Protein AF-A0A3C1H7C5-F1 (afdb_monomer)

Foldseek 3Di:
DKDKDWDKDADDDDPDDDPPPPDPDRRIDIDIDIDDDDDDDDPPDAFAFDDPLFFFDWFWDQQPVDPPPPGSITITGQAAPFDFPDNPAQAGATPDAQEEEEEQPPDPLQVVLLQLLLCLLQVLVVVLRHHCSYDYDYDDPPDPDDCPPLQHAYEAEAEDLAWAKFKDWDADNVRSHTRYIYIYHYCVLVLLLQCLLCLLLVQPVSNVPPDDDPPCPDGYDPQPVPQFLALQVCVLQQHQHPDRDDGPDDPDVDDDDPPDDDPDPPDPPPDDPVNVVVVVVVPDPPDDRDCLGSSQSLLSNLVSLLVLVVCDNPSPPHDPSLQVSQVSSLVSNQSVLVNRGGFAFQLFLALAALVLLQDQVNCVVANSTLASSHSEHQNRDFPPDDGGRRHRSHGHVQSSLSCCLRPNDDDDDNPVVSVVSSLCSQPSSNDGDGSVCSNPALALSRTHHAHYNQSLVRLVSLLVSLVVSPVCVDVSSDDPPDALQRLLSSNSSSSSSLLNNLQSLLSLQLGWDAGPRDPPSHDDDRIGRRAQVSNVVSLLCLLPPQLDCVVLDDDPVSQVSNAHDPDPDPRGSPPDPPDDRGDPSLVSSLVSNVSNVCRLLPQLSLVSQVVNVVVDDPPGDGHHLLNSLCSSLCSLCVCLLVADDDPSSLSSVVVNLVSLLCLQQDDDDDVVLVVVCVVVVPPPSDHDPVNNVSSLVSLVVSLVSLVVSCVPCVVPHDPVSNVSSVVSNVSSVCSNPDDDDPVND

Mean predicted aligned error: 10.6 Å

Nearest PDB structures (foldseek):
  5cwl-assembly2_B  TM=3.684E-01  e=7.216E-01  synthetic construct
  7mwr-assembly1_A  TM=3.299E-01  e=2.075E+00  synthetic construct
  5cwk-assembly1_A  TM=2.090E-01  e=6.608E-01  synthetic construct
  6xns-assembly2_E  TM=2.115E-01  e=4.856E-01  synthetic construct

Radius of gyration: 28.36 Å; Cα contacts (8 Å, |Δi|>4): 1149; chains: 1; bounding box: 73×65×83 Å

pLDDT: mean 80.71, std 19.22, range [25.58, 98.62]

Sequence (745 aa):
VEIQVEATFSGGYSRYGSDDDGVADPRGLTVVIHYSLAKLPDPGYKPRFADYRVGHFLNANLDFGSENPDSSLERMINRWRLEKSDPKAKLSPPRKQIVWWVEDNVPQEYRPFVEEGILEWNKAFERIGFRNALSVRWQNERDEFDPEDINYCTFRWITTSSTFAMSALRSNPLTGEMIDGDVIFDASWIRAWKSEYAFLMHNPGAAAAGGRGEDSDALLTPLDVGEVISPILAAREGFGLPFPLPSRGGPLAGARAPGQPPLPELVTSEWSPLQRALSRRMGPSRFNSCQYISSKHFELSLAAMALAGAAGTNSDMKLPEEFLGQLIKEVVMHEVGHSLGLRHNFKASTMLSLDQANDPAITRVKGMVGSVMDYSPINIAPKGQKQGDYATTTIGPYDYWAIEYAYKQIDGDETAELKKIAARSPEPDLVFGTDEDMYLSDDPNINVYDLGNDPLLYGQRRIALAQELLKNLETRVIRDGESWGRLRRAFSVLLAQYGNAAYLAADYIGGQHVSRDFKGEGTHDPISPVSGERQREALKFCVEQILSDKPFQFSPALLRRLTTEPWSHWGSDSFSYYGGMDFKVYDRVGSIQRIVLNQCLNAAVLSRIQNQELQSDPGAKPLKLAEVFTSLSDGIWGEATAGDDSTIRRNLQRDYLRRLIGIVLGGRRNPYEDAYAYVSFSGSGTLPADAKSLARLHLNTILTRIRKVLSEKGASLGDSTRAHLMDCSNRVTKALEASYTSGDL

Solvent-accessible surface area (backbone atoms only — not comparable to full-atom values): 41913 Å² total; per-residue (Å²): 87,79,43,81,43,80,46,73,45,79,40,74,89,70,94,67,90,74,80,68,92,84,56,100,45,74,57,52,46,73,47,78,45,80,43,80,51,76,81,80,77,74,89,82,70,77,64,46,76,61,51,94,61,50,62,51,41,67,31,73,45,80,40,90,84,53,82,51,89,87,53,41,65,48,45,18,30,30,33,67,79,69,45,52,63,45,79,86,48,74,65,17,41,34,67,58,60,49,55,36,33,36,43,66,80,46,56,76,90,50,46,63,32,45,48,50,18,55,48,52,55,28,63,42,37,44,77,59,22,25,38,63,37,47,46,78,44,74,48,53,98,84,61,92,69,63,75,85,41,65,92,46,25,24,42,39,67,45,78,59,78,54,43,36,38,39,48,53,66,43,53,41,76,89,44,11,42,41,68,32,32,30,31,46,36,32,50,30,51,60,50,48,42,34,46,50,34,20,60,49,50,72,24,71,67,67,46,61,76,62,75,90,63,97,76,79,76,70,62,71,69,91,41,35,87,71,69,74,45,21,63,48,59,30,53,66,62,39,52,84,56,103,60,77,57,85,66,85,88,62,69,69,98,71,80,67,70,93,86,67,79,81,78,74,75,92,67,66,91,83,60,47,76,65,54,52,49,48,51,58,68,72,44,86,81,86,75,81,76,55,53,55,52,40,56,44,55,63,44,46,54,52,50,35,54,51,53,39,62,74,54,59,89,51,64,80,68,69,78,60,65,65,56,57,40,27,49,49,18,33,53,36,34,25,33,48,38,41,49,59,17,38,43,50,22,30,25,9,31,40,56,28,48,63,71,49,41,38,31,52,83,48,16,70,73,47,18,36,27,16,24,53,41,30,46,66,44,68,54,72,56,59,94,94,54,74,72,37,51,44,46,38,78,43,70,7,59,29,46,40,49,48,47,45,68,74,61,48,83,66,85,81,65,50,68,63,53,49,49,60,58,52,52,47,42,59,42,80,53,37,52,70,26,44,71,63,40,55,71,72,51,53,25,56,64,44,50,56,57,43,50,18,60,44,40,52,60,38,25,52,52,44,37,53,50,29,58,59,59,54,60,66,37,60,77,60,45,48,60,93,95,59,66,48,34,50,49,30,57,55,48,51,61,40,56,19,34,51,18,37,24,32,48,46,24,36,39,35,52,54,15,31,45,73,43,74,45,53,93,87,60,42,90,64,55,52,66,40,68,52,53,22,64,59,26,48,53,28,52,49,48,41,33,67,66,46,50,40,51,79,80,72,72,74,56,73,70,58,60,74,43,28,35,69,72,92,57,90,53,95,57,31,67,47,77,40,92,78,67,61,70,63,63,61,58,66,60,53,55,48,52,35,35,43,48,36,55,51,44,72,67,27,35,64,34,49,38,40,25,57,48,36,61,73,74,48,61,92,88,62,64,57,53,49,64,68,57,54,56,46,52,53,48,44,49,56,51,52,73,67,66,76,71,72,65,49,73,59,45,54,51,51,47,52,54,52,49,53,51,38,45,44,53,56,72,50,77,87,82,53,72,66,56,54,50,48,18,65,75,68,70,42,77,66,83,54,62,42,71,63,57,31,52,48,32,48,52,50,50,53,51,49,41,51,53,45,52,50,39,48,70,76,41,42,90,78,42,51,68,69,47,42,52,47,46,51,50,51,43,53,54,50,51,53,60,72,67,57,75,85,51,89,88,76,112

Secondary structure (DSSP, 8-state):
-EEEEEEEEEPP--SS----TT-S-TTEEEEEEEEE-PPPPPTT----B--TTS-B-EEEEE-TT---SS-SEEEEE-B----BSSTTSSSB-BSS-EEEEE-TTS-TTTHHHHHHHHHHTHHHHHHTTBSSSEEEEE--TT----TT-TTSEEEEEE--SS--EEEEEEE-TTT-BEEEEEEEEETHHHHHHHHHHHHHHT-HHHHTTS---S----------SS--S-HHHHHHHT-SSSS----TTS-TTT-PPTTPPPPP----TT--HHHHHHHHHHSS-------HHHHHHHHHHHHHHHHHHHHTT-TT----HHHHHHHHHHHHHHHHHHHTTBPP-TTGGGGS-HHHHT-HHHHHHH-SSS-TTS-PPP--PPTTSPP--SS--S--HHHHHHHHHHH----S-HHHHHHHHHTTTTSGGG----HHHHHH---TT--SS--SS-HHHHHHHHHHHHHHHHTTHHHHH--TT--THHHHHHHHHHHHHHHHHHHHHHTTTT-EEE--PPTTT-SS-SEEEPPHHHHHHHHHHIIIIIS-SGGG---HHHHHH-------STTSS-S-TTS-SS--HHHHHHHHHHHHHHHHT-HHHHHHHHHHHHHSPTT--PPPHHHHHHHHHHHHHSGGGSS---HHHHHHHHHHHHHHHHHHH-PPP-HHHHHHHHHHTPPP-PPPHHHHHHHHHHHHHHHHHHHHHHHHHTTTS-HHHHHHHHHHHHHHHHHHHPPPPTT--

Structure (mmCIF, N/CA/C/O backbone):
data_AF-A0A3C1H7C5-F1
#
_entry.id   AF-A0A3C1H7C5-F1
#
loop_
_atom_site.group_PDB
_atom_site.id
_atom_site.type_symbol
_atom_site.label_atom_id
_atom_site.label_alt_id
_atom_site.label_comp_id
_atom_site.label_asym_id
_atom_site.label_entity_id
_atom_site.label_seq_id
_atom_site.pdbx_PDB_ins_code
_atom_site.Cartn_x
_atom_site.Cartn_y
_atom_site.Cartn_z
_atom_site.occupancy
_atom_site.B_iso_or_equiv
_atom_site.auth_seq_id
_atom_site.auth_comp_id
_atom_site.auth_asym_id
_atom_site.auth_atom_id
_atom_site.pdbx_PDB_model_num
ATOM 1 N N . VAL A 1 1 ? 37.020 -9.182 -14.574 1.00 78.31 1 VAL A N 1
ATOM 2 C CA . VAL A 1 1 ? 38.054 -9.898 -13.791 1.00 78.31 1 VAL A CA 1
ATOM 3 C C . VAL A 1 1 ? 37.326 -10.439 -12.600 1.00 78.31 1 VAL A C 1
ATOM 5 O O . VAL A 1 1 ? 36.838 -9.636 -11.818 1.00 78.31 1 VAL A O 1
ATOM 8 N N . GLU A 1 2 ? 37.241 -11.757 -12.510 1.00 76.56 2 GLU A N 1
ATOM 9 C CA . GLU A 1 2 ? 36.608 -12.422 -11.379 1.00 76.56 2 GLU A CA 1
ATOM 10 C C . GLU A 1 2 ? 37.671 -12.726 -10.329 1.00 76.56 2 GLU A C 1
ATOM 12 O O . GLU A 1 2 ? 38.741 -13.249 -10.650 1.00 76.56 2 GLU A O 1
ATOM 17 N N . ILE A 1 3 ? 37.402 -12.344 -9.085 1.00 83.62 3 ILE A N 1
ATOM 18 C CA . ILE A 1 3 ? 38.249 -12.657 -7.938 1.00 83.62 3 ILE A CA 1
ATOM 19 C C . ILE A 1 3 ? 37.410 -13.482 -6.979 1.00 83.62 3 ILE A C 1
ATOM 21 O O . ILE A 1 3 ? 36.434 -12.987 -6.426 1.00 83.62 3 ILE A O 1
ATOM 25 N N . GLN A 1 4 ? 37.820 -14.722 -6.759 1.00 83.25 4 GLN A N 1
ATOM 26 C CA . GLN A 1 4 ? 37.239 -15.578 -5.741 1.00 83.25 4 GLN A CA 1
ATOM 27 C C . GLN A 1 4 ? 38.084 -15.475 -4.472 1.00 83.25 4 GLN A C 1
ATOM 29 O O . GLN A 1 4 ? 39.301 -15.668 -4.505 1.00 83.25 4 GLN A O 1
ATOM 34 N N . VAL A 1 5 ? 37.441 -15.148 -3.357 1.00 85.56 5 VAL A N 1
ATOM 35 C CA . VAL A 1 5 ? 38.060 -15.088 -2.035 1.00 85.56 5 VAL A CA 1
ATOM 36 C C . VAL A 1 5 ? 37.369 -16.105 -1.149 1.00 85.56 5 VAL A C 1
ATOM 38 O O . VAL A 1 5 ? 36.195 -15.962 -0.829 1.00 85.56 5 VAL A O 1
ATOM 41 N N . GLU A 1 6 ? 38.105 -17.124 -0.733 1.00 87.00 6 GLU A N 1
ATOM 42 C CA . GLU A 1 6 ? 37.660 -18.048 0.301 1.00 87.00 6 GLU A CA 1
ATOM 43 C C . GLU A 1 6 ? 38.043 -17.465 1.666 1.00 87.00 6 GLU A C 1
ATOM 45 O O . GLU A 1 6 ? 39.222 -17.278 1.973 1.00 87.00 6 GLU A O 1
ATOM 50 N N . ALA A 1 7 ? 37.041 -17.111 2.466 1.00 79.69 7 ALA A N 1
ATOM 51 C CA . ALA A 1 7 ? 37.219 -16.536 3.790 1.00 79.69 7 ALA A CA 1
ATOM 52 C C . ALA A 1 7 ? 36.623 -17.471 4.844 1.00 79.69 7 ALA A C 1
ATOM 54 O O . ALA A 1 7 ? 35.407 -17.639 4.920 1.00 79.69 7 ALA A O 1
ATOM 55 N N . THR A 1 8 ? 37.474 -18.060 5.684 1.00 79.25 8 THR A N 1
ATOM 56 C CA . THR A 1 8 ? 37.037 -18.870 6.827 1.00 79.25 8 THR A CA 1
ATOM 57 C C . THR A 1 8 ? 36.954 -18.012 8.083 1.00 79.25 8 THR A C 1
ATOM 59 O O . THR A 1 8 ? 37.958 -17.502 8.582 1.00 79.25 8 THR A O 1
ATOM 62 N N . PHE A 1 9 ? 35.748 -17.875 8.618 1.00 69.00 9 PHE A N 1
ATOM 63 C CA . PHE A 1 9 ? 35.457 -17.193 9.867 1.00 69.00 9 PHE A CA 1
ATOM 64 C C . PHE A 1 9 ? 35.414 -18.215 11.002 1.00 69.00 9 PHE A C 1
ATOM 66 O O . PHE A 1 9 ? 34.590 -19.127 10.996 1.00 69.00 9 PHE A O 1
ATOM 73 N N . SER A 1 10 ? 36.293 -18.065 11.994 1.00 66.56 10 SER A N 1
ATOM 74 C CA . SER A 1 10 ? 36.245 -18.861 13.223 1.00 66.56 10 SER A CA 1
ATOM 75 C C . SER A 1 10 ? 35.218 -18.271 14.194 1.00 66.56 10 SER A C 1
ATOM 77 O O . SER A 1 10 ? 35.383 -17.132 14.642 1.00 66.56 10 SER A O 1
ATOM 79 N N . GLY A 1 11 ? 34.185 -19.040 14.532 1.00 58.41 11 GLY A N 1
ATOM 80 C CA . GLY A 1 11 ? 33.136 -18.663 15.481 1.00 58.41 11 GLY A CA 1
ATOM 81 C C . GLY A 1 11 ? 33.323 -19.317 16.854 1.00 58.41 11 GLY A C 1
ATOM 82 O O . GLY A 1 11 ? 33.804 -20.443 16.969 1.00 58.41 11 GLY A O 1
ATOM 83 N N . GLY A 1 12 ? 32.937 -18.611 17.919 1.00 52.09 12 GLY A N 1
ATOM 84 C CA . GLY A 1 12 ? 32.747 -19.185 19.254 1.00 52.09 12 GLY A CA 1
ATOM 85 C C . GLY A 1 12 ? 31.261 -19.433 19.519 1.00 52.09 12 GLY A C 1
ATOM 86 O O . GLY A 1 12 ? 30.424 -18.658 19.066 1.00 52.09 12 GLY A O 1
ATOM 87 N N . TYR A 1 13 ? 30.933 -20.488 20.270 1.00 46.44 13 TYR A N 1
ATOM 88 C CA . TYR A 1 13 ? 29.553 -20.841 20.631 1.00 46.44 13 TYR A CA 1
ATOM 89 C C . TYR A 1 13 ? 28.847 -19.656 21.324 1.00 46.44 13 TYR A C 1
ATOM 91 O O . TYR A 1 13 ? 29.193 -19.304 22.457 1.00 46.44 13 TYR A O 1
ATOM 99 N N . SER A 1 14 ? 27.851 -19.041 20.675 1.00 43.88 14 SER A N 1
ATOM 100 C CA . SER A 1 14 ? 26.938 -18.121 21.361 1.00 43.88 14 SER A CA 1
ATOM 101 C C . SER A 1 14 ? 26.017 -18.940 22.262 1.00 43.88 14 SER A C 1
ATOM 103 O O . SER A 1 14 ? 25.355 -19.872 21.821 1.00 43.88 14 SER A O 1
ATOM 105 N N . ARG A 1 15 ? 25.968 -18.603 23.555 1.00 41.41 15 ARG A N 1
ATOM 106 C CA . ARG A 1 15 ? 25.087 -19.255 24.543 1.00 41.41 15 ARG A CA 1
ATOM 107 C C . ARG A 1 15 ? 23.619 -18.819 24.444 1.00 41.41 15 ARG A C 1
ATOM 109 O O . ARG A 1 15 ? 22.806 -19.308 25.223 1.00 41.41 15 ARG A O 1
ATOM 116 N N . TYR A 1 16 ? 23.293 -17.898 23.538 1.00 34.41 16 TYR A N 1
ATOM 117 C CA . TYR A 1 16 ? 21.931 -17.452 23.262 1.00 34.41 16 TYR A CA 1
ATOM 118 C C . TYR A 1 16 ? 21.614 -17.736 21.797 1.00 34.41 16 TYR A C 1
ATOM 120 O O . TYR A 1 16 ? 22.271 -17.197 20.908 1.00 34.41 16 TYR A O 1
ATOM 128 N N . GLY A 1 17 ? 20.658 -18.646 21.603 1.00 44.56 17 GLY A N 1
ATOM 129 C CA . GLY A 1 17 ? 20.298 -19.251 20.331 1.00 44.56 17 GLY A CA 1
ATOM 130 C C . GLY A 1 17 ? 19.902 -18.246 19.255 1.00 44.56 17 GLY A C 1
ATOM 131 O O . GLY A 1 17 ? 18.932 -17.507 19.391 1.00 44.56 17 GLY A O 1
ATOM 132 N N . SER A 1 18 ? 20.661 -18.296 18.175 1.00 41.66 18 SER A N 1
ATOM 133 C CA . SER A 1 18 ? 20.186 -18.173 16.805 1.00 41.66 18 SER A CA 1
ATOM 134 C C . SER A 1 18 ? 21.169 -19.021 16.010 1.00 41.66 18 SER A C 1
ATOM 136 O O . SER A 1 18 ? 22.253 -18.554 15.656 1.00 41.66 18 SER A O 1
ATOM 138 N N . ASP A 1 19 ? 20.861 -20.309 15.895 1.00 41.97 19 ASP A N 1
ATOM 139 C CA . ASP A 1 19 ? 21.587 -21.180 14.984 1.00 41.97 19 ASP A CA 1
ATOM 140 C C . ASP A 1 19 ? 21.307 -20.656 13.569 1.00 41.97 19 ASP A C 1
ATOM 142 O O . ASP A 1 19 ? 20.150 -20.547 13.166 1.00 41.97 19 ASP A O 1
ATOM 146 N N . ASP A 1 20 ? 22.360 -20.230 12.875 1.00 46.03 20 ASP A N 1
ATOM 147 C CA . ASP A 1 20 ? 22.315 -19.932 11.444 1.00 46.03 20 ASP A CA 1
ATOM 148 C C . ASP A 1 20 ? 22.135 -21.280 10.724 1.00 46.03 20 ASP A C 1
ATOM 150 O O . ASP A 1 20 ? 22.963 -22.184 10.870 1.00 46.03 20 ASP A O 1
ATOM 154 N N . ASP A 1 21 ? 21.008 -21.455 10.035 1.00 54.03 21 ASP A N 1
ATOM 155 C CA . ASP A 1 21 ? 20.476 -22.736 9.541 1.00 54.03 21 ASP A CA 1
ATOM 156 C C . ASP A 1 21 ? 21.174 -23.257 8.269 1.00 54.03 21 ASP A C 1
ATOM 158 O O . ASP A 1 21 ? 20.861 -24.343 7.782 1.00 54.03 21 ASP A O 1
ATOM 162 N N . GLY A 1 22 ? 22.161 -22.520 7.751 1.00 51.38 22 GLY A N 1
ATOM 163 C CA . GLY A 1 22 ? 22.892 -22.858 6.527 1.00 51.38 22 GLY A CA 1
ATOM 164 C C . GLY A 1 22 ? 24.272 -23.499 6.711 1.00 51.38 22 GLY A C 1
ATOM 165 O O . GLY A 1 22 ? 24.917 -23.818 5.711 1.00 51.38 22 GLY A O 1
ATOM 166 N N . VAL A 1 23 ? 24.778 -23.671 7.942 1.00 53.59 23 VAL A N 1
ATOM 167 C CA . VAL A 1 23 ? 26.191 -24.043 8.169 1.00 53.59 23 VAL A CA 1
ATOM 168 C C . VAL A 1 23 ? 26.331 -25.341 8.962 1.00 53.59 23 VAL A C 1
ATOM 170 O O . VAL A 1 23 ? 25.933 -25.427 10.119 1.00 53.59 23 VAL A O 1
ATOM 173 N N . ALA A 1 24 ? 26.983 -26.345 8.367 1.00 55.78 24 ALA A N 1
ATOM 174 C CA . ALA A 1 24 ? 27.191 -27.659 8.986 1.00 55.78 24 ALA A CA 1
ATOM 175 C C . ALA A 1 24 ? 28.022 -27.629 10.293 1.00 55.78 24 ALA A C 1
ATOM 177 O O . ALA A 1 24 ? 27.924 -28.556 11.097 1.00 55.78 24 ALA A O 1
ATOM 178 N N . ASP A 1 25 ? 28.841 -26.589 10.518 1.00 65.06 25 ASP A N 1
ATOM 179 C CA . ASP A 1 25 ? 29.597 -26.375 11.761 1.00 65.06 25 ASP A CA 1
ATOM 180 C C . ASP A 1 25 ? 29.735 -24.871 12.100 1.00 65.06 25 ASP A C 1
ATOM 182 O O . ASP A 1 25 ? 30.501 -24.156 11.449 1.00 65.06 25 ASP A O 1
ATOM 186 N N . PRO A 1 26 ? 29.078 -24.366 13.159 1.00 58.31 26 PRO A N 1
ATOM 187 C CA . PRO A 1 26 ? 29.131 -22.949 13.534 1.00 58.31 26 PRO A CA 1
ATOM 188 C C . PRO A 1 26 ? 30.488 -22.505 14.114 1.00 58.31 26 PRO A C 1
ATOM 190 O O . PRO A 1 26 ? 30.704 -21.318 14.365 1.00 58.31 26 PRO A O 1
ATOM 193 N N . ARG A 1 27 ? 31.428 -23.432 14.354 1.00 66.56 27 ARG A N 1
ATOM 194 C CA . ARG A 1 27 ? 32.790 -23.108 14.821 1.00 66.56 27 ARG A CA 1
ATOM 195 C C . ARG A 1 27 ? 33.679 -22.580 13.695 1.00 66.56 27 ARG A C 1
ATOM 197 O O . ARG A 1 27 ? 34.700 -21.948 13.973 1.00 66.56 27 ARG A O 1
ATOM 204 N N . GLY A 1 28 ? 33.303 -22.827 12.444 1.00 67.44 28 GLY A N 1
ATOM 205 C CA . GLY A 1 28 ? 34.055 -22.415 11.269 1.00 67.44 28 GLY A CA 1
ATOM 206 C C . GLY A 1 28 ? 33.149 -22.323 10.052 1.00 67.44 28 GLY A C 1
ATOM 207 O O . GLY A 1 28 ? 32.789 -23.346 9.483 1.00 67.44 28 GLY A O 1
ATOM 208 N N . LEU A 1 29 ? 32.821 -21.102 9.634 1.00 72.88 29 LEU A N 1
ATOM 209 C CA . LEU A 1 29 ? 32.098 -20.853 8.391 1.00 72.88 29 LEU A CA 1
ATOM 210 C C . LEU A 1 29 ? 33.095 -20.419 7.320 1.00 72.88 29 LEU A C 1
ATOM 212 O O . LEU A 1 29 ? 33.729 -19.374 7.457 1.00 72.88 29 LEU A O 1
ATOM 216 N N . THR A 1 30 ? 33.207 -21.188 6.243 1.00 77.50 30 THR A N 1
ATOM 217 C CA . THR A 1 30 ? 33.925 -20.751 5.045 1.00 77.50 30 THR A CA 1
ATOM 218 C C . THR A 1 30 ? 32.938 -20.129 4.070 1.00 77.50 30 THR A C 1
ATOM 220 O O . THR A 1 30 ? 32.062 -20.816 3.556 1.00 77.50 30 THR A O 1
ATOM 223 N N . VAL A 1 31 ? 33.086 -18.832 3.811 1.00 78.06 31 VAL A N 1
ATOM 224 C CA . VAL A 1 31 ? 32.326 -18.114 2.787 1.00 78.06 31 VAL A CA 1
ATOM 225 C C . VAL A 1 31 ? 33.215 -17.935 1.570 1.00 78.06 31 VAL A C 1
ATOM 227 O O . VAL A 1 31 ? 34.323 -17.407 1.673 1.00 78.06 31 VAL A O 1
ATOM 230 N N . VAL A 1 32 ? 32.715 -18.348 0.411 1.00 77.62 32 VAL A N 1
ATOM 231 C CA . VAL A 1 32 ? 33.329 -18.017 -0.871 1.00 77.62 32 VAL A CA 1
ATOM 232 C C . VAL A 1 32 ? 32.689 -16.727 -1.373 1.00 77.62 32 VAL A C 1
ATOM 234 O O . VAL A 1 32 ? 31.484 -16.670 -1.595 1.00 77.62 32 VAL A O 1
ATOM 237 N N . ILE A 1 33 ? 33.491 -15.677 -1.518 1.00 79.69 33 ILE A N 1
ATOM 238 C CA . ILE A 1 33 ? 33.056 -14.371 -2.012 1.00 79.69 33 ILE A CA 1
ATOM 239 C C . ILE A 1 33 ? 33.592 -14.197 -3.428 1.00 79.69 33 ILE A C 1
ATOM 241 O O . ILE A 1 33 ? 34.806 -14.218 -3.640 1.00 79.69 33 ILE A O 1
ATOM 245 N N . HIS A 1 34 ? 32.695 -13.984 -4.385 1.00 75.81 34 HIS A N 1
ATOM 246 C CA . HIS A 1 34 ? 33.047 -13.660 -5.762 1.00 75.81 34 HIS A CA 1
ATOM 247 C C . HIS A 1 34 ? 32.967 -12.143 -5.975 1.00 75.81 34 HIS A C 1
ATOM 249 O O . HIS A 1 34 ? 31.960 -11.505 -5.674 1.00 75.81 34 HIS A O 1
ATOM 255 N N . TYR A 1 35 ? 34.050 -11.548 -6.473 1.00 80.50 35 TYR A N 1
ATOM 256 C CA . TYR A 1 35 ? 34.101 -10.151 -6.888 1.00 80.50 35 TYR A CA 1
ATOM 257 C C . TYR A 1 35 ? 34.257 -10.061 -8.402 1.00 80.50 35 TYR A C 1
ATOM 259 O O . TYR A 1 35 ? 35.317 -10.393 -8.936 1.00 80.50 35 TYR A O 1
ATOM 267 N N . SER A 1 36 ? 33.251 -9.493 -9.059 1.00 75.44 36 SER A N 1
ATOM 268 C CA . SER A 1 36 ? 33.289 -9.196 -10.490 1.00 75.44 36 SER A CA 1
ATOM 269 C C . SER A 1 36 ? 33.738 -7.760 -10.731 1.00 75.44 36 SER A C 1
ATOM 271 O O . SER A 1 36 ? 33.009 -6.795 -10.489 1.00 75.44 36 SER A O 1
ATOM 273 N N . LEU A 1 37 ? 34.967 -7.589 -11.216 1.00 82.31 37 LEU A N 1
ATOM 274 C CA . LEU A 1 37 ? 35.480 -6.294 -11.658 1.00 82.31 37 LEU A CA 1
ATOM 275 C C . LEU A 1 37 ? 35.227 -6.134 -13.158 1.00 82.31 37 LEU A C 1
ATOM 277 O O . LEU A 1 37 ? 35.958 -6.688 -13.989 1.00 82.31 37 LEU A O 1
ATOM 281 N N . ALA A 1 38 ? 34.209 -5.350 -13.500 1.00 78.25 38 ALA A N 1
ATOM 282 C CA . ALA A 1 38 ? 33.868 -5.017 -14.876 1.00 78.25 38 ALA A CA 1
ATOM 283 C C . ALA A 1 38 ? 34.485 -3.678 -15.302 1.00 78.25 38 ALA A C 1
ATOM 285 O O . ALA A 1 38 ? 34.507 -2.701 -14.551 1.00 78.25 38 ALA A O 1
ATOM 286 N N . LYS A 1 39 ? 34.977 -3.620 -16.543 1.00 83.94 39 LYS A N 1
ATOM 287 C CA . LYS A 1 39 ? 35.343 -2.349 -17.173 1.00 83.94 39 LYS A CA 1
ATOM 288 C C . LYS A 1 39 ? 34.054 -1.606 -17.529 1.00 83.94 39 LYS A C 1
ATOM 290 O O . LYS A 1 39 ? 33.150 -2.213 -18.093 1.00 83.94 39 LYS A O 1
ATOM 295 N N . LEU A 1 40 ? 33.991 -0.305 -17.240 1.00 82.94 40 LEU A N 1
ATOM 296 C CA . LEU A 1 40 ? 32.845 0.509 -17.647 1.00 82.94 40 LEU A CA 1
ATOM 297 C C . LEU A 1 40 ? 32.662 0.486 -19.180 1.00 82.94 40 LEU A C 1
ATOM 299 O O . LEU A 1 40 ? 33.670 0.419 -19.901 1.00 82.94 40 LEU A O 1
ATOM 303 N N . PRO A 1 41 ? 31.408 0.562 -19.671 1.00 83.56 41 PRO A N 1
ATOM 304 C CA . PRO A 1 41 ? 31.113 0.665 -21.098 1.00 83.56 41 PRO A CA 1
ATOM 305 C C . PRO A 1 41 ? 31.818 1.848 -21.775 1.00 83.56 41 PRO A C 1
ATOM 307 O O . PRO A 1 41 ? 32.325 2.767 -21.126 1.00 83.56 41 PRO A O 1
ATOM 310 N N . ASP A 1 42 ? 31.854 1.826 -23.106 1.00 86.69 42 ASP A N 1
ATOM 311 C CA . ASP A 1 42 ? 32.396 2.925 -23.898 1.00 86.69 42 ASP A CA 1
ATOM 312 C C . ASP A 1 42 ? 31.626 4.241 -23.646 1.00 86.69 42 ASP A C 1
ATOM 314 O O . ASP A 1 42 ? 30.420 4.216 -23.387 1.00 86.69 42 ASP A O 1
ATOM 318 N N . PRO A 1 43 ? 32.282 5.410 -23.773 1.00 80.62 43 PRO A N 1
ATOM 319 C CA . PRO A 1 43 ? 31.694 6.707 -23.426 1.00 80.62 43 PRO A CA 1
ATOM 320 C C . PRO A 1 43 ? 30.588 7.194 -24.386 1.00 80.62 43 PRO A C 1
ATOM 322 O O . PRO A 1 43 ? 30.171 8.343 -24.285 1.00 80.62 43 PRO A O 1
ATOM 325 N N . GLY A 1 44 ? 30.114 6.369 -25.328 1.00 85.62 44 GLY A N 1
ATOM 326 C CA . GLY A 1 44 ? 29.098 6.744 -26.317 1.00 85.62 44 GLY A CA 1
ATOM 327 C C . GLY A 1 44 ? 27.661 6.831 -25.789 1.00 85.62 44 GLY A C 1
ATOM 328 O O . GLY A 1 44 ? 26.773 7.244 -26.533 1.00 85.62 44 GLY A O 1
ATOM 329 N N . TYR A 1 45 ? 27.401 6.446 -24.536 1.00 91.00 45 TYR A N 1
ATOM 330 C CA . TYR A 1 45 ? 26.059 6.505 -23.961 1.00 91.00 45 TYR A CA 1
ATOM 331 C C . TYR A 1 45 ? 25.636 7.945 -23.695 1.00 91.00 45 TYR A C 1
ATOM 333 O O . TYR A 1 45 ? 26.351 8.703 -23.043 1.00 91.00 45 TYR A O 1
ATOM 341 N N . LYS A 1 46 ? 24.425 8.291 -24.133 1.00 90.94 46 LYS A N 1
ATOM 342 C CA . LYS A 1 46 ? 23.791 9.564 -23.800 1.00 90.94 46 LYS A CA 1
ATOM 343 C C . LYS A 1 46 ? 22.879 9.388 -22.575 1.00 90.94 46 LYS A C 1
ATOM 345 O O . LYS A 1 46 ? 21.844 8.712 -22.700 1.00 90.94 46 LYS A O 1
ATOM 350 N N . PRO A 1 47 ? 23.223 9.987 -21.416 1.00 92.31 47 PRO A N 1
ATOM 351 C CA . PRO A 1 47 ? 22.346 10.004 -20.253 1.00 92.31 47 PRO A CA 1
ATOM 352 C C . PRO A 1 47 ? 20.996 10.627 -20.587 1.00 92.31 47 PRO A C 1
ATOM 354 O O . PRO A 1 47 ? 20.903 11.531 -21.419 1.00 92.31 47 PRO A O 1
ATOM 357 N N . ARG A 1 48 ? 19.947 10.149 -19.919 1.00 94.62 48 ARG A N 1
ATOM 358 C CA . ARG A 1 48 ? 18.608 10.730 -20.006 1.00 94.62 48 ARG A CA 1
ATOM 359 C C . ARG A 1 48 ? 18.244 11.320 -18.654 1.00 94.62 48 ARG A C 1
ATOM 361 O O . ARG A 1 48 ? 18.301 10.620 -17.647 1.00 94.62 48 ARG A O 1
ATOM 368 N N . PHE A 1 49 ? 17.907 12.604 -18.636 1.00 93.06 49 PHE A N 1
ATOM 369 C CA . PHE A 1 49 ? 17.544 13.297 -17.404 1.00 93.06 49 PHE A CA 1
ATOM 370 C C . PHE A 1 49 ? 16.204 12.803 -16.862 1.00 93.06 49 PHE A C 1
ATOM 372 O O . PHE A 1 49 ? 15.324 12.415 -17.627 1.00 93.06 49 PHE A O 1
ATOM 379 N N . ALA A 1 50 ? 16.086 12.791 -15.539 1.00 94.75 50 ALA A N 1
ATOM 380 C CA . ALA A 1 50 ? 14.892 12.354 -14.835 1.00 94.75 50 ALA A CA 1
ATOM 381 C C . ALA A 1 50 ? 13.848 13.473 -14.730 1.00 94.75 50 ALA A C 1
ATOM 383 O O . ALA A 1 50 ? 14.185 14.648 -14.579 1.00 94.75 50 ALA A O 1
ATOM 384 N N . ASP A 1 51 ? 12.579 13.076 -14.716 1.00 94.81 51 ASP A N 1
ATOM 385 C CA . ASP A 1 51 ? 11.442 13.923 -14.371 1.00 94.81 51 ASP A CA 1
ATOM 386 C C . ASP A 1 51 ? 10.624 13.213 -13.291 1.00 94.81 51 ASP A C 1
ATOM 388 O O . ASP A 1 51 ? 10.266 12.049 -13.456 1.00 94.81 51 ASP A O 1
ATOM 392 N N . TYR A 1 52 ? 10.345 13.886 -12.173 1.00 92.19 52 TYR A N 1
ATOM 393 C CA . TYR A 1 52 ? 9.708 13.248 -11.015 1.00 92.19 52 TYR A CA 1
ATOM 394 C C . TYR A 1 52 ? 8.235 12.870 -11.247 1.00 92.19 52 TYR A C 1
ATOM 396 O O . TYR A 1 52 ? 7.648 12.182 -10.407 1.00 92.19 52 TYR A O 1
ATOM 404 N N . ARG A 1 53 ? 7.641 13.294 -12.372 1.00 94.81 53 ARG A N 1
ATOM 405 C CA . ARG A 1 53 ? 6.337 12.812 -12.851 1.00 94.81 53 ARG A CA 1
ATOM 406 C C . ARG A 1 53 ? 6.382 11.353 -13.315 1.00 94.81 53 ARG A C 1
ATOM 408 O O . ARG A 1 53 ? 5.356 10.682 -13.273 1.00 94.81 53 ARG A O 1
ATOM 415 N N . VAL A 1 54 ? 7.553 10.848 -13.721 1.00 95.88 54 VAL A N 1
ATOM 416 C CA . VAL A 1 54 ? 7.732 9.495 -14.273 1.00 95.88 54 VAL A CA 1
ATOM 417 C C . VAL A 1 54 ? 8.715 8.684 -13.422 1.00 95.88 54 VAL A C 1
ATOM 419 O O . VAL A 1 54 ? 9.881 9.040 -13.264 1.00 95.88 54 VAL A O 1
ATOM 422 N N . GLY A 1 55 ? 8.262 7.553 -12.891 1.00 93.31 55 GLY A N 1
ATOM 423 C CA . GLY A 1 55 ? 8.964 6.768 -11.882 1.00 93.31 55 GLY A CA 1
ATOM 424 C C . GLY A 1 55 ? 10.103 5.908 -12.401 1.00 93.31 55 GLY A C 1
ATOM 425 O O . GLY A 1 55 ? 9.894 4.729 -12.667 1.00 93.31 55 GLY A O 1
ATOM 426 N N . HIS A 1 56 ? 11.317 6.460 -12.451 1.00 95.19 56 HIS A N 1
ATOM 427 C CA . HIS A 1 56 ? 12.534 5.700 -12.752 1.00 95.19 56 HIS A CA 1
ATOM 428 C C . HIS A 1 56 ? 13.551 5.737 -11.609 1.00 95.19 56 HIS A C 1
ATOM 430 O O . HIS A 1 56 ? 13.672 6.740 -10.899 1.00 95.19 56 HIS A O 1
ATOM 436 N N . PHE A 1 57 ? 14.304 4.648 -11.440 1.00 92.75 57 PHE A N 1
ATOM 437 C CA . PHE A 1 57 ? 15.515 4.658 -10.626 1.00 92.75 57 PHE A CA 1
ATOM 438 C C . PHE A 1 57 ? 16.505 5.656 -11.215 1.00 92.75 57 PHE A C 1
ATOM 440 O O . PHE A 1 57 ? 16.555 5.845 -12.432 1.00 92.75 57 PHE A O 1
ATOM 447 N N . LEU A 1 58 ? 17.289 6.300 -10.356 1.00 91.56 58 LEU A N 1
ATOM 448 C CA . LEU A 1 58 ? 18.156 7.390 -10.774 1.00 91.56 58 LEU A CA 1
ATOM 449 C C . LEU A 1 58 ? 19.544 7.308 -10.158 1.00 91.56 58 LEU A C 1
ATOM 451 O O . LEU A 1 58 ? 19.713 6.847 -9.031 1.00 91.56 58 LEU A O 1
ATOM 455 N N . ASN A 1 59 ? 20.503 7.847 -10.900 1.00 87.69 59 ASN A N 1
ATOM 456 C CA . ASN A 1 59 ? 21.798 8.272 -10.395 1.00 87.69 59 ASN A CA 1
ATOM 457 C C . ASN A 1 59 ? 21.809 9.800 -10.325 1.00 87.69 59 ASN A C 1
ATOM 459 O O . ASN A 1 59 ? 21.288 10.476 -11.218 1.00 87.69 59 ASN A O 1
ATOM 463 N N . ALA A 1 60 ? 22.387 10.349 -9.259 1.00 88.00 60 ALA A N 1
ATOM 464 C CA . ALA A 1 60 ? 22.459 11.787 -9.044 1.00 88.00 60 ALA A CA 1
ATOM 465 C C . ALA A 1 60 ? 23.910 12.241 -8.866 1.00 88.00 60 ALA A C 1
ATOM 467 O O . ALA A 1 60 ? 24.633 11.695 -8.032 1.00 88.00 60 ALA A O 1
ATOM 468 N N . ASN A 1 61 ? 24.300 13.274 -9.609 1.00 84.75 61 ASN A N 1
ATOM 469 C CA . ASN A 1 61 ? 25.589 13.943 -9.483 1.00 84.75 61 ASN A CA 1
ATOM 470 C C . ASN A 1 61 ? 25.380 15.390 -9.036 1.00 84.75 61 ASN A C 1
ATOM 472 O O . ASN A 1 61 ? 24.386 16.023 -9.383 1.00 84.75 61 ASN A O 1
ATOM 476 N N . LEU A 1 62 ? 26.326 15.911 -8.260 1.00 88.06 62 LEU A N 1
ATOM 477 C CA . LEU A 1 62 ? 26.342 17.313 -7.860 1.00 88.06 62 LEU A CA 1
ATOM 478 C C . LEU A 1 62 ? 27.297 18.075 -8.782 1.00 88.06 62 LEU A C 1
ATOM 480 O O . LEU A 1 62 ? 28.512 17.891 -8.689 1.00 88.06 62 LEU A O 1
ATOM 484 N N . ASP A 1 63 ? 26.748 18.916 -9.652 1.00 84.69 63 ASP A N 1
ATOM 485 C CA . ASP A 1 63 ? 27.505 19.794 -10.537 1.00 84.69 63 ASP A CA 1
ATOM 486 C C . ASP A 1 63 ? 27.558 21.219 -9.969 1.00 84.69 63 ASP A C 1
ATOM 488 O O . ASP A 1 63 ? 26.637 22.023 -10.113 1.00 84.69 63 ASP A O 1
ATOM 492 N N . PHE A 1 64 ? 28.673 21.544 -9.315 1.00 86.56 64 PHE A N 1
ATOM 493 C CA . PHE A 1 64 ? 28.925 22.882 -8.773 1.00 86.56 64 PHE A CA 1
ATOM 494 C C . PHE A 1 64 ? 29.170 23.951 -9.849 1.00 86.56 64 PHE A C 1
ATOM 496 O O . PHE A 1 64 ? 29.197 25.133 -9.513 1.00 86.56 64 PHE A O 1
ATOM 503 N N . GLY A 1 65 ? 29.391 23.555 -11.107 1.00 88.31 65 GLY A N 1
ATOM 504 C CA . GLY A 1 65 ? 29.511 24.465 -12.245 1.00 88.31 65 GLY A CA 1
ATOM 505 C C . GLY A 1 65 ? 28.174 24.791 -12.911 1.00 88.31 65 GLY A C 1
ATOM 506 O O . GLY A 1 65 ? 28.146 25.647 -13.794 1.00 88.31 65 GLY A O 1
ATOM 507 N N . SER A 1 66 ? 27.087 24.134 -12.499 1.00 85.19 66 SER A N 1
ATOM 508 C CA . SER A 1 66 ? 25.766 24.316 -13.092 1.00 85.19 66 SER A CA 1
ATOM 509 C C . SER A 1 66 ? 25.251 25.742 -12.897 1.00 85.19 66 SER A C 1
ATOM 511 O O . SER A 1 66 ? 25.210 26.265 -11.783 1.00 85.19 66 SER A O 1
ATOM 513 N N . GLU A 1 67 ? 24.803 26.353 -13.994 1.00 87.81 67 GLU A N 1
ATOM 514 C CA . GLU A 1 67 ? 24.104 27.644 -13.986 1.00 87.81 67 GLU A CA 1
ATOM 515 C C . GLU A 1 67 ? 22.597 27.492 -13.702 1.00 87.81 67 GLU A C 1
ATOM 517 O O . GLU A 1 67 ? 21.867 28.484 -13.718 1.00 87.81 67 GLU A O 1
ATOM 522 N N . ASN A 1 68 ? 22.104 26.268 -13.456 1.00 83.62 68 ASN A N 1
ATOM 523 C CA . ASN A 1 68 ? 20.699 26.035 -13.133 1.00 83.62 68 ASN A CA 1
ATOM 524 C C . ASN A 1 68 ? 20.353 26.706 -11.789 1.00 83.62 68 ASN A C 1
ATOM 526 O O . ASN A 1 68 ? 20.873 26.288 -10.750 1.00 83.62 68 ASN A O 1
ATOM 530 N N . PRO A 1 69 ? 19.455 27.710 -11.779 1.00 87.06 69 PRO A N 1
ATOM 531 C CA . PRO A 1 69 ? 19.131 28.447 -10.563 1.00 87.06 69 PRO A CA 1
ATOM 532 C C . PRO A 1 69 ? 18.377 27.604 -9.524 1.00 87.06 69 PRO A C 1
ATOM 534 O O . PRO A 1 69 ? 18.378 27.965 -8.348 1.00 87.06 69 PRO A O 1
ATOM 537 N N . ASP A 1 70 ? 17.753 26.493 -9.931 1.00 84.69 70 ASP A N 1
ATOM 538 C CA . ASP A 1 70 ? 16.895 25.685 -9.061 1.00 84.69 70 ASP A CA 1
ATOM 539 C C . ASP A 1 70 ? 17.664 24.568 -8.343 1.00 84.69 70 ASP A C 1
ATOM 541 O O . ASP A 1 70 ? 17.340 24.200 -7.211 1.00 84.69 70 ASP A O 1
ATOM 545 N N . SER A 1 71 ? 18.672 23.974 -8.992 1.00 85.94 71 SER A N 1
ATOM 546 C CA . SER A 1 71 ? 19.443 22.876 -8.406 1.00 85.94 71 SER A CA 1
ATOM 547 C C . SER A 1 71 ? 20.751 22.606 -9.144 1.00 85.94 71 SER A C 1
ATOM 549 O O . SER A 1 71 ? 20.766 22.479 -10.364 1.00 85.94 71 SER A O 1
ATOM 551 N N . SER A 1 72 ? 21.823 22.376 -8.384 1.00 88.62 72 SER A N 1
ATOM 552 C CA . SER A 1 72 ? 23.084 21.807 -8.879 1.00 88.62 72 SER A CA 1
ATOM 553 C C . SER A 1 72 ? 23.059 20.276 -8.988 1.00 88.62 72 SER A C 1
ATOM 555 O O . SER A 1 72 ? 24.065 19.667 -9.340 1.00 88.62 72 SER A O 1
ATOM 557 N N . LEU A 1 73 ? 21.939 19.621 -8.656 1.00 90.06 73 LEU A N 1
ATOM 558 C CA . LEU A 1 73 ? 21.803 18.169 -8.765 1.00 90.06 73 LEU A CA 1
ATOM 559 C C . LEU A 1 73 ? 21.329 17.766 -10.161 1.00 90.06 73 LEU A C 1
ATOM 561 O O . LEU A 1 73 ? 20.172 17.990 -10.524 1.00 90.06 73 LEU A O 1
ATOM 565 N N . GLU A 1 74 ? 22.190 17.068 -10.890 1.00 87.75 74 GLU A N 1
ATOM 566 C CA . GLU A 1 74 ? 21.841 16.390 -12.132 1.00 87.75 74 GLU A CA 1
ATOM 567 C C . GLU A 1 74 ? 21.351 14.979 -11.825 1.00 87.75 74 GLU A C 1
ATOM 569 O O . GLU A 1 74 ? 22.081 14.165 -11.259 1.00 87.75 74 GLU A O 1
ATOM 574 N N . ARG A 1 75 ? 20.102 14.680 -12.189 1.00 91.62 75 ARG A N 1
ATOM 575 C CA . ARG A 1 75 ? 19.477 13.370 -11.967 1.00 91.62 75 ARG A CA 1
ATOM 576 C C . ARG A 1 75 ? 19.257 12.691 -13.308 1.00 91.62 75 ARG A C 1
ATOM 578 O O . ARG A 1 75 ? 18.557 13.239 -14.158 1.00 91.62 75 ARG A O 1
ATOM 585 N N . MET A 1 76 ? 19.832 11.510 -13.490 1.00 93.06 76 MET A N 1
ATOM 586 C CA . MET A 1 76 ? 19.713 10.717 -14.714 1.00 93.06 76 MET A CA 1
ATOM 587 C C . MET A 1 76 ? 18.999 9.412 -14.402 1.00 93.06 76 MET A C 1
ATOM 589 O O . MET A 1 76 ? 19.273 8.801 -13.371 1.00 93.06 76 MET A O 1
ATOM 593 N N . ILE A 1 77 ? 18.106 8.983 -15.289 1.00 95.88 77 ILE A N 1
ATOM 594 C CA . ILE A 1 77 ? 17.410 7.708 -15.129 1.00 95.88 77 ILE A CA 1
ATOM 595 C C . ILE A 1 77 ? 18.343 6.536 -15.436 1.00 95.88 77 ILE A C 1
ATOM 597 O O . ILE A 1 77 ? 19.190 6.613 -16.332 1.00 95.88 77 ILE A O 1
ATOM 601 N N . ASN A 1 78 ? 18.133 5.431 -14.730 1.00 94.81 78 ASN A N 1
ATOM 602 C CA . ASN A 1 78 ? 18.757 4.157 -15.040 1.00 94.81 78 ASN A CA 1
ATOM 603 C C . ASN A 1 78 ? 18.009 3.506 -16.210 1.00 94.81 78 ASN A C 1
ATOM 605 O O . ASN A 1 78 ? 16.817 3.234 -16.090 1.00 94.81 78 ASN A O 1
ATOM 609 N N . ARG A 1 79 ? 18.684 3.267 -17.341 1.00 95.25 79 ARG A N 1
ATOM 610 C CA . ARG A 1 79 ? 18.089 2.579 -18.503 1.00 95.25 79 ARG A CA 1
ATOM 611 C C . ARG A 1 79 ? 19.133 1.866 -19.363 1.00 95.25 79 ARG A C 1
ATOM 613 O O . ARG A 1 79 ? 20.304 2.249 -19.384 1.00 95.25 79 ARG A O 1
ATOM 620 N N . TRP A 1 80 ? 18.698 0.882 -20.143 1.00 95.50 80 TRP A N 1
ATOM 621 C CA . TRP A 1 80 ? 19.542 0.194 -21.127 1.00 95.50 80 TRP A CA 1
ATOM 622 C C . TRP A 1 80 ? 19.869 1.063 -22.350 1.00 95.50 80 TRP A C 1
ATOM 624 O O . TRP A 1 80 ? 19.035 1.835 -22.833 1.00 95.50 80 TRP A O 1
ATOM 634 N N . ARG A 1 81 ? 21.070 0.887 -22.922 1.00 94.88 81 ARG A N 1
ATOM 635 C CA . ARG A 1 81 ? 21.425 1.464 -24.231 1.00 94.88 81 ARG A CA 1
ATOM 636 C C . ARG A 1 81 ? 20.726 0.689 -25.353 1.00 94.88 81 ARG A C 1
ATOM 638 O O . ARG A 1 81 ? 21.255 -0.300 -25.856 1.00 94.88 81 ARG A O 1
ATOM 645 N N . LEU A 1 82 ? 19.551 1.162 -25.768 1.00 94.31 82 LEU A N 1
ATOM 646 C CA . LEU A 1 82 ? 18.810 0.607 -26.902 1.00 94.31 82 LEU A CA 1
ATOM 647 C C . LEU A 1 82 ? 18.859 1.530 -28.117 1.00 94.31 82 LEU A C 1
ATOM 649 O O . LEU A 1 82 ? 18.375 2.662 -28.105 1.00 94.31 82 LEU A O 1
ATOM 653 N N . GLU A 1 83 ? 19.406 0.998 -29.204 1.00 93.31 83 GLU A N 1
ATOM 654 C CA . GLU A 1 83 ? 19.490 1.673 -30.493 1.00 93.31 83 GLU A CA 1
ATOM 655 C C . GLU A 1 83 ? 18.940 0.772 -31.584 1.00 93.31 83 GLU A C 1
ATOM 657 O O . GLU A 1 83 ? 19.287 -0.404 -31.627 1.00 93.31 83 GLU A O 1
ATOM 662 N N . LYS A 1 84 ? 18.107 1.291 -32.488 1.00 94.44 84 LYS A N 1
ATOM 663 C CA . LYS A 1 84 ? 17.620 0.496 -33.620 1.00 94.44 84 LYS A CA 1
ATOM 664 C C . LYS A 1 84 ? 18.781 0.045 -34.511 1.00 94.44 84 LYS A C 1
ATOM 666 O O . LYS A 1 84 ? 19.676 0.832 -34.840 1.00 94.44 84 LYS A O 1
ATOM 671 N N . SER A 1 85 ? 18.749 -1.217 -34.940 1.00 94.19 85 SER A N 1
ATOM 672 C CA . SER A 1 85 ? 19.677 -1.732 -35.951 1.00 94.19 85 SER A CA 1
ATOM 673 C C . SER A 1 85 ? 19.500 -1.010 -37.288 1.00 94.19 85 SER A C 1
ATOM 675 O O . SER A 1 85 ? 20.492 -0.618 -37.898 1.00 94.19 85 SER A O 1
ATOM 677 N N . ASP A 1 86 ? 18.249 -0.769 -37.696 1.00 92.56 86 ASP A N 1
ATOM 678 C CA . ASP A 1 86 ? 17.885 0.139 -38.784 1.00 92.56 86 ASP A CA 1
ATOM 679 C C . ASP A 1 86 ? 17.170 1.378 -38.210 1.00 92.56 86 ASP A C 1
ATOM 681 O O . ASP A 1 86 ? 15.978 1.311 -37.890 1.00 92.56 86 ASP A O 1
ATOM 685 N N . PRO A 1 87 ? 17.869 2.524 -38.083 1.00 88.44 87 PRO A N 1
ATOM 686 C CA . PRO A 1 87 ? 17.291 3.755 -37.545 1.00 88.44 87 PRO A CA 1
ATOM 687 C C . PRO A 1 87 ? 16.094 4.288 -38.341 1.00 88.44 87 PRO A C 1
ATOM 689 O O . PRO A 1 87 ? 15.263 5.000 -37.785 1.00 88.44 87 PRO A O 1
ATOM 692 N N . LYS A 1 88 ? 15.988 3.959 -39.638 1.00 89.56 88 LYS A N 1
ATOM 693 C CA . LYS A 1 88 ? 14.926 4.476 -40.516 1.00 89.56 88 LYS A CA 1
ATOM 694 C C . LYS A 1 88 ? 13.675 3.605 -40.503 1.00 89.56 88 LYS A C 1
ATOM 696 O O . LYS A 1 88 ? 12.610 4.056 -40.928 1.00 89.56 88 LYS A O 1
ATOM 701 N N . ALA A 1 89 ? 13.778 2.366 -40.032 1.00 91.75 89 ALA A N 1
ATOM 702 C CA . ALA A 1 89 ? 12.636 1.477 -39.949 1.00 91.75 89 ALA A CA 1
ATOM 703 C C . ALA A 1 89 ? 11.674 1.920 -38.835 1.00 91.75 89 ALA A C 1
ATOM 705 O O . ALA A 1 89 ? 12.061 2.206 -37.694 1.00 91.75 89 ALA A O 1
ATOM 706 N N . LYS A 1 90 ? 10.370 1.907 -39.152 1.00 91.25 90 LYS A N 1
ATOM 707 C CA . LYS A 1 90 ? 9.307 2.151 -38.163 1.00 91.25 90 LYS A CA 1
ATOM 708 C C . LYS A 1 90 ? 9.430 1.185 -36.981 1.00 91.25 90 LYS A C 1
ATOM 710 O O . LYS A 1 90 ? 9.285 1.603 -35.837 1.00 91.25 90 LYS A O 1
ATOM 715 N N . LEU A 1 91 ? 9.740 -0.076 -37.277 1.00 94.88 91 LEU A N 1
ATOM 716 C CA . LEU A 1 91 ? 9.917 -1.151 -36.314 1.00 94.88 91 LEU A CA 1
ATOM 717 C C . LEU A 1 91 ? 11.209 -1.914 -36.648 1.00 94.88 91 LEU A C 1
ATOM 719 O O . LEU A 1 91 ? 11.300 -2.507 -37.722 1.00 94.88 91 LEU A O 1
ATOM 723 N N . SER A 1 92 ? 12.193 -1.890 -35.747 1.00 95.81 92 SER A N 1
ATOM 724 C CA . SER A 1 92 ? 13.519 -2.505 -35.927 1.00 95.81 92 SER A CA 1
ATOM 725 C C . SER A 1 92 ? 13.929 -3.261 -34.667 1.00 95.81 92 SER A C 1
ATOM 727 O O . SER A 1 92 ? 13.650 -2.766 -33.576 1.00 95.81 92 SER A O 1
ATOM 729 N N . PRO A 1 93 ? 14.637 -4.399 -34.761 1.00 95.31 93 PRO A N 1
ATOM 730 C CA . PRO A 1 93 ? 15.310 -4.940 -33.590 1.00 95.31 93 PRO A CA 1
ATOM 731 C C . PRO A 1 93 ? 16.379 -3.963 -33.075 1.00 95.31 93 PRO A C 1
ATOM 733 O O . PRO A 1 93 ? 16.866 -3.119 -33.845 1.00 95.31 93 PRO A O 1
ATOM 736 N N . PRO A 1 94 ? 16.727 -4.023 -31.780 1.00 96.19 94 PRO A N 1
ATOM 737 C CA . PRO A 1 94 ? 17.843 -3.254 -31.251 1.00 96.19 94 PRO A CA 1
ATOM 738 C C . PRO A 1 94 ? 19.185 -3.805 -31.766 1.00 96.19 94 PRO A C 1
ATOM 740 O O . PRO A 1 94 ? 19.309 -4.985 -32.083 1.00 96.19 94 PRO A O 1
ATOM 743 N N . ARG A 1 95 ? 20.217 -2.957 -31.820 1.00 94.62 95 ARG A N 1
ATOM 744 C CA . ARG A 1 95 ? 21.604 -3.338 -32.141 1.00 94.62 95 ARG A CA 1
ATOM 745 C C . ARG A 1 95 ? 22.158 -4.336 -31.133 1.00 94.62 95 ARG A C 1
ATOM 747 O O . ARG A 1 95 ? 22.792 -5.309 -31.522 1.00 94.62 95 ARG A O 1
ATOM 754 N N . LYS A 1 96 ? 21.903 -4.076 -29.850 1.00 92.81 96 LYS A N 1
ATOM 755 C CA . LYS A 1 96 ? 22.172 -4.982 -28.737 1.00 92.81 96 LYS A CA 1
ATOM 756 C C . LYS A 1 96 ? 20.833 -5.322 -28.092 1.00 92.81 96 LYS A C 1
ATOM 758 O O . LYS A 1 96 ? 20.180 -4.447 -27.531 1.00 92.81 96 LYS A O 1
ATOM 763 N N . GLN A 1 97 ? 20.408 -6.567 -28.250 1.00 94.81 97 GLN A N 1
ATOM 764 C CA . GLN A 1 97 ? 19.186 -7.084 -27.641 1.00 94.81 97 GLN A CA 1
ATOM 765 C C . GLN A 1 97 ? 19.411 -7.358 -26.153 1.00 94.81 97 GLN A C 1
ATOM 767 O O . GLN A 1 97 ? 20.509 -7.764 -25.770 1.00 94.81 97 GLN A O 1
ATOM 772 N N . ILE A 1 98 ? 18.377 -7.159 -25.334 1.00 95.31 98 ILE A N 1
ATOM 773 C CA . ILE A 1 98 ? 18.385 -7.581 -23.932 1.00 95.31 98 ILE A CA 1
ATOM 774 C C . ILE A 1 98 ? 17.981 -9.055 -23.923 1.00 95.31 98 ILE A C 1
ATOM 776 O O . ILE A 1 98 ? 16.849 -9.409 -24.262 1.00 95.31 98 ILE A O 1
ATOM 780 N N . VAL A 1 99 ? 18.940 -9.929 -23.634 1.00 95.50 99 VAL A N 1
ATOM 781 C CA . VAL A 1 99 ? 18.732 -11.380 -23.625 1.00 95.50 99 VAL A CA 1
ATOM 782 C C . VAL A 1 99 ? 18.632 -11.832 -22.178 1.00 95.50 99 VAL A C 1
ATOM 784 O O . VAL A 1 99 ? 19.612 -11.743 -21.448 1.00 95.50 99 VAL A O 1
ATOM 787 N N . TRP A 1 100 ? 17.454 -12.314 -21.800 1.00 95.56 100 TRP A N 1
ATOM 788 C CA . TRP A 1 100 ? 17.189 -12.919 -20.504 1.00 95.56 100 TRP A CA 1
ATOM 789 C C . TRP A 1 100 ? 17.442 -14.417 -20.560 1.00 95.56 100 TRP A C 1
ATOM 791 O O . TRP A 1 100 ? 16.873 -15.117 -21.403 1.00 95.56 100 TRP A O 1
ATOM 801 N N . TRP A 1 101 ? 18.265 -14.905 -19.644 1.00 95.31 101 TRP A N 1
ATOM 802 C CA . TRP A 1 101 ? 18.532 -16.321 -19.462 1.00 95.31 101 TRP A CA 1
ATOM 803 C C . TRP A 1 101 ? 17.725 -16.842 -18.283 1.00 95.31 101 TRP A C 1
ATOM 805 O O . TRP A 1 101 ? 17.907 -16.403 -17.155 1.00 95.31 101 TRP A O 1
ATOM 815 N N . VAL A 1 102 ? 16.803 -17.757 -18.558 1.00 94.81 102 VAL A N 1
ATOM 816 C CA . VAL A 1 102 ? 16.029 -18.462 -17.535 1.00 94.81 102 VAL A CA 1
ATOM 817 C C . VAL A 1 102 ? 16.856 -19.664 -17.099 1.00 94.81 102 VAL A C 1
ATOM 819 O O . VAL A 1 102 ? 17.149 -20.514 -17.946 1.00 94.81 102 VAL A O 1
ATOM 822 N N . GLU A 1 103 ? 17.237 -19.710 -15.819 1.00 92.25 103 GLU A N 1
ATOM 823 C CA . GLU A 1 103 ? 18.027 -20.812 -15.256 1.00 92.25 103 GLU A CA 1
ATOM 824 C C . GLU A 1 103 ? 17.361 -22.177 -15.527 1.00 92.25 103 GLU A C 1
ATOM 826 O O . GLU A 1 103 ? 16.134 -22.320 -15.622 1.00 92.25 103 GLU A O 1
ATOM 831 N N . ASP A 1 104 ? 18.184 -23.213 -15.666 1.00 88.94 104 ASP A N 1
ATOM 832 C CA . ASP A 1 104 ? 17.739 -24.573 -15.979 1.00 88.94 104 ASP A CA 1
ATOM 833 C C . ASP A 1 104 ? 17.007 -25.265 -14.809 1.00 88.94 104 ASP A C 1
ATOM 835 O O . ASP A 1 104 ? 16.212 -26.185 -15.021 1.00 88.94 104 ASP A O 1
ATOM 839 N N . ASN A 1 105 ? 17.196 -24.783 -13.585 1.00 89.31 105 ASN A N 1
ATOM 840 C CA . ASN A 1 105 ? 16.512 -25.233 -12.372 1.00 89.31 105 ASN A CA 1
ATOM 841 C C . ASN A 1 105 ? 15.054 -24.732 -12.261 1.00 89.31 105 ASN A C 1
ATOM 843 O O . ASN A 1 105 ? 14.301 -25.243 -11.427 1.00 89.31 105 ASN A O 1
ATOM 847 N N . VAL A 1 106 ? 14.619 -23.785 -13.105 1.00 90.88 106 VAL A N 1
ATOM 848 C CA . VAL A 1 106 ? 13.222 -23.330 -13.149 1.00 90.88 106 VAL A CA 1
ATOM 849 C C . VAL A 1 106 ? 12.339 -24.502 -13.608 1.00 90.88 106 VAL A C 1
ATOM 851 O O . VAL A 1 106 ? 12.564 -25.032 -14.708 1.00 90.88 106 VAL A O 1
ATOM 854 N N . PRO A 1 107 ? 11.311 -24.904 -12.829 1.00 90.69 107 PRO A N 1
ATOM 855 C CA . PRO A 1 107 ? 10.432 -26.014 -13.192 1.00 90.69 107 PRO A CA 1
ATOM 856 C C . PRO A 1 107 ? 9.794 -25.817 -14.569 1.00 90.69 107 PRO A C 1
ATOM 858 O O . PRO A 1 107 ? 9.317 -24.725 -14.890 1.00 90.69 107 PRO A O 1
ATOM 861 N N . GLN A 1 108 ? 9.782 -26.872 -15.390 1.00 90.44 108 GLN A N 1
ATOM 862 C CA . GLN A 1 108 ? 9.344 -26.797 -16.790 1.00 90.44 108 GLN A CA 1
ATOM 863 C C . GLN A 1 108 ? 7.906 -26.289 -16.930 1.00 90.44 108 GLN A C 1
ATOM 865 O O . GLN A 1 108 ? 7.612 -25.566 -17.878 1.00 90.44 108 GLN A O 1
ATOM 870 N N . GLU A 1 109 ? 7.031 -26.611 -15.974 1.00 88.38 109 GLU A N 1
ATOM 871 C CA . GLU A 1 109 ? 5.649 -26.134 -15.940 1.00 88.38 109 GLU A CA 1
ATOM 872 C C . GLU A 1 109 ? 5.524 -24.612 -15.747 1.00 88.38 109 GLU A C 1
ATOM 874 O O . GLU A 1 109 ? 4.513 -24.029 -16.131 1.00 88.38 109 GLU A O 1
ATOM 879 N N . TYR A 1 110 ? 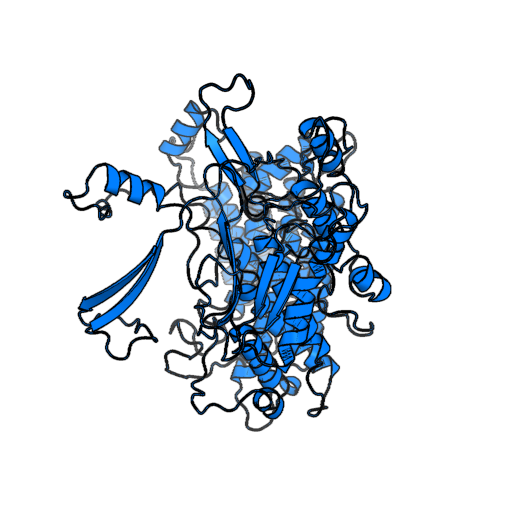6.539 -23.951 -15.179 1.00 91.62 110 TYR A N 1
ATOM 880 C CA . TYR A 1 110 ? 6.508 -22.513 -14.898 1.00 91.62 110 TYR A CA 1
ATOM 881 C C . TYR A 1 110 ? 7.292 -21.667 -15.896 1.00 91.62 110 TYR A C 1
ATOM 883 O O . TYR A 1 110 ? 7.016 -20.472 -16.015 1.00 91.62 110 TYR A O 1
ATOM 891 N N . ARG A 1 111 ? 8.222 -22.268 -16.651 1.00 93.62 111 ARG A N 1
ATOM 892 C CA . ARG A 1 111 ? 9.017 -21.553 -17.663 1.00 93.62 111 ARG A CA 1
ATOM 893 C C . ARG A 1 111 ? 8.166 -20.765 -18.668 1.00 93.62 111 ARG A C 1
ATOM 895 O O . ARG A 1 111 ? 8.542 -19.627 -18.934 1.00 93.62 111 ARG A O 1
ATOM 902 N N . PRO A 1 112 ? 7.020 -21.274 -19.174 1.00 95.19 112 PRO A N 1
ATOM 903 C CA . PRO A 1 112 ? 6.169 -20.492 -20.070 1.00 95.19 112 PRO A CA 1
ATOM 904 C C . PRO A 1 112 ? 5.652 -19.196 -19.434 1.00 95.19 112 PRO A C 1
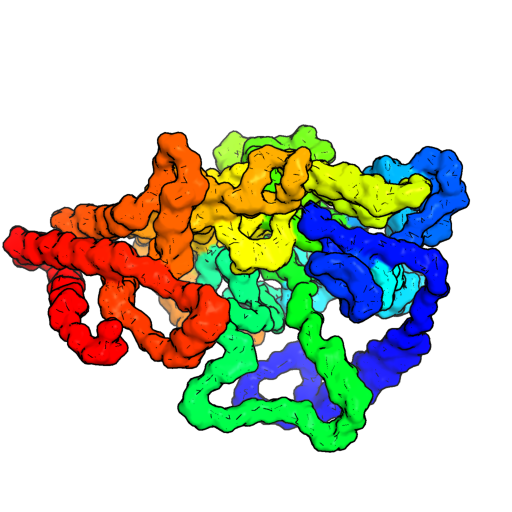ATOM 906 O O . PRO A 1 112 ? 5.676 -18.156 -20.079 1.00 95.19 112 PRO A O 1
ATOM 909 N N . PHE A 1 113 ? 5.253 -19.217 -18.158 1.00 95.31 113 PHE A N 1
ATOM 910 C CA . PHE A 1 113 ? 4.759 -18.018 -17.467 1.00 95.31 113 PHE A CA 1
ATOM 911 C C . PHE A 1 113 ? 5.871 -16.998 -17.193 1.00 95.31 113 PHE A C 1
ATOM 913 O O . PHE A 1 113 ? 5.632 -15.793 -17.275 1.00 95.31 113 PHE A O 1
ATOM 920 N N . VAL A 1 114 ? 7.088 -17.475 -16.904 1.00 96.50 114 VAL A N 1
ATOM 921 C CA . VAL A 1 114 ? 8.283 -16.624 -16.773 1.00 96.50 114 VAL A CA 1
ATOM 922 C C . VAL A 1 114 ? 8.623 -15.976 -18.114 1.00 96.50 114 VAL A C 1
ATOM 924 O O . VAL A 1 114 ? 8.782 -14.760 -18.197 1.00 96.50 114 VAL A O 1
ATOM 927 N N . GLU A 1 115 ? 8.679 -16.768 -19.183 1.00 97.44 115 GLU A N 1
ATOM 928 C CA . GLU A 1 115 ? 8.942 -16.266 -20.530 1.00 97.44 115 GLU A CA 1
ATOM 929 C C . GLU A 1 115 ? 7.884 -15.248 -20.970 1.00 97.44 115 GLU A C 1
ATOM 931 O O . GLU A 1 115 ? 8.235 -14.165 -21.437 1.00 97.44 115 GLU A O 1
ATOM 936 N N . GLU A 1 116 ? 6.601 -15.544 -20.754 1.00 97.25 116 GLU A N 1
ATOM 937 C CA . GLU A 1 116 ? 5.516 -14.606 -21.028 1.00 97.25 116 GLU A CA 1
ATOM 938 C C . GLU A 1 116 ? 5.664 -13.302 -20.241 1.00 97.25 116 GLU A C 1
ATOM 940 O O . GLU A 1 116 ? 5.482 -12.237 -20.821 1.00 97.25 116 GLU A O 1
ATOM 945 N N . GLY A 1 117 ? 6.005 -13.358 -18.949 1.00 97.44 117 GLY A N 1
ATOM 946 C CA . GLY A 1 117 ? 6.185 -12.164 -18.119 1.00 97.44 117 GLY A CA 1
ATOM 947 C C . GLY A 1 117 ? 7.330 -11.268 -18.601 1.00 97.44 117 GLY A C 1
ATOM 948 O O . GLY A 1 117 ? 7.173 -10.049 -18.669 1.00 97.44 117 GLY A O 1
ATOM 949 N N . ILE A 1 118 ? 8.458 -11.860 -19.009 1.00 97.88 118 ILE A N 1
ATOM 950 C CA . ILE A 1 118 ? 9.595 -11.119 -19.579 1.00 97.88 118 ILE A CA 1
ATOM 951 C C . ILE A 1 118 ? 9.211 -10.512 -20.934 1.00 97.88 118 ILE A C 1
ATOM 953 O O . ILE A 1 118 ? 9.429 -9.324 -21.183 1.00 97.88 118 ILE A O 1
ATOM 957 N N . LEU A 1 119 ? 8.639 -11.324 -21.828 1.00 98.25 119 LEU A N 1
ATOM 958 C CA . LEU A 1 119 ? 8.319 -10.906 -23.191 1.00 98.25 119 LEU A CA 1
ATOM 959 C C . LEU A 1 119 ? 7.134 -9.938 -23.256 1.00 98.25 119 LEU A C 1
ATOM 961 O O . LEU A 1 119 ? 7.017 -9.219 -24.249 1.00 98.25 119 LEU A O 1
ATOM 965 N N . GLU A 1 120 ? 6.297 -9.853 -22.219 1.00 98.06 120 GLU A N 1
ATOM 966 C CA . GLU A 1 120 ? 5.167 -8.921 -22.159 1.00 98.06 120 GLU A CA 1
ATOM 967 C C . GLU A 1 120 ? 5.615 -7.463 -22.368 1.00 98.06 120 GLU A C 1
ATOM 969 O O . GLU A 1 120 ? 4.948 -6.690 -23.063 1.00 98.06 120 GLU A O 1
ATOM 974 N N . TRP A 1 121 ? 6.798 -7.103 -21.860 1.00 98.38 121 TRP A N 1
ATOM 975 C CA . TRP A 1 121 ? 7.390 -5.774 -22.022 1.00 98.38 121 TRP A CA 1
ATOM 976 C C . TRP A 1 121 ? 7.680 -5.406 -23.481 1.00 98.38 121 TRP A C 1
ATOM 978 O O . TRP A 1 121 ? 7.682 -4.219 -23.823 1.00 98.38 121 TRP A O 1
ATOM 988 N N . ASN A 1 122 ? 7.834 -6.386 -24.386 1.00 98.38 122 ASN A N 1
ATOM 989 C CA . ASN A 1 122 ? 7.969 -6.101 -25.816 1.00 98.38 122 ASN A CA 1
ATOM 990 C C . ASN A 1 122 ? 6.755 -5.345 -26.367 1.00 98.38 122 ASN A C 1
ATOM 992 O O . ASN A 1 122 ? 6.933 -4.539 -27.276 1.00 98.38 122 ASN A O 1
ATOM 996 N N . LYS A 1 123 ? 5.556 -5.490 -25.781 1.00 97.94 123 LYS A N 1
ATOM 997 C CA . LYS A 1 123 ? 4.384 -4.689 -26.172 1.00 97.94 123 LYS A CA 1
ATOM 998 C C . LYS A 1 123 ? 4.651 -3.187 -26.040 1.00 97.94 123 LYS A C 1
ATOM 1000 O O . LYS A 1 123 ? 4.213 -2.413 -26.892 1.00 97.94 123 LYS A O 1
ATOM 1005 N N . ALA A 1 124 ? 5.364 -2.757 -24.996 1.00 98.12 124 ALA A N 1
ATOM 1006 C CA . ALA A 1 124 ? 5.730 -1.355 -24.812 1.00 98.12 124 ALA A CA 1
ATOM 1007 C C . ALA A 1 124 ? 6.840 -0.920 -25.774 1.00 98.12 124 ALA A C 1
ATOM 1009 O O . ALA A 1 124 ? 6.723 0.122 -26.424 1.00 98.12 124 ALA A O 1
ATOM 1010 N N . PHE A 1 125 ? 7.866 -1.754 -25.943 1.00 98.50 125 PHE A N 1
ATOM 1011 C CA . PHE A 1 125 ? 8.967 -1.496 -26.871 1.00 98.50 125 PHE A CA 1
ATOM 1012 C C . PHE A 1 125 ? 8.520 -1.418 -28.339 1.00 98.50 125 PHE A C 1
ATOM 1014 O O . PHE A 1 125 ? 8.984 -0.552 -29.084 1.00 98.50 125 PHE A O 1
ATOM 1021 N N . GLU A 1 126 ? 7.560 -2.241 -28.755 1.00 97.81 126 GLU A N 1
ATOM 1022 C CA . GLU A 1 126 ? 7.002 -2.216 -30.108 1.00 97.81 126 GLU A CA 1
ATOM 1023 C C . GLU A 1 126 ? 6.290 -0.896 -30.416 1.00 97.81 126 GLU A C 1
ATOM 1025 O O . GLU A 1 126 ? 6.436 -0.370 -31.525 1.00 97.81 126 GLU A O 1
ATOM 1030 N N . ARG A 1 127 ? 5.594 -0.299 -29.433 1.00 96.94 127 ARG A N 1
ATOM 1031 C CA . ARG A 1 127 ? 4.934 1.012 -29.596 1.00 96.94 127 ARG A CA 1
ATOM 1032 C C . ARG A 1 127 ? 5.921 2.145 -29.857 1.00 96.94 127 ARG A C 1
ATOM 1034 O O . ARG A 1 127 ? 5.578 3.094 -30.558 1.00 96.94 127 ARG A O 1
ATOM 1041 N N . ILE A 1 128 ? 7.145 2.026 -29.349 1.00 96.75 128 ILE A N 1
ATOM 1042 C CA . ILE A 1 128 ? 8.227 2.995 -29.573 1.00 96.75 128 ILE A CA 1
ATOM 1043 C C . ILE A 1 128 ? 9.198 2.572 -30.688 1.00 96.75 128 ILE A C 1
ATOM 1045 O O . ILE A 1 128 ? 10.210 3.233 -30.927 1.00 96.75 128 ILE A O 1
ATOM 1049 N N . GLY A 1 129 ? 8.863 1.511 -31.429 1.00 96.56 129 GLY A N 1
ATOM 1050 C CA . GLY A 1 129 ? 9.540 1.113 -32.661 1.00 96.56 129 GLY A CA 1
ATOM 1051 C C . GLY A 1 129 ? 10.655 0.080 -32.504 1.00 96.56 129 GLY A C 1
ATOM 1052 O O . GLY A 1 129 ? 11.417 -0.118 -33.456 1.00 96.56 129 GLY A O 1
ATOM 1053 N N . PHE A 1 130 ? 10.752 -0.598 -31.361 1.00 97.75 130 PHE A N 1
ATOM 1054 C CA . PHE A 1 130 ? 11.663 -1.724 -31.164 1.00 97.75 130 PHE A CA 1
ATOM 1055 C C . PHE A 1 130 ? 10.935 -3.060 -31.309 1.00 97.75 130 PHE A C 1
ATOM 1057 O O . PHE A 1 130 ? 9.971 -3.330 -30.604 1.00 97.75 130 PHE A O 1
ATOM 1064 N N . ARG A 1 131 ? 11.408 -3.921 -32.212 1.00 95.75 131 ARG A N 1
ATOM 1065 C CA . ARG A 1 131 ? 10.927 -5.304 -32.328 1.00 95.75 131 ARG A CA 1
ATOM 1066 C C . ARG A 1 131 ? 11.769 -6.198 -31.439 1.00 95.75 131 ARG A C 1
ATOM 1068 O O . ARG A 1 131 ? 12.986 -6.173 -31.593 1.00 95.75 131 ARG A O 1
ATOM 1075 N N . ASN A 1 132 ? 11.150 -7.034 -30.609 1.00 94.56 132 ASN A N 1
ATOM 1076 C CA . ASN A 1 132 ? 11.869 -8.005 -29.779 1.00 94.56 132 ASN A CA 1
ATOM 1077 C C . ASN A 1 132 ? 13.028 -7.339 -29.012 1.00 94.56 132 ASN A C 1
ATOM 1079 O O . ASN A 1 132 ? 14.175 -7.770 -29.124 1.00 94.56 132 ASN A O 1
ATOM 1083 N N . ALA A 1 133 ? 12.762 -6.232 -28.313 1.00 96.75 133 ALA A N 1
ATOM 1084 C CA . ALA A 1 133 ? 13.782 -5.576 -27.495 1.00 96.75 133 ALA A CA 1
ATOM 1085 C C . ALA A 1 133 ? 14.323 -6.532 -26.422 1.00 96.75 133 ALA A C 1
ATOM 1087 O O . ALA A 1 133 ? 15.535 -6.589 -26.200 1.00 96.75 133 ALA A O 1
ATOM 1088 N N . LEU A 1 134 ? 13.416 -7.320 -25.840 1.00 97.44 134 LEU A N 1
ATOM 1089 C CA . LEU A 1 134 ? 13.713 -8.439 -24.963 1.00 97.44 134 LEU A CA 1
ATOM 1090 C C . LEU A 1 134 ? 13.603 -9.759 -25.729 1.00 97.44 134 LEU A C 1
ATOM 1092 O O . LEU A 1 134 ? 12.719 -9.936 -26.574 1.00 97.44 134 LEU A O 1
ATOM 1096 N N . SER A 1 135 ? 14.475 -10.698 -25.388 1.00 97.00 135 SER A N 1
ATOM 1097 C CA . SER A 1 135 ? 14.379 -12.104 -25.785 1.00 97.00 135 SER A CA 1
ATOM 1098 C C . SER A 1 135 ? 14.655 -12.999 -24.593 1.00 97.00 135 SER A C 1
ATOM 1100 O O . SER A 1 135 ? 15.379 -12.597 -23.687 1.00 97.00 135 SER A O 1
ATOM 1102 N N . VAL A 1 136 ? 14.102 -14.205 -24.623 1.00 97.12 136 VAL A N 1
ATOM 1103 C CA . VAL A 1 136 ? 14.293 -15.211 -23.582 1.00 97.12 136 VAL A CA 1
ATOM 1104 C C . VAL A 1 136 ? 15.055 -16.393 -24.165 1.00 97.12 136 VAL A C 1
ATOM 1106 O O . VAL A 1 136 ? 14.818 -16.805 -25.303 1.00 97.12 136 VAL A O 1
ATOM 1109 N N . ARG A 1 137 ? 15.992 -16.926 -23.387 1.00 94.81 137 ARG A N 1
ATOM 1110 C CA . ARG A 1 137 ? 16.679 -18.190 -23.640 1.00 94.81 137 ARG A CA 1
ATOM 1111 C C . ARG A 1 137 ? 16.592 -19.037 -22.389 1.00 94.81 137 ARG A C 1
ATOM 1113 O O . ARG A 1 137 ? 16.795 -18.534 -21.291 1.00 94.81 137 ARG A O 1
ATOM 1120 N N . TRP A 1 138 ? 16.288 -20.315 -22.552 1.00 93.25 138 TRP A N 1
ATOM 1121 C CA . TRP A 1 138 ? 16.372 -21.255 -21.442 1.00 93.25 138 TRP A CA 1
ATOM 1122 C C . TRP A 1 138 ? 17.784 -21.808 -21.408 1.00 93.25 138 TRP A C 1
ATOM 1124 O O . TRP A 1 138 ? 18.261 -22.346 -22.414 1.00 93.25 138 TRP A O 1
ATOM 1134 N N . GLN A 1 139 ? 18.435 -21.651 -20.263 1.00 89.44 139 GLN A N 1
ATOM 1135 C CA . GLN A 1 139 ? 19.739 -22.234 -20.030 1.00 89.44 139 GLN A CA 1
ATOM 1136 C C . GLN A 1 139 ? 19.651 -23.758 -20.179 1.00 89.44 139 GLN A C 1
ATOM 1138 O O . GLN A 1 139 ? 18.632 -24.389 -19.869 1.00 89.44 139 GLN A O 1
ATOM 1143 N N . ASN A 1 140 ? 20.710 -24.345 -20.719 1.00 87.00 140 ASN A N 1
ATOM 1144 C CA . ASN A 1 140 ? 20.878 -25.785 -20.835 1.00 87.00 140 ASN A CA 1
ATOM 1145 C C . ASN A 1 140 ? 22.311 -26.185 -20.467 1.00 87.00 140 ASN A C 1
ATOM 1147 O O . ASN A 1 140 ? 23.193 -25.342 -20.351 1.00 87.00 140 ASN A O 1
ATOM 1151 N N . GLU A 1 141 ? 22.555 -27.490 -20.365 1.00 81.31 141 GLU A N 1
ATOM 1152 C CA . GLU A 1 141 ? 23.841 -28.070 -19.946 1.00 81.31 141 GLU A CA 1
ATOM 1153 C C . GLU A 1 141 ? 25.061 -27.641 -20.789 1.00 81.31 141 GLU A C 1
ATOM 1155 O O . GLU A 1 141 ? 26.194 -27.894 -20.392 1.00 81.31 141 GLU A O 1
ATOM 1160 N N . ARG A 1 142 ? 24.864 -27.042 -21.973 1.00 84.38 142 ARG A N 1
ATOM 1161 C CA . ARG A 1 142 ? 25.955 -26.569 -22.845 1.00 84.38 142 ARG A CA 1
ATOM 1162 C C . ARG A 1 142 ? 26.340 -25.109 -22.604 1.00 84.38 142 ARG A C 1
ATOM 1164 O O . ARG A 1 142 ? 27.309 -24.650 -23.206 1.00 84.38 142 ARG A O 1
ATOM 1171 N N . ASP A 1 143 ? 25.575 -24.377 -21.803 1.00 85.50 143 ASP A N 1
ATOM 1172 C CA . ASP A 1 143 ? 25.836 -22.974 -21.503 1.00 85.50 143 ASP A CA 1
ATOM 1173 C C . ASP A 1 143 ? 26.813 -22.874 -20.315 1.00 85.50 143 ASP A C 1
ATOM 1175 O O . ASP A 1 143 ? 26.428 -23.012 -19.158 1.00 85.50 143 ASP A O 1
ATOM 1179 N N . GLU A 1 144 ? 28.098 -22.645 -20.602 1.00 80.81 144 GLU A N 1
ATOM 1180 C CA . GLU A 1 144 ? 29.186 -22.578 -19.608 1.00 80.81 144 GLU A CA 1
ATOM 1181 C C . GLU A 1 144 ? 29.345 -21.167 -18.994 1.00 80.81 144 GLU A C 1
ATOM 1183 O O . GLU A 1 144 ? 30.421 -20.569 -19.070 1.00 80.81 144 GLU A O 1
ATOM 1188 N N . PHE A 1 145 ? 28.282 -20.594 -18.419 1.00 82.56 145 PHE A N 1
ATOM 1189 C CA . PHE A 1 145 ? 28.372 -19.331 -17.668 1.00 82.56 145 PHE A CA 1
ATOM 1190 C C . PHE A 1 145 ? 27.661 -19.413 -16.313 1.00 82.56 145 PHE A C 1
ATOM 1192 O O . PHE A 1 145 ? 26.686 -20.148 -16.155 1.00 82.56 145 PHE A O 1
ATOM 1199 N N . ASP A 1 146 ? 28.176 -18.665 -15.335 1.00 81.19 146 ASP A N 1
ATOM 1200 C CA . ASP A 1 146 ? 27.568 -18.544 -14.009 1.00 81.19 146 ASP A CA 1
ATOM 1201 C C . ASP A 1 146 ? 26.401 -17.547 -14.067 1.00 81.19 146 ASP A C 1
ATOM 1203 O O . ASP A 1 146 ? 26.583 -16.462 -14.627 1.00 81.19 146 ASP A O 1
ATOM 1207 N N . PRO A 1 147 ? 25.223 -17.859 -13.503 1.00 80.19 147 PRO A N 1
ATOM 1208 C CA . PRO A 1 147 ? 24.105 -16.926 -13.485 1.00 80.19 147 PRO A CA 1
ATOM 1209 C C . PRO A 1 147 ? 24.380 -15.573 -12.804 1.00 80.19 147 PRO A C 1
ATOM 1211 O O . PRO A 1 147 ? 23.637 -14.631 -13.033 1.00 80.19 147 PRO A O 1
ATOM 1214 N N . GLU A 1 148 ? 25.427 -15.440 -11.985 1.00 77.56 148 GLU A N 1
ATOM 1215 C CA . GLU A 1 148 ? 25.849 -14.157 -11.394 1.00 77.56 148 GLU A CA 1
ATOM 1216 C C . GLU A 1 148 ? 26.850 -13.366 -12.260 1.00 77.56 148 GLU A C 1
ATOM 1218 O O . GLU A 1 148 ? 27.346 -12.310 -11.844 1.00 77.56 148 GLU A O 1
ATOM 1223 N N . ASP A 1 149 ? 27.173 -13.853 -13.462 1.00 82.56 149 ASP A N 1
ATOM 1224 C CA . ASP A 1 149 ? 28.030 -13.147 -14.411 1.00 82.56 149 ASP A CA 1
ATOM 1225 C C . ASP A 1 149 ? 27.314 -11.914 -14.990 1.00 82.56 149 ASP A C 1
ATOM 1227 O O . ASP A 1 149 ? 26.369 -12.018 -15.769 1.00 82.56 149 ASP A O 1
ATOM 1231 N N . ILE A 1 150 ? 27.880 -10.737 -14.700 1.00 81.44 150 ILE A N 1
ATOM 1232 C CA . ILE A 1 150 ? 27.429 -9.403 -15.135 1.00 81.44 150 ILE A CA 1
ATOM 1233 C C . ILE A 1 150 ? 27.223 -9.244 -16.657 1.00 81.44 150 ILE A C 1
ATOM 1235 O O . ILE A 1 150 ? 26.695 -8.233 -17.121 1.00 81.44 150 ILE A O 1
ATOM 1239 N N . ASN A 1 151 ? 27.710 -10.177 -17.475 1.00 84.31 151 ASN A N 1
ATOM 1240 C CA . ASN A 1 151 ? 27.512 -10.155 -18.922 1.00 84.31 151 ASN A CA 1
ATOM 1241 C C . ASN A 1 151 ? 26.135 -10.683 -19.365 1.00 84.31 151 ASN A C 1
ATOM 1243 O O . ASN A 1 151 ? 25.780 -10.496 -20.537 1.00 84.31 151 ASN A O 1
ATOM 1247 N N . TYR A 1 152 ? 25.374 -11.323 -18.474 1.00 88.06 152 TYR A N 1
ATOM 1248 C CA . TYR A 1 152 ? 24.111 -11.987 -18.786 1.00 88.06 152 TYR A CA 1
ATOM 1249 C C . TYR A 1 152 ? 23.008 -11.521 -17.838 1.00 88.06 152 TYR A C 1
ATOM 1251 O O . TYR A 1 152 ? 23.155 -11.623 -16.635 1.00 88.06 152 TYR A O 1
ATOM 1259 N N . CYS A 1 153 ? 21.868 -11.085 -18.380 1.00 91.88 153 CYS A N 1
ATOM 1260 C CA . CYS A 1 153 ? 20.680 -10.861 -17.558 1.00 91.88 153 CYS A CA 1
ATOM 1261 C C . CYS A 1 153 ? 20.057 -12.210 -17.212 1.00 91.88 153 CYS A C 1
ATOM 1263 O O . CYS A 1 153 ? 19.653 -12.938 -18.131 1.00 91.88 153 CYS A O 1
ATOM 1265 N N . THR A 1 154 ? 19.949 -12.544 -15.930 1.00 93.12 154 THR A N 1
ATOM 1266 C CA . THR A 1 154 ? 19.457 -13.863 -15.518 1.00 93.12 154 THR A CA 1
ATOM 1267 C C . THR A 1 154 ? 18.164 -13.805 -14.720 1.00 93.12 154 THR A C 1
ATOM 1269 O O . THR A 1 154 ? 17.932 -12.922 -13.898 1.00 93.12 154 THR A O 1
ATOM 1272 N N . PHE A 1 155 ? 17.281 -14.768 -14.976 1.00 94.00 155 PHE A N 1
ATOM 1273 C CA . PHE A 1 155 ? 16.158 -15.084 -14.109 1.00 94.00 155 PHE A CA 1
ATOM 1274 C C . PHE A 1 155 ? 16.520 -16.333 -13.313 1.00 94.00 155 PHE A C 1
ATOM 1276 O O . PHE A 1 155 ? 16.573 -17.436 -13.866 1.00 94.00 155 PHE A O 1
ATOM 1283 N N . ARG A 1 156 ? 16.769 -16.134 -12.021 1.00 91.00 156 ARG A N 1
ATOM 1284 C CA . ARG A 1 156 ? 17.285 -17.141 -11.103 1.00 91.00 156 ARG A CA 1
ATOM 1285 C C . ARG A 1 156 ? 16.192 -17.710 -10.225 1.00 91.00 156 ARG A C 1
ATOM 1287 O O . ARG A 1 156 ? 15.366 -16.962 -9.697 1.00 91.00 156 ARG A O 1
ATOM 1294 N N . TRP A 1 157 ? 16.218 -19.022 -10.027 1.00 89.12 157 TRP A N 1
ATOM 1295 C CA . TRP A 1 157 ? 15.228 -19.734 -9.225 1.00 89.12 157 TRP A CA 1
ATOM 1296 C C . TRP A 1 157 ? 15.860 -20.303 -7.967 1.00 89.12 157 TRP A C 1
ATOM 1298 O O . TRP A 1 157 ? 16.479 -21.366 -7.971 1.00 89.12 157 TRP A O 1
ATOM 1308 N N . ILE A 1 158 ? 15.670 -19.600 -6.856 1.00 82.88 158 ILE A N 1
ATOM 1309 C CA . ILE A 1 158 ? 16.234 -20.006 -5.572 1.00 82.88 158 ILE A CA 1
ATOM 1310 C C . ILE A 1 158 ? 15.166 -20.596 -4.659 1.00 82.88 158 ILE A C 1
ATOM 1312 O O . ILE A 1 158 ? 13.960 -20.538 -4.904 1.00 82.88 158 ILE A O 1
ATOM 1316 N N . THR A 1 159 ? 15.626 -21.226 -3.590 1.00 75.44 159 THR A N 1
ATOM 1317 C CA . THR A 1 159 ? 14.780 -21.823 -2.568 1.00 75.44 159 THR A CA 1
ATOM 1318 C C . THR A 1 159 ? 15.430 -21.558 -1.229 1.00 75.44 159 THR A C 1
ATOM 1320 O O . THR A 1 159 ? 16.491 -22.104 -0.947 1.00 75.44 159 THR A O 1
ATOM 1323 N N . THR A 1 160 ? 14.799 -20.712 -0.423 1.00 66.62 160 THR A N 1
ATOM 1324 C CA . THR A 1 160 ? 15.260 -20.424 0.939 1.00 66.62 160 THR A CA 1
ATOM 1325 C C . THR A 1 160 ? 14.155 -20.699 1.964 1.00 66.62 160 THR A C 1
ATOM 1327 O O . THR A 1 160 ? 13.089 -21.214 1.626 1.00 66.62 160 THR A O 1
ATOM 1330 N N . SER A 1 161 ? 14.410 -20.397 3.237 1.00 54.47 161 SER A N 1
ATOM 1331 C CA . SER A 1 161 ? 13.384 -20.310 4.287 1.00 54.47 161 SER A CA 1
ATOM 1332 C C . SER A 1 161 ? 12.667 -18.948 4.297 1.00 54.47 161 SER A C 1
ATOM 1334 O O . SER A 1 161 ? 11.722 -18.743 5.057 1.00 54.47 161 SER A O 1
ATOM 1336 N N . SER A 1 162 ? 13.093 -18.010 3.444 1.00 54.69 162 SER A N 1
ATOM 1337 C CA . SER A 1 162 ? 12.490 -16.693 3.244 1.00 54.69 162 SER A CA 1
ATOM 1338 C C . SER A 1 162 ? 11.606 -16.671 1.997 1.00 54.69 162 SER A C 1
ATOM 1340 O O . SER A 1 162 ? 11.678 -17.532 1.133 1.00 54.69 162 SER A O 1
ATOM 1342 N N . THR A 1 163 ? 10.731 -15.673 1.886 1.00 65.12 163 THR A N 1
ATOM 1343 C CA . THR A 1 163 ? 9.855 -15.499 0.722 1.00 65.12 163 THR A CA 1
ATOM 1344 C C . THR A 1 163 ? 10.071 -14.115 0.130 1.00 65.12 163 THR A C 1
ATOM 1346 O O . THR A 1 163 ? 9.697 -13.135 0.762 1.00 65.12 163 THR A O 1
ATOM 1349 N N . PHE A 1 164 ? 10.674 -14.016 -1.056 1.00 70.12 164 PHE A N 1
ATOM 1350 C CA . PHE A 1 164 ? 10.876 -12.742 -1.751 1.00 70.12 164 PHE A CA 1
ATOM 1351 C C . PHE A 1 164 ? 11.087 -12.935 -3.260 1.00 70.12 164 PHE A C 1
ATOM 1353 O O . PHE A 1 164 ? 11.330 -14.038 -3.745 1.00 70.12 164 PHE A O 1
ATOM 1360 N N . ALA A 1 165 ? 10.992 -11.833 -3.991 1.00 76.25 165 ALA A N 1
ATOM 1361 C CA . ALA A 1 165 ? 11.538 -11.684 -5.329 1.00 76.25 165 ALA A CA 1
ATOM 1362 C C . ALA A 1 165 ? 12.292 -10.352 -5.349 1.00 76.25 165 ALA A C 1
ATOM 1364 O O . ALA A 1 165 ? 11.944 -9.438 -4.596 1.00 76.25 165 ALA A O 1
ATOM 1365 N N . MET A 1 166 ? 13.378 -10.275 -6.108 1.00 80.81 166 MET A N 1
ATOM 1366 C CA . MET A 1 166 ? 14.208 -9.079 -6.139 1.00 80.81 166 MET A CA 1
ATOM 1367 C C . MET A 1 166 ? 14.896 -8.926 -7.483 1.00 80.81 166 MET A C 1
ATOM 1369 O O . MET A 1 166 ? 15.602 -9.827 -7.930 1.00 80.81 166 MET A O 1
ATOM 1373 N N . SER A 1 167 ? 14.768 -7.741 -8.066 1.00 81.31 167 SER A N 1
ATOM 1374 C CA . SER A 1 167 ? 15.640 -7.291 -9.138 1.00 81.31 167 SER A CA 1
ATOM 1375 C C . SER A 1 167 ? 16.962 -6.751 -8.586 1.00 81.31 167 SER A C 1
ATOM 1377 O O . SER A 1 167 ? 16.984 -5.825 -7.770 1.00 81.31 167 SER A O 1
ATOM 1379 N N . ALA A 1 168 ? 18.075 -7.313 -9.052 1.00 78.75 168 ALA A N 1
ATOM 1380 C CA . ALA A 1 168 ? 19.411 -6.786 -8.820 1.00 78.75 168 ALA A CA 1
ATOM 1381 C C . ALA A 1 168 ? 19.868 -6.046 -10.080 1.00 78.75 168 ALA A C 1
ATOM 1383 O O . ALA A 1 168 ? 20.242 -6.646 -11.082 1.00 78.75 168 ALA A O 1
ATOM 1384 N N . LEU A 1 169 ? 19.812 -4.716 -10.032 1.00 82.38 169 LEU A N 1
ATOM 1385 C CA . LEU A 1 169 ? 20.197 -3.855 -11.146 1.00 82.38 169 LEU A CA 1
ATOM 1386 C C . LEU A 1 169 ? 21.557 -3.209 -10.899 1.00 82.38 169 LEU A C 1
ATOM 1388 O O . LEU A 1 169 ? 21.830 -2.678 -9.819 1.00 82.38 169 LEU A O 1
ATOM 1392 N N . ARG A 1 170 ? 22.401 -3.198 -11.932 1.00 86.12 170 ARG A N 1
ATOM 1393 C CA . ARG A 1 170 ? 23.697 -2.515 -11.904 1.00 86.12 170 ARG A CA 1
ATOM 1394 C C . ARG A 1 170 ? 23.727 -1.474 -13.009 1.00 86.12 170 ARG A C 1
ATOM 1396 O O . ARG A 1 170 ? 23.646 -1.794 -14.195 1.00 86.12 170 ARG A O 1
ATOM 1403 N N . SER A 1 171 ? 23.870 -0.210 -12.625 1.00 88.00 171 SER A N 1
ATOM 1404 C CA . SER A 1 171 ? 24.025 0.896 -13.567 1.00 88.00 171 SER A CA 1
ATOM 1405 C C . SER A 1 171 ? 25.376 1.579 -13.404 1.00 88.00 171 SER A C 1
ATOM 1407 O O . SER A 1 171 ? 25.992 1.574 -12.337 1.00 88.00 171 SER A O 1
ATOM 1409 N N . ASN A 1 172 ? 25.850 2.188 -14.486 1.00 88.12 172 ASN A N 1
ATOM 1410 C CA . ASN A 1 172 ? 26.997 3.072 -14.454 1.00 88.12 172 ASN A CA 1
ATOM 1411 C C . ASN A 1 172 ? 26.649 4.292 -13.579 1.00 88.12 172 ASN A C 1
ATOM 1413 O O . ASN A 1 172 ? 25.783 5.083 -13.971 1.00 88.12 172 ASN A O 1
ATOM 1417 N N . PRO A 1 173 ? 27.330 4.499 -12.435 1.00 84.31 173 PRO A N 1
ATOM 1418 C CA . PRO A 1 173 ? 26.984 5.554 -11.483 1.00 84.31 173 PRO A CA 1
ATOM 1419 C C . PRO A 1 173 ? 27.165 6.965 -12.056 1.00 84.31 173 PRO A C 1
ATOM 1421 O O . PRO A 1 173 ? 26.600 7.917 -11.529 1.00 84.31 173 PRO A O 1
ATOM 1424 N N . LEU A 1 174 ? 27.946 7.112 -13.132 1.00 83.06 174 LEU A N 1
ATOM 1425 C CA . LEU A 1 174 ? 28.218 8.404 -13.757 1.00 83.06 174 LEU A CA 1
ATOM 1426 C C . LEU A 1 174 ? 27.177 8.787 -14.809 1.00 83.06 174 LEU A C 1
ATOM 1428 O O . LEU A 1 174 ? 26.967 9.974 -15.028 1.00 83.06 174 LEU A O 1
ATOM 1432 N N . THR A 1 175 ? 26.558 7.806 -15.472 1.00 86.69 175 THR A N 1
ATOM 1433 C CA . THR A 1 175 ? 25.707 8.053 -16.648 1.00 86.69 175 THR A CA 1
ATOM 1434 C C . THR A 1 175 ? 24.283 7.516 -16.526 1.00 86.69 175 THR A C 1
ATOM 1436 O O . THR A 1 175 ? 23.413 7.950 -17.276 1.00 86.69 175 THR A O 1
ATOM 1439 N N . GLY A 1 176 ? 24.032 6.562 -15.625 1.00 89.50 176 GLY A N 1
ATOM 1440 C CA . GLY A 1 176 ? 22.764 5.826 -15.550 1.00 89.50 176 GLY A CA 1
ATOM 1441 C C . GLY A 1 176 ? 22.611 4.729 -16.614 1.00 89.50 176 GLY A C 1
ATOM 1442 O O . GLY A 1 176 ? 21.538 4.150 -16.747 1.00 89.50 176 GLY A O 1
ATOM 1443 N N . GLU A 1 177 ? 23.650 4.416 -17.397 1.00 93.12 177 GLU A N 1
ATOM 1444 C CA . GLU A 1 177 ? 23.604 3.280 -18.332 1.00 93.12 177 GLU A CA 1
ATOM 1445 C C . GLU A 1 177 ? 23.482 1.962 -17.562 1.00 93.12 177 GLU A C 1
ATOM 1447 O O . GLU A 1 177 ? 24.349 1.648 -16.749 1.00 93.12 177 GLU A O 1
ATOM 1452 N N . MET A 1 178 ? 22.426 1.189 -17.812 1.00 90.88 178 MET A N 1
ATOM 1453 C CA . MET A 1 178 ? 22.299 -0.163 -17.270 1.00 90.88 178 MET A CA 1
ATOM 1454 C C . MET A 1 178 ? 23.334 -1.086 -17.905 1.00 90.88 178 MET A C 1
ATOM 1456 O O . MET A 1 178 ? 23.512 -1.107 -19.126 1.00 90.88 178 MET A O 1
ATOM 1460 N N . ILE A 1 179 ? 24.032 -1.814 -17.042 1.00 88.12 179 ILE A N 1
ATOM 1461 C CA . ILE A 1 179 ? 25.089 -2.759 -17.400 1.00 88.12 179 ILE A CA 1
ATOM 1462 C C . ILE A 1 179 ? 24.534 -4.176 -17.317 1.00 88.12 179 ILE A C 1
ATOM 1464 O O . ILE A 1 179 ? 24.793 -4.979 -18.209 1.00 88.12 179 ILE A O 1
ATOM 1468 N N . ASP A 1 180 ? 23.769 -4.429 -16.259 1.00 87.19 180 ASP A N 1
ATOM 1469 C CA . ASP A 1 180 ? 23.317 -5.745 -15.845 1.00 87.19 180 ASP A CA 1
ATOM 1470 C C . ASP A 1 180 ? 21.988 -5.641 -15.079 1.00 87.19 180 ASP A C 1
ATOM 1472 O O . ASP A 1 180 ? 21.700 -4.616 -14.441 1.00 87.19 180 ASP A O 1
ATOM 1476 N N . GLY A 1 181 ? 21.182 -6.692 -15.184 1.00 85.75 181 GLY A N 1
ATOM 1477 C CA . GLY A 1 181 ? 19.870 -6.802 -14.569 1.00 85.75 181 GLY A CA 1
ATOM 1478 C C . GLY A 1 181 ? 19.516 -8.264 -14.352 1.00 85.75 181 GLY A C 1
ATOM 1479 O O . GLY A 1 181 ? 19.247 -8.976 -15.317 1.00 85.75 181 GLY A O 1
ATOM 1480 N N . ASP A 1 182 ? 19.469 -8.662 -13.087 1.00 88.50 182 ASP A N 1
ATOM 1481 C CA . ASP A 1 182 ? 19.087 -10.003 -12.660 1.00 88.50 182 ASP A CA 1
ATOM 1482 C C . ASP A 1 182 ? 17.765 -9.974 -11.905 1.00 88.50 182 ASP A C 1
ATOM 1484 O O . ASP A 1 182 ? 17.419 -8.990 -11.247 1.00 88.50 182 ASP A O 1
ATOM 1488 N N . VAL A 1 183 ? 17.047 -11.091 -11.948 1.00 89.38 183 VAL A N 1
ATOM 1489 C CA . VAL A 1 183 ? 15.887 -11.352 -11.102 1.00 89.38 183 VAL A CA 1
ATOM 1490 C C . VAL A 1 183 ? 16.173 -12.582 -10.264 1.00 89.38 183 VAL A C 1
ATOM 1492 O O . VAL A 1 183 ? 16.344 -13.676 -10.790 1.00 89.38 183 VAL A O 1
ATOM 1495 N N . ILE A 1 184 ? 16.171 -12.407 -8.948 1.00 87.44 184 ILE A N 1
ATOM 1496 C CA . ILE A 1 184 ? 16.207 -13.497 -7.982 1.00 87.44 184 ILE A CA 1
ATOM 1497 C C . ILE A 1 184 ? 14.769 -13.791 -7.578 1.00 87.44 184 ILE A C 1
ATOM 1499 O O . ILE A 1 184 ? 14.107 -12.960 -6.953 1.00 87.44 184 ILE A O 1
ATOM 1503 N N . PHE A 1 185 ? 14.285 -14.974 -7.937 1.00 87.25 185 PHE A N 1
ATOM 1504 C CA . PHE A 1 185 ? 12.934 -15.424 -7.645 1.00 87.25 185 PHE A CA 1
ATOM 1505 C C . PHE A 1 185 ? 12.975 -16.586 -6.654 1.00 87.25 185 PHE A C 1
ATOM 1507 O O . PHE A 1 185 ? 13.475 -17.668 -6.969 1.00 87.25 185 PHE A O 1
ATOM 1514 N N . ASP A 1 186 ? 12.432 -16.384 -5.452 1.00 81.94 186 ASP A N 1
ATOM 1515 C CA . ASP A 1 186 ? 12.361 -17.451 -4.459 1.00 81.94 186 ASP A CA 1
ATOM 1516 C C . ASP A 1 186 ? 11.088 -18.289 -4.628 1.00 81.94 186 ASP A C 1
ATOM 1518 O O . ASP A 1 186 ? 9.967 -17.813 -4.445 1.00 81.94 186 ASP A O 1
ATOM 1522 N N . ALA A 1 187 ? 11.247 -19.578 -4.915 1.00 81.50 187 ALA A N 1
ATOM 1523 C CA . ALA A 1 187 ? 10.149 -20.530 -5.070 1.00 81.50 187 ALA A CA 1
ATOM 1524 C C . ALA A 1 187 ? 9.349 -20.792 -3.776 1.00 81.50 187 ALA A C 1
ATOM 1526 O O . ALA A 1 187 ? 8.299 -21.447 -3.809 1.00 81.50 187 ALA A O 1
ATOM 1527 N N . SER A 1 188 ? 9.825 -20.292 -2.633 1.00 73.25 188 SER A N 1
ATOM 1528 C CA . SER A 1 188 ? 9.197 -20.417 -1.316 1.00 73.25 188 SER A CA 1
ATOM 1529 C C . SER A 1 188 ? 7.752 -19.964 -1.277 1.00 73.25 188 SER A C 1
ATOM 1531 O O . SER A 1 188 ? 6.939 -20.654 -0.671 1.00 73.25 188 SER A O 1
ATOM 1533 N N . TRP A 1 189 ? 7.375 -18.880 -1.962 1.00 72.75 189 TRP A N 1
ATOM 1534 C CA . TRP A 1 189 ? 5.976 -18.432 -1.943 1.00 72.75 189 TRP A CA 1
ATOM 1535 C C . TRP A 1 189 ? 5.036 -19.395 -2.670 1.00 72.75 189 TRP A C 1
ATOM 1537 O O . TRP A 1 189 ? 3.881 -19.548 -2.273 1.00 72.75 189 TRP A O 1
ATOM 1547 N N . ILE A 1 190 ? 5.523 -20.080 -3.709 1.00 79.56 190 ILE A N 1
ATOM 1548 C CA . ILE A 1 190 ? 4.751 -21.094 -4.436 1.00 79.56 190 ILE A CA 1
ATOM 1549 C C . ILE A 1 190 ? 4.560 -22.316 -3.543 1.00 79.56 190 ILE A C 1
ATOM 1551 O O . ILE A 1 190 ? 3.457 -22.863 -3.474 1.00 79.56 190 ILE A O 1
ATOM 1555 N N . ARG A 1 191 ? 5.614 -22.732 -2.828 1.00 73.06 191 ARG A N 1
ATOM 1556 C CA . ARG A 1 191 ? 5.515 -23.795 -1.820 1.00 73.06 191 ARG A CA 1
ATOM 1557 C C . ARG A 1 191 ? 4.571 -23.403 -0.690 1.00 73.06 191 ARG A C 1
ATOM 1559 O O . ARG A 1 191 ? 3.700 -24.199 -0.355 1.00 73.06 191 ARG A O 1
ATOM 1566 N N . ALA A 1 192 ? 4.690 -22.182 -0.168 1.00 69.19 192 ALA A N 1
ATOM 1567 C CA . ALA A 1 192 ? 3.817 -21.644 0.867 1.00 69.19 192 ALA A CA 1
ATOM 1568 C C . ALA A 1 192 ? 2.362 -21.673 0.408 1.00 69.19 192 ALA A C 1
ATOM 1570 O O . ALA A 1 192 ? 1.530 -22.249 1.091 1.00 69.19 192 ALA A O 1
ATOM 1571 N N . TRP A 1 193 ? 2.054 -21.164 -0.785 1.00 74.25 193 TRP A N 1
ATOM 1572 C CA . TRP A 1 193 ? 0.707 -21.228 -1.347 1.00 74.25 193 TRP A CA 1
ATOM 1573 C C . TRP A 1 193 ? 0.191 -22.659 -1.486 1.00 74.25 193 TRP A C 1
ATOM 1575 O O . TRP A 1 193 ? -0.921 -22.951 -1.052 1.00 74.25 193 TRP A O 1
ATOM 1585 N N . LYS A 1 194 ? 0.977 -23.562 -2.086 1.00 73.06 194 LYS A N 1
ATOM 1586 C CA . LYS A 1 194 ? 0.567 -24.963 -2.252 1.00 73.06 194 LYS A CA 1
ATOM 1587 C C . LYS A 1 194 ? 0.320 -25.625 -0.898 1.00 73.06 194 LYS A C 1
ATOM 1589 O O . LYS A 1 194 ? -0.654 -26.362 -0.767 1.00 73.06 194 LYS A O 1
ATOM 1594 N N . SER A 1 195 ? 1.166 -25.336 0.090 1.00 69.00 195 SER A N 1
ATOM 1595 C CA . SER A 1 195 ? 1.027 -25.806 1.467 1.00 69.00 195 SER A CA 1
ATOM 1596 C C . SER A 1 195 ? -0.226 -25.233 2.127 1.00 69.00 195 SER A C 1
ATOM 1598 O O . SER A 1 195 ? -1.059 -26.006 2.578 1.00 69.00 195 SER A O 1
ATOM 1600 N N . GLU A 1 196 ? -0.435 -23.915 2.089 1.00 67.31 196 GLU A N 1
ATOM 1601 C CA . GLU A 1 196 ? -1.612 -23.239 2.646 1.00 67.31 196 GLU A CA 1
ATOM 1602 C C . GLU A 1 196 ? -2.910 -23.734 2.031 1.00 67.31 196 GLU A C 1
ATOM 1604 O O . GLU A 1 196 ? -3.868 -24.067 2.730 1.00 67.31 196 GLU A O 1
ATOM 1609 N N . TYR A 1 197 ? -2.944 -23.813 0.706 1.00 68.88 197 TYR A N 1
ATOM 1610 C CA . TYR A 1 197 ? -4.100 -24.303 -0.013 1.00 68.88 197 TYR A CA 1
ATOM 1611 C C . TYR A 1 197 ? -4.365 -25.770 0.321 1.00 68.88 197 TYR A C 1
ATOM 1613 O O . TYR A 1 197 ? -5.498 -26.116 0.640 1.00 68.88 197 TYR A O 1
ATOM 1621 N N . ALA A 1 198 ? -3.344 -26.634 0.321 1.00 66.75 198 ALA A N 1
ATOM 1622 C CA . ALA A 1 198 ? -3.491 -28.038 0.704 1.00 66.75 198 ALA A CA 1
ATOM 1623 C C . ALA A 1 198 ? -3.915 -28.204 2.173 1.00 66.75 198 ALA A C 1
ATOM 1625 O O . ALA A 1 198 ? -4.750 -29.060 2.473 1.00 66.75 198 ALA A O 1
ATOM 1626 N N . PHE A 1 199 ? -3.380 -27.371 3.066 1.00 65.50 199 PHE A N 1
ATOM 1627 C CA . PHE A 1 199 ? -3.698 -27.320 4.490 1.00 65.50 199 PHE A CA 1
ATOM 1628 C C . PHE A 1 199 ? -5.161 -26.935 4.722 1.00 65.50 199 PHE A C 1
ATOM 1630 O O . PHE A 1 199 ? -5.830 -27.547 5.552 1.00 65.50 199 PHE A O 1
ATOM 1637 N N . LEU A 1 200 ? -5.686 -25.978 3.951 1.00 63.59 200 LEU A N 1
ATOM 1638 C CA . LEU A 1 200 ? -7.077 -25.526 4.045 1.00 63.59 200 LEU A CA 1
ATOM 1639 C C . LEU A 1 200 ? -8.061 -26.428 3.276 1.00 63.59 200 LEU A C 1
ATOM 1641 O O . LEU A 1 200 ? -9.182 -26.641 3.733 1.00 63.59 200 LEU A O 1
ATOM 1645 N N . MET A 1 201 ? -7.659 -27.008 2.141 1.00 58.62 201 MET A N 1
ATOM 1646 C CA . MET A 1 201 ? -8.489 -27.900 1.310 1.00 58.62 201 MET A CA 1
ATOM 1647 C C . MET A 1 201 ? -8.413 -29.375 1.689 1.00 58.62 201 MET A C 1
ATOM 1649 O O . MET A 1 201 ? -9.156 -30.192 1.138 1.00 58.62 201 MET A O 1
ATOM 1653 N N . HIS A 1 202 ? -7.550 -29.725 2.645 1.00 59.66 202 HIS A N 1
ATOM 1654 C CA . HIS A 1 202 ? -7.349 -31.096 3.110 1.00 59.66 202 HIS A CA 1
ATOM 1655 C C . HIS A 1 202 ? -7.037 -32.060 1.950 1.00 59.66 202 HIS A C 1
ATOM 1657 O O . HIS A 1 202 ? -7.542 -33.189 1.896 1.00 59.66 202 HIS A O 1
ATOM 1663 N N . ASN A 1 203 ? -6.249 -31.582 0.984 1.00 53.03 203 ASN A N 1
ATOM 1664 C CA . ASN A 1 203 ? -5.819 -32.346 -0.179 1.00 53.03 203 ASN A CA 1
ATOM 1665 C C . ASN A 1 203 ? -4.285 -32.464 -0.168 1.00 53.03 203 ASN A C 1
ATOM 1667 O O . ASN A 1 203 ? -3.601 -31.654 -0.797 1.00 53.03 203 ASN A O 1
ATOM 1671 N N . PRO A 1 204 ? -3.723 -33.477 0.519 1.00 40.62 204 PRO A N 1
ATOM 1672 C CA . PRO A 1 204 ? -2.276 -33.697 0.539 1.00 40.62 204 PRO A CA 1
ATOM 1673 C C . PRO A 1 204 ? -1.696 -33.989 -0.859 1.00 40.62 204 PRO A C 1
ATOM 1675 O O . PRO A 1 204 ? -0.512 -33.759 -1.098 1.00 40.62 204 PRO A O 1
ATOM 1678 N N . GLY A 1 205 ? -2.522 -34.435 -1.816 1.00 37.81 205 GLY A N 1
ATOM 1679 C CA . GLY A 1 205 ? -2.123 -34.664 -3.208 1.00 37.81 205 GLY A CA 1
ATOM 1680 C C . GLY A 1 205 ? -1.851 -33.384 -4.007 1.00 37.81 205 GLY A C 1
ATOM 1681 O O . GLY A 1 205 ? -1.095 -33.431 -4.974 1.00 37.81 205 GLY A O 1
ATOM 1682 N N . ALA A 1 206 ? -2.402 -32.235 -3.592 1.00 39.31 206 ALA A N 1
ATOM 1683 C CA . ALA A 1 206 ? -2.146 -30.941 -4.233 1.00 39.31 206 ALA A CA 1
ATOM 1684 C C . ALA A 1 206 ? -0.730 -30.402 -3.940 1.00 39.31 206 ALA A C 1
ATOM 1686 O O . ALA A 1 206 ? -0.142 -29.730 -4.787 1.00 39.31 206 ALA A O 1
ATOM 1687 N N . ALA A 1 207 ? -0.157 -30.747 -2.780 1.00 38.25 207 ALA A N 1
ATOM 1688 C CA . ALA A 1 207 ? 1.237 -30.451 -2.441 1.00 38.25 207 ALA A CA 1
ATOM 1689 C C . ALA A 1 207 ? 2.221 -31.438 -3.103 1.00 38.25 207 ALA A C 1
ATOM 1691 O O . ALA A 1 207 ? 3.315 -31.052 -3.499 1.00 38.25 207 ALA A O 1
ATOM 1692 N N . ALA A 1 208 ? 1.813 -32.700 -3.287 1.00 32.59 208 ALA A N 1
ATOM 1693 C CA . ALA A 1 208 ? 2.667 -33.783 -3.786 1.00 32.59 208 ALA A CA 1
ATOM 1694 C C . ALA A 1 208 ? 2.958 -33.756 -5.302 1.00 32.59 208 ALA A C 1
ATOM 1696 O O . ALA A 1 208 ? 3.795 -34.524 -5.772 1.00 32.59 208 ALA A O 1
ATOM 1697 N N . ALA A 1 209 ? 2.281 -32.903 -6.078 1.00 33.00 209 ALA A N 1
ATOM 1698 C CA . ALA A 1 209 ? 2.423 -32.849 -7.537 1.00 33.00 209 ALA A CA 1
ATOM 1699 C C . ALA A 1 209 ? 3.650 -32.053 -8.036 1.00 33.00 209 ALA A C 1
ATOM 1701 O O . ALA A 1 209 ? 3.846 -31.954 -9.241 1.00 33.00 209 ALA A O 1
ATOM 1702 N N . GLY A 1 210 ? 4.475 -31.497 -7.142 1.00 34.59 210 GLY A N 1
ATOM 1703 C CA . GLY A 1 210 ? 5.764 -30.892 -7.490 1.00 34.59 210 GLY A CA 1
ATOM 1704 C C . GLY A 1 210 ? 6.896 -31.580 -6.735 1.00 34.59 210 GLY A C 1
ATOM 1705 O O . GLY A 1 210 ? 7.050 -31.324 -5.550 1.00 34.59 210 GLY A O 1
ATOM 1706 N N . GLY A 1 211 ? 7.629 -32.463 -7.421 1.00 30.45 211 GLY A N 1
ATOM 1707 C CA . GLY A 1 211 ? 8.944 -32.999 -7.039 1.00 30.45 211 GLY A CA 1
ATOM 1708 C C . GLY A 1 211 ? 9.128 -33.444 -5.582 1.00 30.45 211 GLY A C 1
ATOM 1709 O O . GLY A 1 211 ? 9.518 -32.654 -4.731 1.00 30.45 211 GLY A O 1
ATOM 1710 N N . ARG A 1 212 ? 8.962 -34.744 -5.306 1.00 29.28 212 ARG A N 1
ATOM 1711 C CA . ARG A 1 212 ? 9.506 -35.362 -4.085 1.00 29.28 212 ARG A CA 1
ATOM 1712 C C . ARG A 1 212 ? 11.039 -35.387 -4.161 1.00 29.28 212 ARG A C 1
ATOM 1714 O O . ARG A 1 212 ? 11.590 -36.255 -4.831 1.00 29.28 212 ARG A O 1
ATOM 1721 N N . GLY A 1 213 ? 11.692 -34.458 -3.470 1.00 29.03 213 GLY A N 1
ATOM 1722 C CA . GLY A 1 213 ? 13.033 -34.636 -2.909 1.00 29.03 213 GLY A CA 1
ATOM 1723 C C . GLY A 1 213 ? 12.901 -34.924 -1.411 1.00 29.03 213 GLY A C 1
ATOM 1724 O O . GLY A 1 213 ? 12.013 -34.372 -0.767 1.00 29.03 213 GLY A O 1
ATOM 1725 N N . GLU A 1 214 ? 13.720 -35.830 -0.882 1.00 28.20 214 GLU A N 1
ATOM 1726 C CA . GLU A 1 214 ? 13.620 -36.421 0.466 1.00 28.20 214 GLU A CA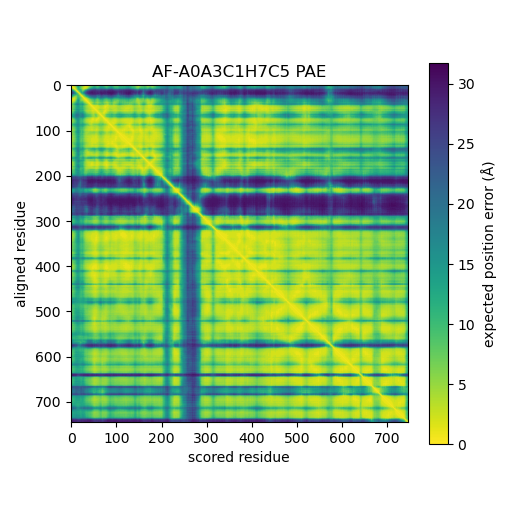 1
ATOM 1727 C C . GLU A 1 214 ? 13.975 -35.492 1.646 1.00 28.20 214 GLU A C 1
ATOM 1729 O O . GLU A 1 214 ? 14.030 -35.964 2.775 1.00 28.20 214 GLU A O 1
ATOM 1734 N N . ASP A 1 215 ? 14.083 -34.179 1.444 1.00 30.92 215 ASP A N 1
ATOM 1735 C CA . ASP A 1 215 ? 14.325 -33.206 2.517 1.00 30.92 215 ASP A CA 1
ATOM 1736 C C . ASP A 1 215 ? 13.074 -32.345 2.747 1.00 30.92 215 ASP A C 1
ATOM 1738 O O . ASP A 1 215 ? 13.004 -31.173 2.379 1.00 30.92 215 ASP A O 1
ATOM 1742 N N . SER A 1 216 ? 12.025 -32.946 3.314 1.00 33.94 216 SER A N 1
ATOM 1743 C CA . SER A 1 216 ? 10.813 -32.227 3.724 1.00 33.94 216 SER A CA 1
ATOM 1744 C C . SER A 1 216 ? 10.835 -31.917 5.221 1.00 33.94 216 SER A C 1
ATOM 1746 O O . SER A 1 216 ? 9.943 -32.346 5.955 1.00 33.94 216 SER A O 1
ATOM 1748 N N . ASP A 1 217 ? 11.844 -31.177 5.675 1.00 33.59 217 ASP A N 1
ATOM 1749 C CA . ASP A 1 217 ? 11.759 -30.479 6.956 1.00 33.59 217 ASP A CA 1
ATOM 1750 C C . ASP A 1 217 ? 10.961 -29.192 6.727 1.00 33.59 217 ASP A C 1
ATOM 1752 O O . ASP A 1 217 ? 11.360 -28.284 5.998 1.00 33.59 217 ASP A O 1
ATOM 1756 N N . ALA A 1 218 ? 9.742 -29.183 7.266 1.00 41.56 218 ALA A N 1
ATOM 1757 C CA . ALA A 1 218 ? 8.759 -28.130 7.084 1.00 41.56 218 ALA A CA 1
ATOM 1758 C C . ALA A 1 218 ? 9.317 -26.764 7.513 1.00 41.56 218 ALA A C 1
ATOM 1760 O O . ALA A 1 218 ? 9.488 -26.486 8.699 1.00 41.56 218 ALA A O 1
ATOM 1761 N N . LEU A 1 219 ? 9.535 -25.901 6.525 1.00 39.97 219 LEU A N 1
ATOM 1762 C CA . LEU A 1 219 ? 9.894 -24.507 6.705 1.00 39.97 219 LEU A CA 1
ATOM 1763 C C . LEU A 1 219 ? 9.020 -23.641 5.818 1.00 39.97 219 LEU A C 1
ATOM 1765 O O . LEU A 1 219 ? 9.100 -23.724 4.592 1.00 39.97 219 LEU A O 1
ATOM 1769 N N . LEU A 1 220 ? 8.201 -22.824 6.472 1.00 39.03 220 LEU A N 1
ATOM 1770 C CA . LEU A 1 220 ? 7.902 -21.433 6.136 1.00 39.03 220 LEU A CA 1
ATOM 1771 C C . LEU A 1 220 ? 6.781 -20.976 7.053 1.00 39.03 220 LEU A C 1
ATOM 1773 O O . LEU A 1 220 ? 5.634 -21.353 6.820 1.00 39.03 220 LEU A O 1
ATOM 1777 N N . THR A 1 221 ? 7.092 -20.093 7.999 1.00 40.69 221 THR A N 1
ATOM 1778 C CA . THR A 1 221 ? 6.097 -19.183 8.567 1.00 40.69 221 THR A CA 1
ATOM 1779 C C . THR A 1 221 ? 6.735 -18.005 9.314 1.00 40.69 221 THR A C 1
ATOM 1781 O O . THR A 1 221 ? 7.532 -18.193 10.229 1.00 40.69 221 THR A O 1
ATOM 1784 N N . PRO A 1 222 ? 6.295 -16.762 9.048 1.00 42.12 222 PRO A N 1
ATOM 1785 C CA . PRO A 1 222 ? 6.254 -15.727 10.062 1.00 42.12 222 PRO A CA 1
ATOM 1786 C C . PRO A 1 222 ? 4.839 -15.641 10.652 1.00 42.12 222 PRO A C 1
ATOM 1788 O O . PRO A 1 222 ? 4.099 -14.679 10.456 1.00 42.12 222 PRO A O 1
ATOM 1791 N N . LEU A 1 223 ? 4.475 -16.647 11.437 1.00 47.22 223 LEU A N 1
ATOM 1792 C CA . LEU A 1 223 ? 3.704 -16.459 12.662 1.00 47.22 223 LEU A CA 1
ATOM 1793 C C . LEU A 1 223 ? 4.639 -16.997 13.753 1.00 47.22 223 LEU A C 1
ATOM 1795 O O . LEU A 1 223 ? 4.667 -18.178 13.998 1.00 47.22 223 LEU A O 1
ATOM 1799 N N . ASP A 1 224 ? 5.618 -16.249 14.262 1.00 46.09 224 ASP A N 1
ATOM 1800 C CA . ASP A 1 224 ? 5.390 -15.396 15.425 1.00 46.09 224 ASP A CA 1
ATOM 1801 C C . ASP A 1 224 ? 6.516 -14.356 15.621 1.00 46.09 224 ASP A C 1
ATOM 1803 O O . ASP A 1 224 ? 7.447 -14.524 16.409 1.00 46.09 224 ASP A O 1
ATOM 1807 N N . VAL A 1 225 ? 6.328 -13.184 15.004 1.00 38.72 225 VAL A N 1
ATOM 1808 C CA . VAL A 1 225 ? 6.512 -11.905 15.715 1.00 38.72 225 VAL A CA 1
ATOM 1809 C C . VAL A 1 225 ? 5.111 -11.328 15.987 1.00 38.72 225 VAL A C 1
ATOM 1811 O O . VAL A 1 225 ? 4.742 -10.246 15.544 1.00 38.72 225 VAL A O 1
ATOM 1814 N N . GLY A 1 226 ? 4.288 -12.130 16.681 1.00 49.19 226 GLY A N 1
ATOM 1815 C CA . GLY A 1 226 ? 3.079 -11.716 17.397 1.00 49.19 226 GLY A CA 1
ATOM 1816 C C . GLY A 1 226 ? 1.855 -11.346 16.555 1.00 49.19 226 GLY A C 1
ATOM 1817 O O . GLY A 1 226 ? 1.305 -10.269 16.765 1.00 49.19 226 GLY A O 1
ATOM 1818 N N . GLU A 1 227 ? 1.381 -12.260 15.698 1.00 56.50 227 GLU A N 1
ATOM 1819 C CA . GLU A 1 227 ? 0.187 -12.201 14.813 1.00 56.50 227 GLU A CA 1
ATOM 1820 C C . GLU A 1 227 ? -0.177 -10.779 14.310 1.00 56.50 227 GLU A C 1
ATOM 1822 O O . GLU A 1 227 ? -0.962 -10.043 14.924 1.00 56.50 227 GLU A O 1
ATOM 1827 N N . VAL A 1 228 ? 0.404 -10.396 13.168 1.00 61.44 228 VAL A N 1
ATOM 1828 C CA . VAL A 1 228 ? 0.168 -9.117 12.483 1.00 61.44 228 VAL A CA 1
ATOM 1829 C C . VAL A 1 228 ? -1.325 -8.919 12.217 1.00 61.44 228 VAL A C 1
ATOM 1831 O O . VAL A 1 228 ? -1.973 -9.703 11.531 1.00 61.44 228 VAL A O 1
ATOM 1834 N N . ILE A 1 229 ? -1.878 -7.837 12.760 1.00 71.88 229 ILE A N 1
ATOM 1835 C CA . ILE A 1 229 ? -3.310 -7.533 12.659 1.00 71.88 229 ILE A CA 1
ATOM 1836 C C . ILE A 1 229 ? -3.674 -6.858 11.337 1.00 71.88 229 ILE A C 1
ATOM 1838 O O . ILE A 1 229 ? -4.800 -6.994 10.877 1.00 71.88 229 ILE A O 1
ATOM 1842 N N . SER A 1 230 ? -2.739 -6.123 10.745 1.00 79.75 230 SER A N 1
ATOM 1843 C CA . SER A 1 230 ? -2.892 -5.501 9.434 1.00 79.75 230 SER A CA 1
ATOM 1844 C C . SER A 1 230 ? -1.590 -5.696 8.664 1.00 79.75 230 SER A C 1
ATOM 1846 O O . SER A 1 230 ? -0.617 -4.991 8.945 1.00 79.75 230 SER A O 1
ATOM 1848 N N . PRO A 1 231 ? -1.528 -6.681 7.750 1.00 75.19 231 PRO A N 1
ATOM 1849 C CA . PRO A 1 231 ? -0.410 -6.840 6.827 1.00 75.19 231 PRO A CA 1
ATOM 1850 C C . PRO A 1 231 ? -0.103 -5.581 6.017 1.00 75.19 231 PRO A C 1
ATOM 1852 O O . PRO A 1 231 ? 1.064 -5.291 5.786 1.00 75.19 231 PRO A O 1
ATOM 1855 N N . ILE A 1 232 ? -1.126 -4.799 5.654 1.00 80.94 232 ILE A N 1
ATOM 1856 C CA . ILE A 1 232 ? -0.946 -3.536 4.923 1.00 80.94 232 ILE A CA 1
ATOM 1857 C C . ILE A 1 232 ? -0.147 -2.541 5.770 1.00 80.94 232 ILE A C 1
ATOM 1859 O O . ILE A 1 232 ? 0.852 -1.983 5.317 1.00 80.94 232 ILE A O 1
ATOM 1863 N N . LEU A 1 233 ? -0.546 -2.365 7.034 1.00 77.19 233 LEU A N 1
ATOM 1864 C CA . LEU A 1 233 ? 0.178 -1.502 7.962 1.00 77.19 233 LEU A CA 1
ATOM 1865 C C . LEU A 1 233 ? 1.588 -2.037 8.231 1.00 77.19 233 LEU A C 1
ATOM 1867 O O . LEU A 1 233 ? 2.535 -1.263 8.253 1.0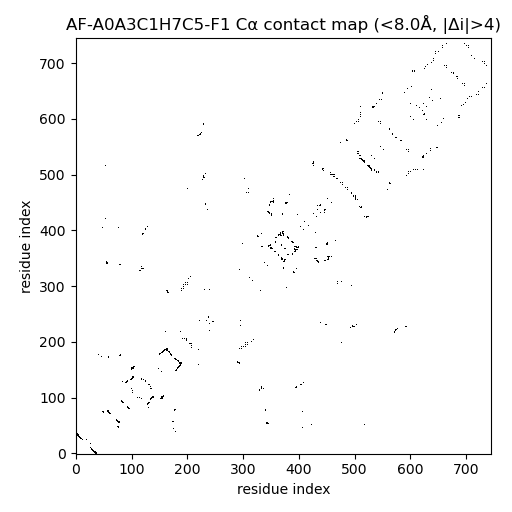0 77.19 233 LEU A O 1
ATOM 1871 N N . ALA A 1 234 ? 1.734 -3.349 8.431 1.00 72.06 234 ALA A N 1
ATOM 1872 C CA . ALA A 1 234 ? 3.036 -3.966 8.657 1.00 72.06 234 ALA A CA 1
ATOM 1873 C C . ALA A 1 234 ? 3.987 -3.726 7.480 1.00 72.06 234 ALA A C 1
ATOM 1875 O O . ALA A 1 234 ? 5.110 -3.286 7.706 1.00 72.06 234 ALA A O 1
ATOM 1876 N N . ALA A 1 235 ? 3.516 -3.911 6.246 1.00 69.50 235 ALA A N 1
ATOM 1877 C CA . ALA A 1 235 ? 4.282 -3.636 5.038 1.00 69.50 235 ALA A CA 1
ATOM 1878 C C . ALA A 1 235 ? 4.686 -2.154 4.943 1.00 69.50 235 ALA A C 1
ATOM 1880 O O . ALA A 1 235 ? 5.862 -1.862 4.731 1.00 69.50 235 ALA A O 1
ATOM 1881 N N . ARG A 1 236 ? 3.765 -1.212 5.207 1.00 69.69 236 ARG A N 1
ATOM 1882 C CA . ARG A 1 236 ? 4.078 0.234 5.246 1.00 69.69 236 ARG A CA 1
ATOM 1883 C C . ARG A 1 236 ? 5.035 0.621 6.379 1.00 69.69 236 ARG A C 1
ATOM 1885 O O . ARG A 1 236 ? 5.654 1.675 6.337 1.00 69.69 236 ARG A O 1
ATOM 1892 N N . GLU A 1 237 ? 5.155 -0.187 7.419 1.00 64.88 237 GLU A N 1
ATOM 1893 C CA . GLU A 1 237 ? 6.094 0.037 8.523 1.00 64.88 237 GLU A CA 1
ATOM 1894 C C . GLU A 1 237 ? 7.398 -0.770 8.365 1.00 64.88 237 GLU A C 1
ATOM 1896 O O . GLU A 1 237 ? 8.307 -0.637 9.184 1.00 64.88 237 GLU A O 1
ATOM 1901 N N . GLY A 1 238 ? 7.512 -1.603 7.324 1.00 56.31 238 GLY A N 1
ATOM 1902 C CA . GLY A 1 238 ? 8.666 -2.478 7.100 1.00 56.31 238 GLY A CA 1
ATOM 1903 C C . GLY A 1 238 ? 8.738 -3.712 8.006 1.00 56.31 238 GLY A C 1
ATOM 1904 O O . GLY A 1 238 ? 9.814 -4.294 8.147 1.00 56.31 238 GLY A O 1
ATOM 1905 N N . PHE A 1 239 ? 7.635 -4.107 8.651 1.00 54.41 239 PHE A N 1
ATOM 1906 C CA . PHE A 1 239 ? 7.546 -5.323 9.468 1.00 54.41 239 PHE A CA 1
ATOM 1907 C C . PHE A 1 239 ? 7.292 -6.568 8.595 1.00 54.41 239 PHE A C 1
ATOM 1909 O O . PHE A 1 239 ? 6.450 -6.533 7.702 1.00 54.41 239 PHE A O 1
ATOM 1916 N N . GLY A 1 240 ? 7.961 -7.691 8.905 1.00 49.53 240 GLY A N 1
ATOM 1917 C CA . GLY A 1 240 ? 7.761 -8.986 8.223 1.00 49.53 240 GLY A CA 1
ATOM 1918 C C . GLY A 1 240 ? 8.841 -9.379 7.206 1.00 49.53 240 GLY A C 1
ATOM 1919 O O . GLY A 1 240 ? 8.578 -10.199 6.333 1.00 49.53 240 GLY A O 1
ATOM 1920 N N . LEU A 1 241 ? 10.042 -8.801 7.310 1.00 44.88 241 LEU A N 1
ATOM 1921 C CA . LEU A 1 241 ? 11.154 -8.998 6.375 1.00 44.88 241 LEU A CA 1
ATOM 1922 C C . LEU A 1 241 ? 12.337 -9.713 7.048 1.00 44.88 241 LEU A C 1
ATOM 1924 O O . LEU A 1 241 ? 12.527 -9.534 8.253 1.00 44.88 241 LEU A O 1
ATOM 1928 N N . PRO A 1 242 ? 13.206 -10.411 6.288 1.00 38.12 242 PRO A N 1
ATOM 1929 C CA . PRO A 1 242 ? 14.492 -10.900 6.798 1.00 38.12 242 PRO A CA 1
ATOM 1930 C C . PRO A 1 242 ? 15.457 -9.768 7.206 1.00 38.12 242 PRO A C 1
ATOM 1932 O O . PRO A 1 242 ? 16.458 -10.028 7.869 1.00 38.12 242 PRO A O 1
ATOM 1935 N N . PHE A 1 243 ? 15.154 -8.503 6.878 1.00 36.88 243 PHE A N 1
ATOM 1936 C CA . PHE A 1 243 ? 15.925 -7.343 7.332 1.00 36.88 243 PHE A CA 1
ATOM 1937 C C . PHE A 1 243 ? 15.015 -6.184 7.767 1.00 36.88 243 PHE A C 1
ATOM 1939 O O . PHE A 1 243 ? 14.195 -5.732 6.969 1.00 36.88 243 PHE A O 1
ATOM 1946 N N . PRO A 1 244 ? 15.160 -5.654 8.996 1.00 33.06 244 PRO A N 1
ATOM 1947 C CA . PRO A 1 244 ? 14.362 -4.521 9.445 1.00 33.06 244 PRO A CA 1
ATOM 1948 C C . PRO A 1 244 ? 14.744 -3.244 8.683 1.00 33.06 244 PRO A C 1
ATOM 1950 O O . PRO A 1 244 ? 15.916 -2.860 8.644 1.00 33.06 244 PRO A O 1
ATOM 1953 N N . LEU A 1 245 ? 13.743 -2.543 8.135 1.00 35.78 245 LEU A N 1
ATOM 1954 C CA . LEU A 1 245 ? 13.878 -1.116 7.838 1.00 35.78 245 LEU A CA 1
ATOM 1955 C C . LEU A 1 245 ? 14.146 -0.368 9.168 1.00 35.78 245 LEU A C 1
ATOM 1957 O O . LEU A 1 245 ? 13.607 -0.750 10.209 1.00 35.78 245 LEU A O 1
ATOM 1961 N N . PRO A 1 246 ? 14.981 0.683 9.194 1.00 34.78 246 PRO A N 1
ATOM 1962 C CA . PRO A 1 246 ? 15.230 1.501 10.358 1.00 34.78 246 PRO A CA 1
ATOM 1963 C C . PRO A 1 246 ? 13.903 2.154 10.704 1.00 34.78 246 PRO A C 1
ATOM 1965 O O . PRO A 1 246 ? 13.332 2.911 9.924 1.00 34.78 246 PRO A O 1
ATOM 1968 N N . SER A 1 247 ? 13.419 1.782 11.880 1.00 34.03 247 SER A N 1
ATOM 1969 C CA . SER A 1 247 ? 12.183 2.218 12.513 1.00 34.03 247 SER A CA 1
ATOM 1970 C C . SER A 1 247 ? 11.739 3.633 12.123 1.00 34.03 247 SER A C 1
ATOM 1972 O O . SER A 1 247 ? 12.464 4.607 12.361 1.00 34.03 247 SER A O 1
ATOM 1974 N N . ARG A 1 248 ? 10.501 3.738 11.626 1.00 29.70 248 ARG A N 1
ATOM 1975 C CA . ARG A 1 248 ? 9.726 4.978 11.514 1.00 29.70 248 ARG A CA 1
ATOM 1976 C C . ARG A 1 248 ? 9.770 5.768 12.834 1.00 29.70 248 ARG A C 1
ATOM 1978 O O . ARG A 1 248 ? 9.397 5.264 13.889 1.00 29.70 248 ARG A O 1
ATOM 1985 N N . GLY A 1 249 ? 10.191 7.032 12.759 1.00 31.55 249 GLY A N 1
ATOM 1986 C CA . GLY A 1 249 ? 9.838 8.063 13.747 1.00 31.55 249 GLY A CA 1
ATOM 1987 C C . GLY A 1 249 ? 10.767 8.284 14.947 1.00 31.55 249 GLY A C 1
ATOM 1988 O O . GLY A 1 249 ? 10.413 9.061 15.829 1.00 31.55 249 GLY A O 1
ATOM 1989 N N . GLY A 1 250 ? 11.952 7.674 14.996 1.00 26.73 250 GLY A N 1
ATOM 1990 C CA . GLY A 1 250 ? 13.028 8.134 15.884 1.00 26.73 250 GLY A CA 1
ATOM 1991 C C . GLY A 1 250 ? 13.904 9.155 15.152 1.00 26.73 250 GLY A C 1
ATOM 1992 O O . GLY A 1 250 ? 14.144 8.966 13.959 1.00 26.73 250 GLY A O 1
ATOM 1993 N N . PRO A 1 251 ? 14.397 10.226 15.802 1.00 25.58 251 PRO A N 1
ATOM 1994 C CA . PRO A 1 251 ? 15.338 11.131 15.151 1.00 25.58 251 PRO A CA 1
ATOM 1995 C C . PRO A 1 251 ? 16.511 10.300 14.630 1.00 25.58 251 PRO A C 1
ATOM 1997 O O . PRO A 1 251 ? 16.994 9.425 15.358 1.00 25.58 251 PRO A O 1
ATOM 2000 N N . LEU A 1 252 ? 16.895 10.562 13.371 1.00 28.27 252 LEU A N 1
ATOM 2001 C CA . LEU A 1 252 ? 18.165 10.196 12.732 1.00 28.27 252 LEU A CA 1
ATOM 2002 C C . LEU A 1 252 ? 19.109 9.556 13.737 1.00 28.27 252 LEU A C 1
ATOM 2004 O O . LEU A 1 252 ? 19.527 10.283 14.633 1.00 28.27 252 LEU A O 1
ATOM 2008 N N . ALA A 1 253 ? 19.387 8.252 13.617 1.00 33.69 253 ALA A N 1
ATOM 2009 C CA . ALA A 1 253 ? 20.427 7.522 14.349 1.00 33.69 253 ALA A CA 1
ATOM 2010 C C . ALA A 1 253 ? 21.333 8.447 15.199 1.00 33.69 253 ALA A C 1
ATOM 2012 O O . ALA A 1 253 ? 22.359 8.928 14.719 1.00 33.69 253 ALA A O 1
ATOM 2013 N N . GLY A 1 254 ? 20.897 8.802 16.419 1.00 30.36 254 GLY A N 1
ATOM 2014 C CA . GLY A 1 254 ? 21.469 9.990 17.067 1.00 30.36 254 GLY A CA 1
ATOM 2015 C C . GLY A 1 254 ? 20.885 10.417 18.414 1.00 30.36 254 GLY A C 1
ATOM 2016 O O . GLY A 1 254 ? 21.670 10.761 19.297 1.00 30.36 254 GLY A O 1
ATOM 2017 N N . ALA A 1 255 ? 19.570 10.348 18.663 1.00 29.70 255 ALA A N 1
ATOM 2018 C CA . ALA A 1 255 ? 19.053 10.677 20.003 1.00 29.70 255 ALA A CA 1
ATOM 2019 C C . ALA A 1 255 ? 19.085 9.455 20.931 1.00 29.70 255 ALA A C 1
ATOM 2021 O O . ALA A 1 255 ? 18.104 8.737 21.117 1.00 29.70 255 ALA A O 1
ATOM 2022 N N . ARG A 1 256 ? 20.260 9.211 21.514 1.00 36.31 256 ARG A N 1
ATOM 2023 C CA . ARG A 1 256 ? 20.434 8.277 22.631 1.00 36.31 256 ARG A CA 1
ATOM 2024 C C . ARG A 1 256 ? 19.778 8.837 23.893 1.00 36.31 256 ARG A C 1
ATOM 2026 O O . ARG A 1 256 ? 19.851 10.036 24.155 1.00 36.31 256 ARG A O 1
ATOM 2033 N N . ALA A 1 257 ? 19.210 7.959 24.719 1.00 33.56 257 ALA A N 1
ATOM 2034 C CA . ALA A 1 257 ? 18.880 8.304 26.097 1.00 33.56 257 ALA A CA 1
ATOM 2035 C C . ALA A 1 257 ? 20.147 8.830 26.817 1.00 33.56 257 ALA A C 1
ATOM 2037 O O . ALA A 1 257 ? 21.229 8.261 26.627 1.00 33.56 257 ALA A O 1
ATOM 2038 N N . PRO A 1 258 ? 20.057 9.901 27.626 1.00 30.22 258 PRO A N 1
ATOM 2039 C CA . PRO A 1 258 ? 21.220 10.462 28.307 1.00 30.22 258 PRO A CA 1
ATOM 2040 C C . PRO A 1 258 ? 21.828 9.420 29.257 1.00 30.22 258 PRO A C 1
ATOM 2042 O O . PRO A 1 258 ? 21.168 8.968 30.190 1.00 30.22 258 PRO A O 1
ATOM 2045 N N . GLY A 1 259 ? 23.083 9.027 29.002 1.00 37.34 259 GLY A N 1
ATOM 2046 C CA . GLY A 1 259 ? 23.853 8.108 29.852 1.00 37.34 259 GLY A CA 1
ATOM 2047 C C . GLY A 1 259 ? 24.367 6.819 29.195 1.00 37.34 259 GLY A C 1
ATOM 2048 O O . GLY A 1 259 ? 25.083 6.075 29.859 1.00 37.34 259 GLY A O 1
ATOM 2049 N N . GLN A 1 260 ? 24.068 6.537 27.920 1.00 30.36 260 GLN A N 1
ATOM 2050 C CA . GLN A 1 260 ? 24.697 5.408 27.214 1.00 30.36 260 GLN A CA 1
ATOM 2051 C C . GLN A 1 260 ? 26.030 5.809 26.548 1.00 30.36 260 GLN A C 1
ATOM 2053 O O . GLN A 1 260 ? 26.065 6.821 25.842 1.00 30.36 260 GLN A O 1
ATOM 2058 N N . PRO A 1 261 ? 27.120 5.028 26.724 1.00 29.34 261 PRO A N 1
ATOM 2059 C CA . PRO A 1 261 ? 28.364 5.242 25.990 1.00 29.34 261 PRO A CA 1
ATOM 2060 C C . PRO A 1 261 ? 28.124 5.049 24.487 1.00 29.34 261 PRO A C 1
ATOM 2062 O O . PRO A 1 261 ? 27.193 4.336 24.096 1.00 29.34 261 PRO A O 1
ATOM 2065 N N . PRO A 1 262 ? 28.924 5.685 23.616 1.00 32.16 262 PRO A N 1
ATOM 2066 C CA . PRO A 1 262 ? 28.729 5.529 22.192 1.00 32.16 262 PRO A CA 1
ATOM 2067 C C . PRO A 1 262 ? 28.856 4.062 21.776 1.00 32.16 262 PRO A C 1
ATOM 2069 O O . PRO A 1 262 ? 29.815 3.398 22.161 1.00 32.16 262 PRO A O 1
ATOM 2072 N N . LEU A 1 263 ? 27.908 3.564 20.966 1.00 30.02 263 LEU A N 1
ATOM 2073 C CA . LEU A 1 263 ? 28.181 2.403 20.118 1.00 30.02 263 LEU A CA 1
ATOM 2074 C C . LEU A 1 263 ? 29.452 2.748 19.342 1.00 30.02 263 LEU A C 1
ATOM 2076 O O . LEU A 1 263 ? 29.472 3.808 18.702 1.00 30.02 263 LEU A O 1
ATOM 2080 N N . PRO A 1 264 ? 30.499 1.918 19.430 1.00 31.38 264 PRO A N 1
ATOM 2081 C CA . PRO A 1 264 ? 31.692 2.131 18.646 1.00 31.38 264 PRO A CA 1
ATOM 2082 C C . PRO A 1 264 ? 31.277 2.089 17.180 1.00 31.38 264 PRO A C 1
ATOM 2084 O O . PRO A 1 264 ? 30.715 1.097 16.717 1.00 31.38 264 PRO A O 1
ATOM 2087 N N . GLU A 1 265 ? 31.562 3.154 16.437 1.00 40.44 265 GLU A N 1
ATOM 2088 C CA . GLU A 1 265 ? 31.845 2.969 15.021 1.00 40.44 265 GLU A CA 1
ATOM 2089 C C . GLU A 1 265 ? 32.983 1.944 14.976 1.00 40.44 265 GLU A C 1
ATOM 2091 O O . GLU A 1 265 ? 34.080 2.207 15.473 1.00 40.44 265 GLU A O 1
ATOM 2096 N N . LEU A 1 266 ? 32.712 0.746 14.456 1.00 39.72 266 LEU A N 1
ATOM 2097 C CA . LEU A 1 266 ? 33.730 -0.276 14.224 1.00 39.72 266 LEU A CA 1
ATOM 2098 C C . LEU A 1 266 ? 34.555 0.147 13.001 1.00 39.72 266 LEU A C 1
ATOM 2100 O O . LEU A 1 266 ? 34.523 -0.463 11.940 1.00 39.72 266 LEU A O 1
ATOM 2104 N N . VAL A 1 267 ? 35.268 1.260 13.150 1.00 44.94 267 VAL A N 1
ATOM 2105 C CA . VAL A 1 267 ? 36.266 1.745 12.209 1.00 44.94 267 VAL A CA 1
ATOM 2106 C C . VAL A 1 267 ? 37.599 1.576 12.910 1.00 44.94 267 VAL A C 1
ATOM 2108 O O . VAL A 1 267 ? 37.954 2.333 13.813 1.00 44.94 267 VAL A O 1
ATOM 2111 N N . THR A 1 268 ? 38.337 0.541 12.523 1.00 49.19 268 THR A N 1
ATOM 2112 C CA . THR A 1 268 ? 39.700 0.344 13.018 1.00 49.19 268 THR A CA 1
ATOM 2113 C C . THR A 1 268 ? 40.555 1.545 12.607 1.00 49.19 268 THR A C 1
ATOM 2115 O O . THR A 1 268 ? 40.452 2.016 11.471 1.00 49.19 268 THR A O 1
ATOM 2118 N N . SER A 1 269 ? 41.434 2.022 13.492 1.00 51.25 269 SER A N 1
ATOM 2119 C CA . SER A 1 269 ? 42.333 3.163 13.244 1.00 51.25 269 SER A CA 1
ATOM 2120 C C . SER A 1 269 ? 43.245 2.998 12.019 1.00 51.25 269 SER A C 1
ATOM 2122 O O . SER A 1 269 ? 43.816 3.976 11.544 1.00 51.25 269 SER A O 1
ATOM 2124 N N . GLU A 1 270 ? 43.359 1.777 11.497 1.00 57.69 270 GLU A N 1
ATOM 2125 C CA . GLU A 1 270 ? 44.238 1.400 10.387 1.00 57.69 270 GLU A CA 1
ATOM 2126 C C . GLU A 1 270 ? 43.643 1.656 8.996 1.00 57.69 270 GLU A C 1
ATOM 2128 O O . GLU A 1 270 ? 44.324 1.488 7.986 1.00 57.69 270 GLU A O 1
ATOM 2133 N N . TRP A 1 271 ? 42.383 2.091 8.901 1.00 53.06 271 TRP A N 1
ATOM 2134 C CA . TRP A 1 271 ? 41.778 2.369 7.600 1.00 53.06 271 TRP A CA 1
ATOM 2135 C C . TRP A 1 271 ? 42.387 3.608 6.940 1.00 53.06 271 TRP A C 1
ATOM 2137 O O . TRP A 1 271 ? 42.394 4.713 7.491 1.00 53.06 271 TRP A O 1
ATOM 2147 N N . SER A 1 272 ? 42.839 3.439 5.701 1.00 69.62 272 SER A N 1
ATOM 2148 C CA . SER A 1 272 ? 43.277 4.530 4.834 1.00 69.62 272 SER A CA 1
ATOM 2149 C C . SER A 1 272 ? 42.129 5.513 4.533 1.00 69.62 272 SER A C 1
ATOM 2151 O O . SER A 1 272 ? 40.948 5.155 4.622 1.00 69.62 272 SER A O 1
ATOM 2153 N N . PRO A 1 273 ? 42.427 6.764 4.125 1.00 57.97 273 PRO A N 1
ATOM 2154 C CA . PRO A 1 273 ? 41.406 7.710 3.667 1.00 57.97 273 PRO A CA 1
ATOM 2155 C C . PRO A 1 273 ? 40.491 7.142 2.569 1.00 57.97 273 PRO A C 1
ATOM 2157 O O . PRO A 1 273 ? 39.295 7.420 2.576 1.00 57.97 273 PRO A O 1
ATOM 2160 N N . LEU A 1 274 ? 41.032 6.296 1.683 1.00 45.97 274 LEU A N 1
ATOM 2161 C CA . LEU A 1 274 ? 40.279 5.613 0.631 1.00 45.97 274 LEU A CA 1
ATOM 2162 C C . LEU A 1 274 ? 39.332 4.543 1.194 1.00 45.97 274 LEU A C 1
ATOM 2164 O O . LEU A 1 274 ? 38.184 4.493 0.779 1.00 45.97 274 LEU A O 1
ATOM 2168 N N . GLN A 1 275 ? 39.764 3.737 2.170 1.00 51.41 275 GLN A N 1
ATOM 2169 C CA . GLN A 1 275 ? 38.908 2.745 2.843 1.00 51.41 275 GLN A CA 1
ATOM 2170 C C . GLN A 1 275 ? 37.789 3.408 3.653 1.00 51.41 275 GLN A C 1
ATOM 2172 O O . GLN A 1 275 ? 36.655 2.938 3.638 1.00 51.41 275 GLN A O 1
ATOM 2177 N N . ARG A 1 276 ? 38.070 4.552 4.290 1.00 51.03 276 ARG A N 1
ATOM 2178 C CA . ARG A 1 276 ? 37.044 5.381 4.944 1.00 51.03 276 ARG A CA 1
ATOM 2179 C C . ARG A 1 276 ? 36.048 5.962 3.941 1.00 51.03 276 ARG A C 1
ATOM 2181 O O . ARG A 1 276 ? 34.852 5.966 4.211 1.00 51.03 276 ARG A O 1
ATOM 2188 N N . ALA A 1 277 ? 36.521 6.430 2.785 1.00 48.03 277 ALA A N 1
ATOM 2189 C CA . ALA A 1 277 ? 35.659 6.929 1.716 1.00 48.03 277 ALA A CA 1
ATOM 2190 C C . ALA A 1 277 ? 34.828 5.809 1.068 1.00 48.03 277 ALA A C 1
ATOM 2192 O O . ALA A 1 277 ? 33.649 6.015 0.809 1.00 48.03 277 ALA A O 1
ATOM 2193 N N . LEU A 1 278 ? 35.409 4.624 0.862 1.00 45.25 278 LEU A N 1
ATOM 2194 C CA . LEU A 1 278 ? 34.714 3.425 0.391 1.00 45.25 278 LEU A CA 1
ATOM 2195 C C . LEU A 1 278 ? 33.666 2.973 1.398 1.00 45.25 278 LEU A C 1
ATOM 2197 O O . LEU A 1 278 ? 32.528 2.796 1.010 1.00 45.25 278 LEU A O 1
ATOM 2201 N N . SER A 1 279 ? 33.985 2.880 2.688 1.00 48.00 279 SER A N 1
ATOM 2202 C CA . SER A 1 279 ? 33.001 2.548 3.725 1.00 48.00 279 SER A CA 1
ATOM 2203 C C . SER A 1 279 ? 31.843 3.552 3.779 1.00 48.00 279 SER A C 1
ATOM 2205 O O . SER A 1 279 ? 30.687 3.139 3.790 1.00 48.00 279 SER A O 1
ATOM 2207 N N . ARG A 1 280 ? 32.135 4.859 3.711 1.00 43.41 280 ARG A N 1
ATOM 2208 C CA . ARG A 1 280 ? 31.121 5.929 3.642 1.00 43.41 280 ARG A CA 1
ATOM 2209 C C . ARG A 1 280 ? 30.331 5.960 2.331 1.00 43.41 280 ARG A C 1
ATOM 2211 O O . ARG A 1 280 ? 29.246 6.520 2.303 1.00 43.41 280 ARG A O 1
ATOM 2218 N N . ARG A 1 281 ? 30.873 5.414 1.238 1.00 42.53 281 ARG A N 1
ATOM 2219 C CA . ARG A 1 281 ? 30.157 5.244 -0.040 1.00 42.53 281 ARG A CA 1
ATOM 2220 C C . ARG A 1 281 ? 29.410 3.909 -0.117 1.00 42.53 281 ARG A C 1
ATOM 2222 O O . ARG A 1 281 ? 28.430 3.820 -0.839 1.00 42.53 281 ARG A O 1
ATOM 2229 N N . MET A 1 282 ? 29.850 2.899 0.634 1.00 38.34 282 MET A N 1
ATOM 2230 C CA . MET A 1 282 ? 29.237 1.570 0.736 1.00 38.34 282 MET A CA 1
ATOM 2231 C C . MET A 1 282 ? 28.170 1.482 1.841 1.00 38.34 282 MET A C 1
ATOM 2233 O O . MET A 1 282 ? 27.481 0.469 1.945 1.00 38.34 282 MET A O 1
ATOM 2237 N N . GLY A 1 283 ? 27.971 2.537 2.636 1.00 30.00 283 GLY A N 1
ATOM 2238 C CA . GLY A 1 283 ? 26.797 2.703 3.492 1.00 30.00 283 GLY A CA 1
ATOM 2239 C C . GLY A 1 283 ? 26.375 4.174 3.545 1.00 30.00 283 GLY A C 1
ATOM 2240 O O . GLY A 1 283 ? 27.242 4.994 3.834 1.00 30.00 283 GLY A O 1
ATOM 2241 N N . PRO A 1 284 ? 25.104 4.556 3.295 1.00 35.69 284 PRO A N 1
ATOM 2242 C CA . PRO A 1 284 ? 23.894 3.762 3.088 1.00 35.69 284 PRO A CA 1
ATOM 2243 C C . PRO A 1 284 ? 23.296 3.918 1.671 1.00 35.69 284 PRO A C 1
ATOM 2245 O O . PRO A 1 284 ? 22.838 4.981 1.264 1.00 35.69 284 PRO A O 1
ATOM 2248 N N . SER A 1 285 ? 23.187 2.805 0.955 1.00 29.19 285 SER A N 1
ATOM 2249 C CA . SER A 1 285 ? 22.047 2.503 0.076 1.00 29.19 285 SER A CA 1
ATOM 2250 C C . SER A 1 285 ? 21.612 1.085 0.421 1.00 29.19 285 SER A C 1
ATOM 2252 O O . SER A 1 285 ? 21.734 0.157 -0.363 1.00 29.19 285 SER A O 1
ATOM 2254 N N . ARG A 1 286 ? 21.248 0.887 1.691 1.00 34.97 286 ARG A N 1
ATOM 2255 C CA . ARG A 1 286 ? 20.669 -0.368 2.179 1.00 34.97 286 ARG A CA 1
ATOM 2256 C C . ARG A 1 286 ? 19.209 -0.141 2.526 1.00 34.97 286 ARG A C 1
ATOM 2258 O O . ARG A 1 286 ? 18.808 -0.398 3.645 1.00 34.97 286 ARG A O 1
ATOM 2265 N N . PHE A 1 287 ? 18.465 0.388 1.566 1.00 38.53 287 PHE A N 1
ATOM 2266 C CA . PHE A 1 287 ? 17.009 0.332 1.493 1.00 38.53 287 PHE A CA 1
ATOM 2267 C C . PHE A 1 287 ? 16.673 0.052 0.039 1.00 38.53 287 PHE A C 1
ATOM 2269 O O . PHE A 1 287 ? 17.407 0.544 -0.813 1.00 38.53 287 PHE A O 1
ATOM 2276 N N . ASN A 1 288 ? 15.627 -0.744 -0.204 1.00 39.31 288 ASN A N 1
ATOM 2277 C CA . ASN A 1 288 ? 15.099 -1.190 -1.508 1.00 39.31 288 ASN A CA 1
ATOM 2278 C C . ASN A 1 288 ? 15.314 -2.680 -1.822 1.00 39.31 288 ASN A C 1
ATOM 2280 O O . ASN A 1 288 ? 15.595 -3.040 -2.960 1.00 39.31 288 ASN A O 1
ATOM 2284 N N . SER A 1 289 ? 15.144 -3.577 -0.851 1.00 50.31 289 SER A N 1
ATOM 2285 C CA . SER A 1 289 ? 14.689 -4.921 -1.220 1.00 50.31 289 SER A CA 1
ATOM 2286 C C . SER A 1 289 ? 13.201 -4.833 -1.566 1.00 50.31 289 SER A C 1
ATOM 2288 O O . SER A 1 289 ? 12.423 -4.346 -0.743 1.00 50.31 289 SER A O 1
ATOM 2290 N N . CYS A 1 290 ? 12.811 -5.266 -2.770 1.00 62.53 290 CYS A N 1
ATOM 2291 C CA . CYS A 1 290 ? 11.403 -5.453 -3.124 1.00 62.53 290 CYS A CA 1
ATOM 2292 C C . CYS A 1 290 ? 10.762 -6.416 -2.111 1.00 62.53 290 CYS A C 1
ATOM 2294 O O . CYS A 1 290 ? 11.318 -7.466 -1.787 1.00 62.53 290 CYS A O 1
ATOM 2296 N N . GLN A 1 291 ? 9.612 -6.022 -1.565 1.00 65.31 291 GLN A N 1
ATOM 2297 C CA . GLN A 1 291 ? 8.843 -6.783 -0.577 1.00 65.31 291 GLN A CA 1
ATOM 2298 C C . GLN A 1 291 ? 7.509 -7.266 -1.128 1.00 65.31 291 GLN A C 1
ATOM 2300 O O . GLN A 1 291 ? 6.615 -7.646 -0.365 1.00 65.31 291 GLN A O 1
ATOM 2305 N N . TYR A 1 292 ? 7.361 -7.257 -2.453 1.00 70.75 292 TYR A N 1
ATOM 2306 C CA . TYR A 1 292 ? 6.093 -7.587 -3.070 1.00 70.75 292 TYR A CA 1
ATOM 2307 C C . TYR A 1 292 ? 5.690 -9.010 -2.696 1.00 70.75 292 TYR A C 1
ATOM 2309 O O . TYR A 1 292 ? 4.667 -9.249 -2.062 1.00 70.75 292 TYR A O 1
ATOM 2317 N N . ILE A 1 293 ? 6.560 -9.971 -2.987 1.00 69.62 293 ILE A N 1
ATOM 2318 C CA . ILE A 1 293 ? 6.282 -11.377 -2.715 1.00 69.62 293 ILE A CA 1
ATOM 2319 C C . ILE A 1 293 ? 6.261 -11.701 -1.222 1.00 69.62 293 ILE A C 1
ATOM 2321 O O . ILE A 1 293 ? 5.409 -12.474 -0.775 1.00 69.62 293 ILE A O 1
ATOM 2325 N N . SER A 1 294 ? 7.146 -11.074 -0.443 1.00 63.34 294 SER A N 1
ATOM 2326 C CA . SER A 1 294 ? 7.224 -11.295 1.001 1.00 63.34 294 SER A CA 1
ATOM 2327 C C . SER A 1 294 ? 5.961 -10.860 1.721 1.00 63.34 294 SER A C 1
ATOM 2329 O O . SER A 1 294 ? 5.622 -11.466 2.722 1.00 63.34 294 SER A O 1
ATOM 2331 N N . SER A 1 295 ? 5.223 -9.871 1.220 1.00 68.38 295 SER A N 1
ATOM 2332 C CA . SER A 1 295 ? 3.964 -9.435 1.831 1.00 68.38 295 SER A CA 1
ATOM 2333 C C . SER A 1 295 ? 2.731 -10.047 1.140 1.00 68.38 295 SER A C 1
ATOM 2335 O O . SER A 1 295 ? 1.709 -10.280 1.787 1.00 68.38 295 SER A O 1
ATOM 2337 N N . LYS A 1 296 ? 2.835 -10.449 -0.134 1.00 78.19 296 LYS A N 1
ATOM 2338 C CA . LYS A 1 296 ? 1.753 -11.113 -0.881 1.00 78.19 296 LYS A CA 1
ATOM 2339 C C . LYS A 1 296 ? 1.368 -12.486 -0.324 1.00 78.19 296 LYS A C 1
ATOM 2341 O O . LYS A 1 296 ? 0.246 -12.940 -0.544 1.00 78.19 296 LYS A O 1
ATOM 2346 N N . HIS A 1 297 ? 2.227 -13.143 0.458 1.00 70.69 297 HIS A N 1
ATOM 2347 C CA . HIS A 1 297 ? 1.858 -14.406 1.112 1.00 70.69 297 HIS A CA 1
ATOM 2348 C C . HIS A 1 297 ? 0.655 -14.279 2.073 1.00 70.69 297 HIS A C 1
ATOM 2350 O O . HIS A 1 297 ? -0.107 -15.236 2.249 1.00 70.69 297 HIS A O 1
ATOM 2356 N N . PHE A 1 298 ? 0.424 -13.095 2.652 1.00 72.88 298 PHE A N 1
ATOM 2357 C CA . PHE A 1 298 ? -0.772 -12.838 3.457 1.00 72.88 298 PHE A CA 1
ATOM 2358 C C . PHE A 1 298 ? -2.047 -12.860 2.598 1.00 72.88 298 PHE A C 1
ATOM 2360 O O . PHE A 1 298 ? -3.077 -13.388 3.023 1.00 72.88 298 PHE A O 1
ATOM 2367 N N . GLU A 1 299 ? -1.964 -12.364 1.362 1.00 81.44 299 GLU A N 1
ATOM 2368 C CA . GLU A 1 299 ? -3.054 -12.406 0.382 1.00 81.44 299 GLU A CA 1
ATOM 2369 C C . GLU A 1 299 ? -3.313 -13.831 -0.112 1.00 81.44 299 GLU A C 1
ATOM 2371 O O . GLU A 1 299 ? -4.467 -14.246 -0.232 1.00 81.44 299 GLU A O 1
ATOM 2376 N N . LEU A 1 300 ? -2.250 -14.619 -0.303 1.00 80.44 300 LEU A N 1
ATOM 2377 C CA . LEU A 1 300 ? -2.334 -16.046 -0.621 1.00 80.44 300 LEU A CA 1
ATOM 2378 C C . LEU A 1 300 ? -3.137 -16.809 0.446 1.00 80.44 300 LEU A C 1
ATOM 2380 O O . LEU A 1 300 ? -3.989 -17.624 0.113 1.00 80.44 300 LEU A O 1
ATOM 2384 N N . SER A 1 301 ? -2.972 -16.497 1.730 1.00 77.94 301 SER A N 1
ATOM 2385 C CA . SER A 1 301 ? -3.753 -17.165 2.784 1.00 77.94 301 SER A CA 1
ATOM 2386 C C . SER A 1 301 ? -5.261 -16.890 2.666 1.00 77.94 301 SER A C 1
ATOM 2388 O O . SER A 1 301 ? -6.079 -17.805 2.792 1.00 77.94 301 SER A O 1
ATOM 2390 N N . LEU A 1 302 ? -5.656 -15.644 2.377 1.00 83.12 302 LEU A N 1
ATOM 2391 C CA . LEU A 1 302 ? -7.067 -15.298 2.175 1.00 83.12 302 LEU A CA 1
ATOM 2392 C C . LEU A 1 302 ? -7.624 -15.907 0.881 1.00 83.12 302 LEU A C 1
ATOM 2394 O O . LEU A 1 302 ? -8.732 -16.448 0.888 1.00 83.12 302 LEU A O 1
ATOM 2398 N N . ALA A 1 303 ? -6.866 -15.839 -0.215 1.00 84.75 303 ALA A N 1
ATOM 2399 C CA . ALA A 1 303 ? -7.252 -16.418 -1.497 1.00 84.75 303 ALA A CA 1
ATOM 2400 C C . ALA A 1 303 ? -7.473 -17.930 -1.377 1.00 84.75 303 ALA A C 1
ATOM 2402 O O . ALA A 1 303 ? -8.462 -18.448 -1.897 1.00 84.75 303 ALA A O 1
ATOM 2403 N N . ALA A 1 304 ? -6.624 -18.626 -0.617 1.00 79.00 304 ALA A N 1
ATOM 2404 C CA . ALA A 1 304 ? -6.779 -20.049 -0.359 1.00 79.00 304 ALA A CA 1
ATOM 2405 C C . ALA A 1 304 ? -8.107 -20.339 0.352 1.00 79.00 304 ALA A C 1
ATOM 2407 O O . ALA A 1 304 ? -8.851 -21.215 -0.083 1.00 79.00 304 ALA A O 1
ATOM 2408 N N . MET A 1 305 ? -8.468 -19.557 1.377 1.00 78.06 305 MET A N 1
ATOM 2409 C CA . MET A 1 305 ? -9.750 -19.703 2.085 1.00 78.06 305 MET A CA 1
ATOM 2410 C C . MET A 1 305 ? -10.958 -19.384 1.204 1.00 78.06 305 MET A C 1
ATOM 2412 O O . MET A 1 305 ? -11.983 -20.064 1.289 1.00 78.06 305 MET A O 1
ATOM 2416 N N . ALA A 1 306 ? -10.859 -18.351 0.369 1.00 81.06 306 ALA A N 1
ATOM 2417 C CA . ALA A 1 306 ? -11.939 -17.948 -0.519 1.00 81.06 306 ALA A CA 1
ATOM 2418 C C . ALA A 1 306 ? -12.190 -18.986 -1.620 1.00 81.06 306 ALA A C 1
ATOM 2420 O O . ALA A 1 306 ? -13.331 -19.413 -1.813 1.00 81.06 306 ALA A O 1
ATOM 2421 N N . LEU A 1 307 ? -11.128 -19.446 -2.287 1.00 76.75 307 LEU A N 1
ATOM 2422 C CA . LEU A 1 307 ? -11.204 -20.480 -3.318 1.00 76.75 307 LEU A CA 1
ATOM 2423 C C . LEU A 1 307 ? -11.646 -21.823 -2.739 1.00 76.75 307 LEU A C 1
ATOM 2425 O O . LEU A 1 307 ? -12.482 -22.498 -3.337 1.00 76.75 307 LEU A O 1
ATOM 2429 N N . ALA A 1 308 ? -11.166 -22.174 -1.544 1.00 69.62 308 ALA A N 1
ATOM 2430 C CA . ALA A 1 308 ? -11.643 -23.343 -0.817 1.00 69.62 308 ALA A CA 1
ATOM 2431 C C . ALA A 1 308 ? -13.144 -23.263 -0.511 1.00 69.62 308 ALA A C 1
ATOM 2433 O O . ALA A 1 308 ? -13.899 -24.207 -0.742 1.00 69.62 308 ALA A O 1
ATOM 2434 N N . GLY A 1 309 ? -13.602 -22.099 -0.043 1.00 67.38 309 GLY A N 1
ATOM 2435 C CA . GLY A 1 309 ? -15.016 -21.840 0.205 1.00 67.38 309 GLY A CA 1
ATOM 2436 C C . GLY A 1 309 ? -15.883 -21.965 -1.051 1.00 67.38 309 GLY A C 1
ATOM 2437 O O . GLY A 1 309 ? -16.999 -22.475 -0.961 1.00 67.38 309 GLY A O 1
ATOM 2438 N N . ALA A 1 310 ? -15.377 -21.536 -2.210 1.00 65.69 310 ALA A N 1
ATOM 2439 C CA . ALA A 1 310 ? -16.068 -21.660 -3.494 1.00 65.69 310 ALA A CA 1
ATOM 2440 C C . ALA A 1 310 ? -16.104 -23.109 -4.018 1.00 65.69 310 ALA A C 1
ATOM 2442 O O . ALA A 1 310 ? -17.102 -23.519 -4.609 1.00 65.69 310 ALA A O 1
ATOM 2443 N N . ALA A 1 311 ? -15.047 -23.888 -3.772 1.00 60.12 311 ALA A N 1
ATOM 2444 C CA . ALA A 1 311 ? -14.939 -25.294 -4.167 1.00 60.12 311 ALA A CA 1
ATOM 2445 C C . ALA A 1 311 ? -15.876 -26.234 -3.377 1.00 60.12 311 ALA A C 1
ATOM 2447 O O . ALA A 1 311 ? -16.246 -27.307 -3.862 1.00 60.12 311 ALA A O 1
ATOM 2448 N N . GLY A 1 312 ? -16.280 -25.845 -2.162 1.00 61.44 312 GLY A N 1
ATOM 2449 C CA . GLY A 1 312 ? -17.134 -26.657 -1.292 1.00 61.44 312 GLY A CA 1
ATOM 2450 C C . GLY A 1 312 ? -16.424 -27.917 -0.780 1.00 61.44 312 GLY A C 1
ATOM 2451 O O . GLY A 1 312 ? -15.250 -27.880 -0.434 1.00 61.44 312 GLY A O 1
ATOM 2452 N N . THR A 1 313 ? -17.127 -29.055 -0.715 1.00 52.44 313 THR A N 1
ATOM 2453 C CA . THR A 1 313 ? -16.562 -30.346 -0.260 1.00 52.44 313 THR A CA 1
ATOM 2454 C C . THR A 1 313 ? -15.823 -31.116 -1.359 1.00 52.44 313 THR A C 1
ATOM 2456 O O . THR A 1 313 ? -15.477 -32.279 -1.158 1.00 52.44 313 THR A O 1
ATOM 2459 N N . ASN A 1 314 ? -15.622 -30.520 -2.538 1.00 53.38 314 ASN A N 1
ATOM 2460 C CA . ASN A 1 314 ? -14.978 -31.193 -3.658 1.00 53.38 314 ASN A CA 1
ATOM 2461 C C . ASN A 1 314 ? -13.452 -31.219 -3.470 1.00 53.38 314 ASN A C 1
ATOM 2463 O O . ASN A 1 314 ? -12.739 -30.322 -3.919 1.00 53.38 314 ASN A O 1
ATOM 2467 N N . SER A 1 315 ? -12.958 -32.267 -2.808 1.00 49.59 315 SER A N 1
ATOM 2468 C CA . SER A 1 315 ? -11.528 -32.503 -2.574 1.00 49.59 315 SER A CA 1
ATOM 2469 C C . SER A 1 315 ? -10.714 -32.701 -3.855 1.00 49.59 315 SER A C 1
ATOM 2471 O O . SER A 1 315 ? -9.494 -32.557 -3.812 1.00 49.59 315 SER A O 1
ATOM 2473 N N . ASP A 1 316 ? -11.369 -32.998 -4.981 1.00 47.09 316 ASP A N 1
ATOM 2474 C CA . ASP A 1 316 ? -10.724 -33.285 -6.267 1.00 47.09 316 ASP A CA 1
ATOM 2475 C C . ASP A 1 316 ? -10.531 -32.033 -7.133 1.00 47.09 316 ASP A C 1
ATOM 2477 O O . ASP A 1 316 ? -9.959 -32.121 -8.225 1.00 47.09 316 ASP A O 1
ATOM 2481 N N . MET A 1 317 ? -10.987 -30.857 -6.675 1.00 52.12 317 MET A N 1
ATOM 2482 C CA . MET A 1 317 ? -10.729 -29.602 -7.376 1.00 52.12 317 MET A CA 1
ATOM 2483 C C . MET A 1 317 ? -9.223 -29.323 -7.352 1.00 52.12 317 MET A C 1
ATOM 2485 O O . MET A 1 317 ? -8.656 -28.879 -6.354 1.00 52.12 317 MET A O 1
ATOM 2489 N N . LYS A 1 318 ? -8.567 -29.629 -8.474 1.00 53.88 318 LYS A N 1
ATOM 2490 C CA . LYS A 1 318 ? -7.180 -29.249 -8.716 1.00 53.88 318 LYS A CA 1
ATOM 2491 C C . LYS A 1 318 ? -7.074 -27.730 -8.696 1.00 53.88 318 LYS A C 1
ATOM 2493 O O . LYS A 1 318 ? -7.977 -27.026 -9.148 1.00 53.88 318 LYS A O 1
ATOM 2498 N N . LEU A 1 319 ? -5.948 -27.260 -8.176 1.00 58.81 319 LEU A N 1
ATOM 2499 C CA . LEU A 1 319 ? -5.585 -25.853 -8.176 1.00 58.81 319 LEU A CA 1
ATOM 2500 C C . LEU A 1 319 ? -5.734 -25.304 -9.606 1.00 58.81 319 LEU A C 1
ATOM 2502 O O . LEU A 1 319 ? -5.237 -25.959 -10.528 1.00 58.81 319 LEU A O 1
ATOM 2506 N N . PRO A 1 320 ? -6.414 -24.163 -9.827 1.00 65.88 320 PRO A N 1
ATOM 2507 C CA . PRO A 1 320 ? -6.463 -23.578 -11.157 1.00 65.88 320 PRO A CA 1
ATOM 2508 C C . PRO A 1 320 ? -5.028 -23.263 -11.585 1.00 65.88 320 PRO A C 1
ATOM 2510 O O . PRO A 1 320 ? -4.381 -22.415 -10.979 1.00 65.88 320 PRO A O 1
ATOM 2513 N N . GLU A 1 321 ? -4.510 -23.954 -12.599 1.00 70.31 321 GLU A N 1
ATOM 2514 C CA . GLU A 1 321 ? -3.173 -23.689 -13.155 1.00 70.31 321 GLU A CA 1
ATOM 2515 C C . GLU A 1 321 ? -3.039 -22.213 -13.557 1.00 70.31 321 GLU A C 1
ATOM 2517 O O . GLU A 1 321 ? -2.019 -21.575 -13.307 1.00 70.31 321 GLU A O 1
ATOM 2522 N N . GLU A 1 322 ? -4.146 -21.640 -14.037 1.00 81.69 322 GLU A N 1
ATOM 2523 C CA . GLU A 1 322 ? -4.305 -20.219 -14.332 1.00 81.69 322 GLU A CA 1
ATOM 2524 C C . GLU A 1 322 ? -4.033 -19.316 -13.114 1.00 81.69 322 GLU A C 1
ATOM 2526 O O . GLU A 1 322 ? -3.430 -18.266 -13.280 1.00 81.69 322 GLU A O 1
ATOM 2531 N N . PHE A 1 323 ? -4.382 -19.712 -11.884 1.00 87.00 323 PHE A N 1
ATOM 2532 C CA . PHE A 1 323 ? -4.115 -18.901 -10.687 1.00 87.00 323 PHE A CA 1
ATOM 2533 C C . PHE A 1 323 ? -2.612 -18.717 -10.451 1.00 87.00 323 PHE A C 1
ATOM 2535 O O . PHE A 1 323 ? -2.127 -17.592 -10.349 1.00 87.00 323 PHE A O 1
ATOM 2542 N N . LEU A 1 324 ? -1.861 -19.822 -10.385 1.00 86.75 324 LEU A N 1
ATOM 2543 C CA . LEU A 1 324 ? -0.414 -19.761 -10.163 1.00 86.75 324 LEU A CA 1
ATOM 2544 C C . LEU A 1 324 ? 0.307 -19.136 -11.356 1.00 86.75 324 LEU A C 1
ATOM 2546 O O . LEU A 1 324 ? 1.203 -18.321 -11.154 1.00 86.75 324 LEU A O 1
ATOM 2550 N N . GLY A 1 325 ? -0.111 -19.473 -12.578 1.00 91.88 325 GLY A N 1
ATOM 2551 C CA . GLY A 1 325 ? 0.451 -18.900 -13.795 1.00 91.88 325 GLY A CA 1
ATOM 2552 C C . GLY A 1 325 ? 0.314 -17.378 -13.847 1.00 91.88 325 GLY A C 1
ATOM 2553 O O . GLY A 1 325 ? 1.293 -16.689 -14.127 1.00 91.88 325 GLY A O 1
ATOM 2554 N N . GLN A 1 326 ? -0.861 -16.839 -13.498 1.00 93.69 326 GLN A N 1
ATOM 2555 C CA . GLN A 1 326 ? -1.085 -15.391 -13.431 1.00 93.69 326 GLN A CA 1
ATOM 2556 C C . GLN A 1 326 ? -0.190 -14.713 -12.387 1.00 93.69 326 GLN A C 1
ATOM 2558 O O . GLN A 1 326 ? 0.407 -13.681 -12.680 1.00 93.69 326 GLN A O 1
ATOM 2563 N N . LEU A 1 327 ? -0.043 -15.305 -11.197 1.00 92.19 327 LEU A N 1
ATOM 2564 C CA . LEU A 1 327 ? 0.803 -14.745 -10.140 1.00 92.19 327 LEU A CA 1
ATOM 2565 C C . LEU A 1 327 ? 2.294 -14.782 -10.484 1.00 92.19 327 LEU A C 1
ATOM 2567 O O . LEU A 1 327 ? 2.995 -13.803 -10.238 1.00 92.19 327 LEU A O 1
ATOM 2571 N N . ILE A 1 328 ? 2.779 -15.885 -11.063 1.00 93.31 328 ILE A N 1
ATOM 2572 C CA . ILE A 1 328 ? 4.166 -15.990 -11.538 1.00 93.31 328 ILE A CA 1
ATOM 2573 C C . ILE A 1 328 ? 4.406 -14.929 -12.610 1.00 93.31 328 ILE A C 1
ATOM 2575 O O . ILE A 1 328 ? 5.359 -14.161 -12.500 1.00 93.31 328 ILE A O 1
ATOM 2579 N N . LYS A 1 329 ? 3.514 -14.844 -13.604 1.00 95.88 329 LYS A N 1
ATOM 2580 C CA . LYS A 1 329 ? 3.619 -13.864 -14.686 1.00 95.88 329 LYS A CA 1
ATOM 2581 C C . LYS A 1 329 ? 3.647 -12.430 -14.155 1.00 95.88 329 LYS A C 1
ATOM 2583 O O . LYS A 1 329 ? 4.498 -11.657 -14.574 1.00 95.88 329 LYS A O 1
ATOM 2588 N N . GLU A 1 330 ? 2.761 -12.074 -13.227 1.00 95.94 330 GLU A N 1
ATOM 2589 C CA . GLU A 1 330 ? 2.719 -10.737 -12.622 1.00 95.94 330 GLU A CA 1
ATOM 2590 C C . GLU A 1 330 ? 4.029 -10.369 -11.921 1.00 95.94 330 GLU A C 1
ATOM 2592 O O . GLU A 1 330 ? 4.565 -9.285 -12.139 1.00 95.94 330 GLU A O 1
ATOM 2597 N N . VAL A 1 331 ? 4.556 -11.273 -11.100 1.00 93.62 331 VAL A N 1
ATOM 2598 C CA . VAL A 1 331 ? 5.785 -11.032 -10.334 1.00 93.62 331 VAL A CA 1
ATOM 2599 C C . VAL A 1 331 ? 6.977 -10.907 -11.272 1.00 93.62 331 VAL A C 1
ATOM 2601 O O . VAL A 1 331 ? 7.800 -10.014 -11.111 1.00 93.62 331 VAL A O 1
ATOM 2604 N N . VAL A 1 332 ? 7.040 -11.746 -12.305 1.00 96.06 332 VAL A N 1
ATOM 2605 C CA . VAL A 1 332 ? 8.077 -11.644 -13.334 1.00 96.06 332 VAL A CA 1
ATOM 2606 C C . VAL A 1 332 ? 7.970 -10.309 -14.077 1.00 96.06 332 VAL A C 1
ATOM 2608 O O . VAL A 1 332 ? 8.981 -9.634 -14.246 1.00 96.06 332 VAL A O 1
ATOM 2611 N N . MET A 1 333 ? 6.763 -9.879 -14.471 1.00 97.62 333 MET A N 1
ATOM 2612 C CA . MET A 1 333 ? 6.562 -8.562 -15.088 1.00 97.62 333 MET A CA 1
ATOM 2613 C C . MET A 1 333 ? 7.054 -7.429 -14.173 1.00 97.62 333 MET A C 1
ATOM 2615 O O . MET A 1 333 ? 7.722 -6.521 -14.666 1.00 97.62 333 MET A O 1
ATOM 2619 N N . HIS A 1 334 ? 6.771 -7.502 -12.869 1.00 96.62 334 HIS A N 1
ATOM 2620 C CA . HIS A 1 334 ? 7.195 -6.526 -11.860 1.00 96.62 334 HIS A CA 1
ATOM 2621 C C . HIS A 1 334 ? 8.726 -6.434 -11.737 1.00 96.62 334 HIS A C 1
ATOM 2623 O O . HIS A 1 334 ? 9.305 -5.361 -11.910 1.00 96.62 334 HIS A O 1
ATOM 2629 N N . GLU A 1 335 ? 9.409 -7.560 -11.514 1.00 94.19 335 GLU A N 1
ATOM 2630 C CA . GLU A 1 335 ? 10.868 -7.572 -11.327 1.00 94.19 335 GLU A CA 1
ATOM 2631 C C . GLU A 1 335 ? 11.632 -7.222 -12.618 1.00 94.19 335 GLU A C 1
ATOM 2633 O O . GLU A 1 335 ? 12.662 -6.537 -12.595 1.00 94.19 335 GLU A O 1
ATOM 2638 N N . VAL A 1 336 ? 11.104 -7.617 -13.782 1.00 95.94 336 VAL A N 1
ATOM 2639 C CA . VAL A 1 336 ? 11.645 -7.173 -15.076 1.00 95.94 336 VAL A CA 1
ATOM 2640 C C . VAL A 1 336 ? 11.428 -5.668 -15.258 1.00 95.94 336 VAL A C 1
ATOM 2642 O O . VAL A 1 336 ? 12.312 -4.996 -15.781 1.00 95.94 336 VAL A O 1
ATOM 2645 N N . GLY A 1 337 ? 10.318 -5.104 -14.773 1.00 96.75 337 GLY A N 1
ATOM 2646 C CA . GLY A 1 337 ? 10.085 -3.657 -14.759 1.00 96.75 337 GLY A CA 1
ATOM 2647 C C . GLY A 1 337 ? 11.168 -2.890 -13.993 1.00 96.75 337 GLY A C 1
ATOM 2648 O O . GLY A 1 337 ? 11.722 -1.918 -14.516 1.00 96.75 337 GLY A O 1
ATOM 2649 N N . HIS A 1 338 ? 11.569 -3.373 -12.814 1.00 94.44 338 HIS A N 1
ATOM 2650 C CA . HIS A 1 338 ? 12.728 -2.830 -12.091 1.00 94.44 338 HIS A CA 1
ATOM 2651 C C . HIS A 1 338 ? 14.023 -2.934 -12.901 1.00 94.44 338 HIS A C 1
ATOM 2653 O O . HIS A 1 338 ? 14.772 -1.957 -13.004 1.00 94.44 338 HIS A O 1
ATOM 2659 N N . SER A 1 339 ? 14.239 -4.075 -13.556 1.00 93.25 339 SER A N 1
ATOM 2660 C CA . SER A 1 339 ? 15.394 -4.309 -14.432 1.00 93.25 339 SER A CA 1
ATOM 2661 C C . SER A 1 339 ? 15.379 -3.436 -15.694 1.00 93.25 339 SER A C 1
ATOM 2663 O O . SER A 1 339 ? 16.413 -3.249 -16.326 1.00 93.25 339 SER A O 1
ATOM 2665 N N . LEU A 1 340 ? 14.229 -2.867 -16.068 1.00 95.62 340 LEU A N 1
ATOM 2666 C CA . LEU A 1 340 ? 14.081 -1.866 -17.129 1.00 95.62 340 LEU A CA 1
ATOM 2667 C C . LEU A 1 340 ? 14.186 -0.422 -16.613 1.00 95.62 340 LEU A C 1
ATOM 2669 O O . LEU A 1 340 ? 14.196 0.509 -17.423 1.00 95.62 340 LEU A O 1
ATOM 2673 N N . GLY A 1 341 ? 14.311 -0.236 -15.298 1.00 93.81 341 GLY A N 1
ATOM 2674 C CA . GLY A 1 341 ? 14.595 1.038 -14.643 1.00 93.81 341 GLY A CA 1
ATOM 2675 C C . GLY A 1 341 ? 13.416 1.657 -13.910 1.00 93.81 341 GLY A C 1
ATOM 2676 O O . GLY A 1 341 ? 13.554 2.780 -13.431 1.00 93.81 341 GLY A O 1
ATOM 2677 N N . LEU A 1 342 ? 12.276 0.971 -13.818 1.00 95.94 342 LEU A N 1
ATOM 2678 C CA . LEU A 1 342 ? 11.056 1.517 -13.232 1.00 95.94 342 LEU A CA 1
ATOM 2679 C C . LEU A 1 342 ? 11.054 1.369 -11.705 1.00 95.94 342 LEU A C 1
ATOM 2681 O O . LEU A 1 342 ? 11.520 0.372 -11.154 1.00 95.94 342 LEU A O 1
ATOM 2685 N N . ARG A 1 343 ? 10.490 2.365 -11.019 1.00 93.00 343 ARG A N 1
ATOM 2686 C CA . ARG A 1 343 ? 10.202 2.317 -9.575 1.00 93.00 343 ARG A CA 1
ATOM 2687 C C . ARG A 1 343 ? 8.812 1.749 -9.313 1.00 93.00 343 ARG A C 1
ATOM 2689 O O . ARG A 1 343 ? 8.003 1.658 -10.232 1.00 93.00 343 ARG A O 1
ATOM 2696 N N . HIS A 1 344 ? 8.529 1.440 -8.049 1.00 94.31 344 HIS A N 1
ATOM 2697 C CA . HIS A 1 344 ? 7.177 1.105 -7.613 1.00 94.31 344 HIS A CA 1
ATOM 2698 C C . HIS A 1 344 ? 6.178 2.227 -7.931 1.00 94.31 344 HIS A C 1
ATOM 2700 O O . HIS A 1 344 ? 6.528 3.411 -7.886 1.00 94.31 344 HIS A O 1
ATOM 2706 N N . ASN A 1 345 ? 4.933 1.840 -8.219 1.00 95.88 345 ASN A N 1
ATOM 2707 C CA . ASN A 1 345 ? 3.799 2.740 -8.390 1.00 95.88 345 ASN A CA 1
ATOM 2708 C C . ASN A 1 345 ? 2.611 2.255 -7.552 1.00 95.88 345 ASN A C 1
ATOM 2710 O O . ASN A 1 345 ? 1.782 1.494 -8.036 1.00 95.88 345 ASN A O 1
ATOM 2714 N N . PHE A 1 346 ? 2.508 2.745 -6.321 1.00 94.56 346 PHE A N 1
ATOM 2715 C CA . PHE A 1 346 ? 1.499 2.322 -5.340 1.00 94.56 346 PHE A CA 1
ATOM 2716 C C . PHE A 1 346 ? 0.133 3.008 -5.483 1.00 94.56 346 PHE A C 1
ATOM 2718 O O . PHE A 1 346 ? -0.701 2.950 -4.585 1.00 94.56 346 PHE A O 1
ATOM 2725 N N . LYS A 1 347 ? -0.068 3.751 -6.577 1.00 95.38 347 LYS A N 1
ATOM 2726 C CA . LYS A 1 347 ? -1.338 4.417 -6.904 1.00 95.38 347 LYS A CA 1
ATOM 2727 C C . LYS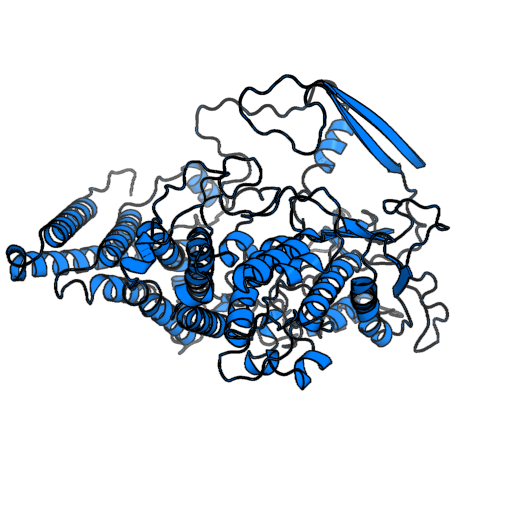 A 1 347 ? -2.044 3.737 -8.079 1.00 95.38 347 LYS A C 1
ATOM 2729 O O . LYS A 1 347 ? -3.173 4.095 -8.421 1.00 95.38 347 LYS A O 1
ATOM 2734 N N . ALA A 1 348 ? -1.385 2.780 -8.729 1.00 96.94 348 ALA A N 1
ATOM 2735 C CA . ALA A 1 348 ? -1.834 2.172 -9.974 1.00 96.94 348 ALA A CA 1
ATOM 2736 C C . ALA A 1 348 ? -3.065 1.264 -9.802 1.00 96.94 348 ALA A C 1
ATOM 2738 O O . ALA A 1 348 ? -3.831 1.094 -10.758 1.00 96.94 348 ALA A O 1
ATOM 2739 N N . SER A 1 349 ? -3.297 0.732 -8.603 1.00 95.75 349 SER A N 1
ATOM 2740 C CA . SER A 1 349 ? -4.461 -0.068 -8.219 1.00 95.75 349 SER A CA 1
ATOM 2741 C C . SER A 1 349 ? -5.780 0.701 -8.358 1.00 95.75 349 SER A C 1
ATOM 2743 O O . SER A 1 349 ? -6.837 0.096 -8.561 1.00 95.75 349 SER A O 1
ATOM 2745 N N . THR A 1 350 ? -5.716 2.038 -8.354 1.00 96.25 350 THR A N 1
ATOM 2746 C CA . THR A 1 350 ? -6.878 2.932 -8.443 1.00 96.25 350 THR A CA 1
ATOM 2747 C C . THR A 1 350 ? -7.382 3.189 -9.868 1.00 96.25 350 THR A C 1
ATOM 2749 O O . THR A 1 350 ? -8.394 3.865 -10.045 1.00 96.25 350 THR A O 1
ATOM 2752 N N . MET A 1 351 ? -6.730 2.632 -10.899 1.00 96.62 351 MET A N 1
ATOM 2753 C CA . MET A 1 351 ? -7.089 2.864 -12.309 1.00 96.62 351 MET A CA 1
ATOM 2754 C C . MET A 1 351 ? -8.507 2.385 -12.671 1.00 96.62 351 MET A C 1
ATOM 2756 O O . MET A 1 351 ? -9.207 3.028 -13.455 1.00 96.62 351 MET A O 1
ATOM 2760 N N . LEU A 1 352 ? -8.918 1.218 -12.170 1.00 97.06 352 LEU A N 1
ATOM 2761 C CA . LEU A 1 352 ? -10.196 0.587 -12.512 1.00 97.06 352 LEU A CA 1
ATOM 2762 C C . LEU A 1 352 ? -11.155 0.638 -11.330 1.00 97.06 352 LEU A C 1
ATOM 2764 O O . LEU A 1 352 ? -10.732 0.639 -10.186 1.00 97.06 352 LEU A O 1
ATOM 2768 N N . SER A 1 353 ? -12.463 0.619 -11.571 1.00 96.75 353 SER A N 1
ATOM 2769 C CA . SER A 1 353 ? -13.403 0.246 -10.505 1.00 96.75 353 SER A CA 1
ATOM 2770 C C . SER A 1 353 ? -13.282 -1.244 -10.171 1.00 96.75 353 SER A C 1
ATOM 2772 O O . SER A 1 353 ? -12.838 -2.037 -11.000 1.00 96.75 353 SER A O 1
ATOM 2774 N N . LEU A 1 354 ? -13.735 -1.652 -8.983 1.00 95.00 354 LEU A N 1
ATOM 2775 C CA . LEU A 1 354 ? -13.709 -3.061 -8.564 1.00 95.00 354 LEU A CA 1
ATOM 2776 C C . LEU A 1 354 ? -14.429 -4.004 -9.536 1.00 95.00 354 LEU A C 1
ATOM 2778 O O . LEU A 1 354 ? -13.997 -5.134 -9.738 1.00 95.00 354 LEU A O 1
ATOM 2782 N N . ASP A 1 355 ? -15.519 -3.544 -10.148 1.00 95.06 355 ASP A N 1
ATOM 2783 C CA . ASP A 1 355 ? -16.288 -4.365 -11.081 1.00 95.06 355 ASP A CA 1
ATOM 2784 C C . ASP A 1 355 ? -15.559 -4.492 -12.433 1.00 95.06 355 ASP A C 1
ATOM 2786 O O . ASP A 1 355 ? -15.571 -5.561 -13.037 1.00 95.06 355 ASP A O 1
ATOM 2790 N N . GLN A 1 356 ? -14.849 -3.443 -12.871 1.00 96.25 356 GLN A N 1
ATOM 2791 C CA . GLN A 1 356 ? -13.985 -3.490 -14.058 1.00 96.25 356 GLN A CA 1
ATOM 2792 C C . GLN A 1 356 ? -12.722 -4.328 -13.827 1.00 96.25 356 GLN A C 1
ATOM 2794 O O . GLN A 1 356 ? -12.307 -5.055 -14.724 1.00 96.25 356 GLN A O 1
ATOM 2799 N N . ALA A 1 357 ? -12.128 -4.259 -12.631 1.00 95.81 357 ALA A N 1
ATOM 2800 C CA . ALA A 1 357 ? -10.987 -5.089 -12.242 1.00 95.81 357 ALA A CA 1
ATOM 2801 C C . ALA A 1 357 ? -11.340 -6.588 -12.199 1.00 95.81 357 ALA A C 1
ATOM 2803 O O . ALA A 1 357 ? -10.458 -7.434 -12.303 1.00 95.81 357 ALA A O 1
ATOM 2804 N N . ASN A 1 358 ? -12.630 -6.921 -12.096 1.00 95.38 358 ASN A N 1
ATOM 2805 C CA . ASN A 1 358 ? -13.133 -8.289 -12.154 1.00 95.38 358 ASN A CA 1
ATOM 2806 C C . ASN A 1 358 ? -13.662 -8.697 -13.549 1.00 95.38 358 ASN A C 1
ATOM 2808 O O . ASN A 1 358 ? -14.197 -9.796 -13.695 1.00 95.38 358 ASN A O 1
ATOM 2812 N N . ASP A 1 359 ? -13.523 -7.849 -14.575 1.00 96.38 359 ASP A N 1
ATOM 2813 C CA . ASP A 1 359 ? -13.937 -8.145 -15.952 1.00 96.38 359 ASP A CA 1
ATOM 2814 C C . ASP A 1 359 ? -12.723 -8.468 -16.850 1.00 96.38 359 ASP A C 1
ATOM 2816 O O . ASP A 1 359 ? -12.020 -7.549 -17.288 1.00 96.38 359 ASP A O 1
ATOM 2820 N N . PRO A 1 360 ? -12.504 -9.752 -17.211 1.00 95.56 360 PRO A N 1
ATOM 2821 C CA . PRO A 1 360 ? -11.425 -10.170 -18.105 1.00 95.56 360 PRO A CA 1
ATOM 2822 C C . PRO A 1 360 ? -11.413 -9.471 -19.468 1.00 95.56 360 PRO A C 1
ATOM 2824 O O . PRO A 1 360 ? -10.356 -9.352 -20.087 1.00 95.56 360 PRO A O 1
ATOM 2827 N N . ALA A 1 361 ? -12.565 -9.008 -19.967 1.00 96.44 361 ALA A N 1
ATOM 2828 C CA . ALA A 1 361 ? -12.619 -8.273 -21.230 1.00 96.44 361 ALA A CA 1
ATOM 2829 C C . ALA A 1 361 ? -11.911 -6.910 -21.131 1.00 96.44 361 ALA A C 1
ATOM 2831 O O . ALA A 1 361 ? -11.409 -6.403 -22.136 1.00 96.44 361 ALA A O 1
ATOM 2832 N N . ILE A 1 362 ? -11.846 -6.338 -19.925 1.00 96.81 362 ILE A N 1
ATOM 2833 C CA . ILE A 1 362 ? -11.163 -5.078 -19.632 1.00 96.81 362 ILE A CA 1
ATOM 2834 C C . ILE A 1 362 ? -9.724 -5.354 -19.193 1.00 96.81 362 ILE A C 1
ATOM 2836 O O . ILE A 1 362 ? -8.788 -4.816 -19.793 1.00 96.81 362 ILE A O 1
ATOM 2840 N N . THR A 1 363 ? -9.525 -6.213 -18.188 1.00 96.62 363 THR A N 1
ATOM 2841 C CA . THR A 1 363 ? -8.207 -6.444 -17.569 1.00 96.62 363 THR A CA 1
ATOM 2842 C C . THR A 1 363 ? -7.191 -7.032 -18.542 1.00 96.62 363 THR A C 1
ATOM 2844 O O . THR A 1 363 ? -6.027 -6.643 -18.508 1.00 96.62 363 THR A O 1
ATOM 2847 N N . ARG A 1 364 ? -7.607 -7.898 -19.476 1.00 94.56 364 ARG A N 1
ATOM 2848 C CA . ARG A 1 364 ? -6.692 -8.507 -20.460 1.00 94.56 364 ARG A CA 1
ATOM 2849 C C . ARG A 1 364 ? -6.247 -7.544 -21.565 1.00 94.56 364 ARG A C 1
ATOM 2851 O O . ARG A 1 364 ? -5.296 -7.846 -22.282 1.00 94.56 364 ARG A O 1
ATOM 2858 N N . VAL A 1 365 ? -6.916 -6.396 -21.709 1.00 93.62 365 VAL A N 1
ATOM 2859 C CA . VAL A 1 365 ? -6.583 -5.361 -22.705 1.00 93.62 365 VAL A CA 1
ATOM 2860 C C . VAL A 1 365 ? -5.861 -4.179 -22.064 1.00 93.62 365 VAL A C 1
ATOM 2862 O O . VAL A 1 365 ? -4.860 -3.712 -22.606 1.00 93.62 365 VAL A O 1
ATOM 2865 N N . LYS A 1 366 ? -6.369 -3.681 -20.931 1.00 94.69 366 LYS A N 1
ATOM 2866 C CA . LYS A 1 366 ? -5.856 -2.477 -20.260 1.00 94.69 366 LYS A CA 1
ATOM 2867 C C . LYS A 1 366 ? -4.869 -2.784 -19.125 1.00 94.69 366 LYS A C 1
ATOM 2869 O O . LYS A 1 366 ? -4.132 -1.892 -18.729 1.00 94.69 366 LYS A O 1
ATOM 2874 N N . GLY A 1 367 ? -4.833 -4.021 -18.631 1.00 96.12 367 GLY A N 1
ATOM 2875 C CA . GLY A 1 367 ? -4.238 -4.361 -17.337 1.00 96.12 367 GLY A CA 1
ATOM 2876 C C . GLY A 1 367 ? -5.266 -4.228 -16.213 1.00 96.12 367 GLY A C 1
ATOM 2877 O O . GLY A 1 367 ? -6.211 -3.443 -16.317 1.00 96.12 367 GLY A O 1
ATOM 2878 N N . MET A 1 368 ? -5.110 -5.014 -15.145 1.00 97.06 368 MET A N 1
ATOM 2879 C CA . MET A 1 368 ? -5.946 -4.888 -13.937 1.00 97.06 368 MET A CA 1
ATOM 2880 C C . MET A 1 368 ? -5.566 -3.648 -13.113 1.00 97.06 368 MET A C 1
ATOM 2882 O O . MET A 1 368 ? -6.409 -3.061 -12.441 1.00 97.06 368 MET A O 1
ATOM 2886 N N . VAL A 1 369 ? -4.305 -3.235 -13.221 1.00 97.50 369 VAL A N 1
ATOM 2887 C CA . VAL A 1 369 ? -3.706 -2.069 -12.569 1.00 97.50 369 VAL A CA 1
ATOM 2888 C C . VAL A 1 369 ? -3.049 -1.173 -13.620 1.00 97.50 369 VAL A C 1
ATOM 2890 O O . VAL A 1 369 ? -2.689 -1.638 -14.704 1.00 97.50 369 VAL A O 1
ATOM 2893 N N . GLY A 1 370 ? -2.899 0.118 -13.314 1.00 97.38 370 GLY A N 1
ATOM 2894 C CA . GLY A 1 370 ? -2.256 1.089 -14.207 1.00 97.38 370 GLY A CA 1
ATOM 2895 C C . GLY A 1 370 ? -0.796 0.766 -14.521 1.00 97.38 370 GLY A C 1
ATOM 2896 O O . GLY A 1 370 ? -0.323 1.089 -15.610 1.00 97.38 370 GLY A O 1
ATOM 2897 N N . SER A 1 371 ? -0.113 0.090 -13.598 1.00 98.06 371 SER A N 1
ATOM 2898 C CA . SER A 1 371 ? 1.281 -0.331 -13.673 1.00 98.06 371 SER A CA 1
ATOM 2899 C C . SER A 1 371 ? 1.462 -1.656 -12.941 1.00 98.06 371 SER A C 1
ATOM 2901 O O . SER A 1 371 ? 0.961 -1.800 -11.827 1.00 98.06 371 SER A O 1
ATOM 2903 N N . VAL A 1 372 ? 2.223 -2.593 -13.512 1.00 97.25 372 VAL A N 1
ATOM 2904 C CA . VAL A 1 372 ? 2.641 -3.821 -12.801 1.00 97.25 372 VAL A CA 1
ATOM 2905 C C . VAL A 1 372 ? 3.563 -3.535 -11.618 1.00 97.25 372 VAL A C 1
ATOM 2907 O O . VAL A 1 372 ? 3.790 -4.428 -10.812 1.00 97.25 372 VAL A O 1
ATOM 2910 N N . MET A 1 373 ? 4.066 -2.302 -11.490 1.00 96.56 373 MET A N 1
ATOM 2911 C CA . MET A 1 373 ? 4.936 -1.854 -10.402 1.00 96.56 373 MET A CA 1
ATOM 2912 C C . MET A 1 373 ? 4.190 -1.575 -9.083 1.00 96.56 373 MET A C 1
ATOM 2914 O O . MET A 1 373 ? 4.796 -1.081 -8.132 1.00 96.56 373 MET A O 1
ATOM 2918 N N . ASP A 1 374 ? 2.890 -1.860 -9.014 1.00 94.56 374 ASP A N 1
ATOM 2919 C CA . ASP A 1 374 ? 2.094 -1.811 -7.783 1.00 94.56 374 ASP A CA 1
ATOM 2920 C C . ASP A 1 374 ? 2.212 -3.109 -6.965 1.00 94.56 374 ASP A C 1
ATOM 2922 O O . ASP A 1 374 ? 2.529 -4.173 -7.502 1.00 94.56 374 ASP A O 1
ATOM 2926 N N . TYR A 1 375 ? 1.893 -3.047 -5.672 1.00 92.12 375 TYR A N 1
ATOM 2927 C CA . TYR A 1 375 ? 1.680 -4.224 -4.830 1.00 92.12 375 TYR A CA 1
ATOM 2928 C C . TYR A 1 375 ? 0.197 -4.573 -4.809 1.00 92.12 375 TYR A C 1
ATOM 2930 O O . TYR A 1 375 ? -0.508 -4.336 -3.827 1.00 92.12 375 TYR A O 1
ATOM 2938 N N . SER A 1 376 ? -0.281 -5.146 -5.913 1.00 91.94 376 SER A N 1
ATOM 2939 C CA . SER A 1 376 ? -1.697 -5.468 -6.069 1.00 91.94 376 SER A CA 1
ATOM 2940 C C . SER A 1 376 ? -2.108 -6.698 -5.229 1.00 91.94 376 SER A C 1
ATOM 2942 O O . SER A 1 376 ? -1.335 -7.656 -5.072 1.00 91.94 376 SER A O 1
ATOM 2944 N N . PRO A 1 377 ? -3.313 -6.699 -4.629 1.00 92.31 377 PRO A N 1
ATOM 2945 C CA . PRO A 1 377 ? -3.845 -7.857 -3.928 1.00 92.31 377 PRO A CA 1
ATOM 2946 C C . PRO A 1 377 ? -4.386 -8.888 -4.919 1.00 92.31 377 PRO A C 1
ATOM 2948 O O . PRO A 1 377 ? -4.626 -8.604 -6.090 1.00 92.31 377 PRO A O 1
ATOM 2951 N N . ILE A 1 378 ? -4.657 -10.093 -4.423 1.00 92.19 378 ILE A N 1
ATOM 2952 C CA . ILE A 1 378 ? -5.299 -11.126 -5.238 1.00 92.19 378 ILE A CA 1
ATOM 2953 C C . ILE A 1 378 ? -6.774 -10.762 -5.418 1.00 92.19 378 ILE A C 1
ATOM 2955 O O . ILE A 1 378 ? -7.511 -10.622 -4.437 1.00 92.19 378 ILE A O 1
ATOM 2959 N N . ASN A 1 379 ? -7.222 -10.641 -6.667 1.00 94.00 379 ASN A N 1
ATOM 2960 C CA . ASN A 1 379 ? -8.615 -10.339 -6.967 1.00 94.00 379 ASN A CA 1
ATOM 2961 C C . ASN A 1 379 ? -9.507 -11.552 -6.663 1.00 94.00 379 ASN A C 1
ATOM 2963 O O . ASN A 1 379 ? -9.494 -12.562 -7.372 1.00 94.00 379 ASN A O 1
ATOM 2967 N N . ILE A 1 380 ? -10.316 -11.428 -5.613 1.00 90.38 380 ILE A N 1
ATOM 2968 C CA . ILE A 1 380 ? -11.316 -12.416 -5.214 1.00 90.38 380 ILE A CA 1
ATOM 2969 C C . ILE A 1 380 ? -12.702 -11.813 -5.417 1.00 90.38 380 ILE A C 1
ATOM 2971 O O . ILE A 1 380 ? -13.096 -10.871 -4.722 1.00 90.38 380 ILE A O 1
ATOM 2975 N N . ALA A 1 381 ? -13.462 -12.388 -6.346 1.00 87.56 381 ALA A N 1
ATOM 2976 C CA . ALA A 1 381 ? -14.806 -11.924 -6.636 1.00 87.56 381 ALA A CA 1
ATOM 2977 C C . ALA A 1 381 ? -15.739 -12.123 -5.423 1.00 87.56 381 ALA A C 1
ATOM 2979 O O . ALA A 1 381 ? -15.694 -13.164 -4.754 1.00 87.56 381 ALA A O 1
ATOM 2980 N N . PRO A 1 382 ? -16.636 -11.162 -5.137 1.00 83.94 382 PRO A N 1
ATOM 2981 C CA . PRO A 1 382 ? -17.668 -11.342 -4.128 1.00 83.94 382 PRO A CA 1
ATOM 2982 C C . PRO A 1 382 ? -18.537 -12.572 -4.411 1.00 83.94 382 PRO A C 1
ATOM 2984 O O . PRO A 1 382 ? -18.792 -12.934 -5.562 1.00 83.94 382 PRO A O 1
ATOM 2987 N N . LYS A 1 383 ? -19.073 -13.185 -3.352 1.00 80.44 383 LYS A N 1
ATOM 2988 C CA . LYS A 1 383 ? -19.977 -14.335 -3.477 1.00 80.44 383 LYS A CA 1
ATOM 2989 C C . LYS A 1 383 ? -21.146 -14.014 -4.417 1.00 80.44 383 LYS A C 1
ATOM 2991 O O . LYS A 1 383 ? -21.861 -13.037 -4.215 1.00 80.44 383 LYS A O 1
ATOM 2996 N N . GLY A 1 384 ? -21.364 -14.878 -5.407 1.00 80.50 384 GLY A N 1
ATOM 2997 C CA . GLY A 1 384 ? -22.421 -14.718 -6.410 1.00 80.50 384 GLY A CA 1
ATOM 2998 C C . GLY A 1 384 ? -22.005 -13.925 -7.652 1.00 80.50 384 GLY A C 1
ATOM 2999 O O . GLY A 1 384 ? -22.774 -13.883 -8.608 1.00 80.50 384 GLY A O 1
ATOM 3000 N N . GLN A 1 385 ? -20.799 -13.350 -7.676 1.00 85.00 385 GLN A N 1
ATOM 3001 C CA . GLN A 1 385 ? -20.196 -12.805 -8.891 1.00 85.00 385 GLN A CA 1
ATOM 3002 C C . GLN A 1 385 ? -19.299 -13.850 -9.562 1.00 85.00 385 GLN A C 1
ATOM 3004 O O . GLN A 1 385 ? -18.745 -14.735 -8.908 1.00 85.00 385 GLN A O 1
ATOM 3009 N N . LYS A 1 386 ? -19.168 -13.762 -10.888 1.00 87.31 386 LYS A N 1
ATOM 3010 C CA . LYS A 1 386 ? -18.230 -14.600 -11.638 1.00 87.31 386 LYS A CA 1
ATOM 3011 C C . LYS A 1 386 ? -16.806 -14.140 -11.325 1.00 87.31 386 LYS A C 1
ATOM 3013 O O . LYS A 1 386 ? -16.534 -12.946 -11.380 1.00 87.31 386 LYS A O 1
ATOM 3018 N N . GLN A 1 387 ? -15.918 -15.082 -11.029 1.00 91.12 387 GLN A N 1
ATOM 3019 C CA . GLN A 1 387 ? -14.499 -14.800 -10.838 1.00 91.12 387 GLN A CA 1
ATOM 3020 C C . GLN A 1 387 ? -13.871 -14.315 -12.155 1.00 91.12 387 GLN A C 1
ATOM 3022 O O . GLN A 1 387 ? -13.998 -14.992 -13.181 1.00 91.12 387 GLN A O 1
ATOM 3027 N N . GLY A 1 388 ? -13.251 -13.133 -12.118 1.00 92.44 388 GLY A N 1
ATOM 3028 C CA . GLY A 1 388 ? -12.377 -12.616 -13.170 1.00 92.44 388 GLY A CA 1
ATOM 3029 C C . GLY A 1 388 ? -10.948 -13.146 -13.036 1.00 92.44 388 GLY A C 1
ATOM 3030 O O . GLY A 1 388 ? -10.712 -14.145 -12.355 1.00 92.44 388 GLY A O 1
ATOM 3031 N N . ASP A 1 389 ? -9.987 -12.461 -13.657 1.00 94.00 389 ASP A N 1
ATOM 3032 C CA . ASP A 1 389 ? -8.566 -12.767 -13.450 1.00 94.00 389 ASP A CA 1
ATOM 3033 C C . ASP A 1 389 ? -8.182 -12.534 -11.974 1.00 94.00 389 ASP A C 1
ATOM 3035 O O . ASP A 1 389 ? -8.768 -11.685 -11.301 1.00 94.00 389 ASP A O 1
ATOM 3039 N N . TYR A 1 390 ? -7.230 -13.307 -11.455 1.00 93.81 390 TYR A N 1
ATOM 3040 C CA . TYR A 1 390 ? -6.754 -13.234 -10.068 1.00 93.81 390 TYR A CA 1
ATOM 3041 C C . TYR A 1 390 ? -5.663 -12.183 -9.867 1.00 93.81 390 TYR A C 1
ATOM 3043 O O . TYR A 1 390 ? -5.498 -11.671 -8.762 1.00 93.81 390 TYR A O 1
ATOM 3051 N N . ALA A 1 391 ? -4.925 -11.892 -10.933 1.00 95.06 391 ALA A N 1
ATOM 3052 C CA . ALA A 1 391 ? -3.842 -10.925 -10.987 1.00 95.06 391 ALA A CA 1
ATOM 3053 C C . ALA A 1 391 ? -3.784 -10.281 -12.375 1.00 95.06 391 ALA A C 1
ATOM 3055 O O . ALA A 1 391 ? -4.402 -10.766 -13.328 1.00 95.06 391 ALA A O 1
ATOM 3056 N N . THR A 1 392 ? -3.036 -9.185 -12.510 1.00 96.56 392 THR A N 1
ATOM 3057 C CA . THR A 1 392 ? -2.843 -8.564 -13.824 1.00 96.56 392 THR A CA 1
ATOM 3058 C C . THR A 1 392 ? -2.060 -9.493 -14.760 1.00 96.56 392 THR A C 1
ATOM 3060 O O . THR A 1 392 ? -1.006 -10.016 -14.412 1.00 96.56 392 THR A O 1
ATOM 3063 N N . THR A 1 393 ? -2.572 -9.706 -15.974 1.00 95.88 393 THR A N 1
ATOM 3064 C CA . THR A 1 393 ? -1.979 -10.620 -16.974 1.00 95.88 393 THR A CA 1
ATOM 3065 C C . THR A 1 393 ? -1.169 -9.904 -18.056 1.00 95.88 393 THR A C 1
ATOM 3067 O O . THR A 1 393 ? -0.622 -10.558 -18.944 1.00 95.88 393 THR A O 1
ATOM 3070 N N . THR A 1 394 ? -1.163 -8.572 -18.035 1.00 97.44 394 THR A N 1
ATOM 3071 C CA . THR A 1 394 ? -0.500 -7.685 -19.001 1.00 97.44 394 THR A CA 1
ATOM 3072 C C . THR A 1 394 ? -0.023 -6.425 -18.282 1.00 97.44 394 THR A C 1
ATOM 3074 O O . THR A 1 394 ? -0.583 -6.051 -17.246 1.00 97.44 394 THR A O 1
ATOM 3077 N N . ILE A 1 395 ? 0.971 -5.748 -18.859 1.00 98.19 395 ILE A N 1
ATOM 3078 C CA . ILE A 1 395 ? 1.407 -4.414 -18.426 1.00 98.19 395 ILE A CA 1
ATOM 3079 C C . ILE A 1 395 ? 0.313 -3.358 -18.647 1.00 98.19 395 ILE A C 1
ATOM 3081 O O . ILE A 1 395 ? -0.481 -3.471 -19.592 1.00 98.19 395 ILE A O 1
ATOM 3085 N N . GLY A 1 396 ? 0.280 -2.349 -17.776 1.00 97.94 396 GLY A N 1
ATOM 3086 C CA . GLY A 1 396 ? -0.735 -1.297 -17.749 1.00 97.94 396 GLY A CA 1
ATOM 3087 C C . GLY A 1 396 ? -0.326 -0.016 -18.496 1.00 97.94 396 GLY A C 1
ATOM 3088 O O . GLY A 1 396 ? 0.822 0.125 -18.922 1.00 97.94 396 GLY A O 1
ATOM 3089 N N . PRO A 1 397 ? -1.252 0.940 -18.705 1.00 98.25 397 PRO A N 1
ATOM 3090 C CA . PRO A 1 397 ? -1.011 2.184 -19.449 1.00 98.25 397 PRO A CA 1
ATOM 3091 C C . PRO A 1 397 ? 0.165 3.022 -18.929 1.00 98.25 397 PRO A C 1
ATOM 3093 O O . PRO A 1 397 ? 0.888 3.599 -19.746 1.00 98.25 397 PRO A O 1
ATOM 3096 N N . TYR A 1 398 ? 0.394 3.051 -17.613 1.00 98.38 398 TYR A N 1
ATOM 3097 C CA . TYR A 1 398 ? 1.543 3.725 -17.012 1.00 98.38 398 TYR A CA 1
ATOM 3098 C C . TYR A 1 398 ? 2.864 3.093 -17.455 1.00 98.38 398 TYR A C 1
ATOM 3100 O O . TYR A 1 398 ? 3.795 3.811 -17.805 1.00 98.38 398 TYR A O 1
ATOM 3108 N N . ASP A 1 399 ? 2.933 1.761 -17.519 1.00 98.56 399 ASP A N 1
ATOM 3109 C CA . ASP A 1 399 ? 4.141 1.037 -17.934 1.00 98.56 399 ASP A CA 1
ATOM 3110 C C . ASP A 1 399 ? 4.525 1.390 -19.378 1.00 98.56 399 ASP A C 1
ATOM 3112 O O . ASP A 1 399 ? 5.686 1.680 -19.673 1.00 98.56 399 ASP A O 1
ATOM 3116 N N . TYR A 1 400 ? 3.537 1.454 -20.282 1.00 98.62 400 TYR A N 1
ATOM 3117 C CA . TYR A 1 400 ? 3.753 1.908 -21.661 1.00 98.62 400 TYR A CA 1
ATOM 3118 C C . TYR A 1 400 ? 4.319 3.331 -21.713 1.00 98.62 400 TYR A C 1
ATOM 3120 O O . TYR A 1 400 ? 5.204 3.614 -22.522 1.00 98.62 400 TYR A O 1
ATOM 3128 N N . TRP A 1 401 ? 3.800 4.227 -20.874 1.00 98.50 401 TRP A N 1
ATOM 3129 C CA . TRP A 1 401 ? 4.223 5.622 -20.819 1.00 98.50 401 TRP A CA 1
ATOM 3130 C C . TRP A 1 401 ? 5.619 5.795 -20.209 1.00 98.50 401 TRP A C 1
ATOM 3132 O O . TRP A 1 401 ? 6.436 6.537 -20.755 1.00 98.50 401 TRP A O 1
ATOM 3142 N N . ALA A 1 402 ? 5.933 5.066 -19.137 1.00 98.44 402 ALA A N 1
ATOM 3143 C CA . ALA A 1 402 ? 7.251 5.074 -18.514 1.00 98.44 402 ALA A CA 1
ATOM 3144 C C . ALA A 1 402 ? 8.329 4.557 -19.482 1.00 98.44 402 ALA A C 1
ATOM 3146 O O . ALA A 1 402 ? 9.359 5.208 -19.668 1.00 98.44 402 ALA A O 1
ATOM 3147 N N . ILE A 1 403 ? 8.053 3.459 -20.199 1.00 98.50 403 ILE A N 1
ATOM 3148 C CA . ILE A 1 403 ? 8.947 2.945 -21.247 1.00 98.50 403 ILE A CA 1
ATOM 3149 C C . ILE A 1 403 ? 9.078 3.936 -22.408 1.00 98.50 403 ILE A C 1
ATOM 3151 O O . ILE A 1 403 ? 10.179 4.114 -22.935 1.00 98.50 403 ILE A O 1
ATOM 3155 N N . GLU A 1 404 ? 7.999 4.629 -22.790 1.00 98.38 404 GLU A N 1
ATOM 3156 C CA . GLU A 1 404 ? 8.077 5.703 -23.783 1.00 98.38 404 GLU A CA 1
ATOM 3157 C C . GLU A 1 404 ? 9.039 6.808 -23.336 1.00 98.38 404 GLU A C 1
ATOM 3159 O O . GLU A 1 404 ? 9.939 7.187 -24.094 1.00 98.38 404 GLU A O 1
ATOM 3164 N N . TYR A 1 405 ? 8.901 7.272 -22.096 1.00 98.31 405 TYR A N 1
ATOM 3165 C CA . TYR A 1 405 ? 9.780 8.284 -21.526 1.00 98.31 405 TYR A CA 1
ATOM 3166 C C . TYR A 1 405 ? 11.239 7.823 -21.481 1.00 98.31 405 TYR A C 1
ATOM 3168 O O . TYR A 1 405 ? 12.126 8.604 -21.813 1.00 98.31 405 TYR A O 1
ATOM 3176 N N . ALA A 1 406 ? 11.523 6.571 -21.119 1.00 97.31 406 ALA A N 1
ATOM 3177 C CA . ALA A 1 406 ? 12.899 6.096 -20.991 1.00 97.31 406 ALA A CA 1
ATOM 3178 C C . ALA A 1 406 ? 13.566 5.740 -22.326 1.00 97.31 406 ALA A C 1
ATOM 3180 O O . ALA A 1 406 ? 14.744 6.047 -22.524 1.00 97.31 406 ALA A O 1
ATOM 3181 N N . TYR A 1 407 ? 12.845 5.113 -23.257 1.00 97.25 407 TYR A N 1
ATOM 3182 C CA . TYR A 1 407 ? 13.463 4.392 -24.375 1.00 97.25 407 TYR A CA 1
ATOM 3183 C C . TYR A 1 407 ? 13.116 4.930 -25.763 1.00 97.25 407 TYR A C 1
ATOM 3185 O O . TYR A 1 407 ? 13.767 4.543 -26.736 1.00 97.25 407 TYR A O 1
ATOM 3193 N N . LYS A 1 408 ? 12.142 5.841 -25.899 1.00 95.69 408 LYS A N 1
ATOM 3194 C CA . LYS A 1 408 ? 11.822 6.428 -27.208 1.00 95.69 408 LYS A CA 1
ATOM 3195 C C . LYS A 1 408 ? 13.039 7.158 -27.779 1.00 95.69 408 LYS A C 1
ATOM 3197 O O . LYS A 1 408 ? 13.601 8.057 -27.139 1.00 95.69 408 LYS A O 1
ATOM 3202 N N . GLN A 1 409 ? 13.431 6.765 -28.992 1.00 92.75 409 GLN A N 1
ATOM 3203 C CA . GLN A 1 409 ? 14.466 7.455 -29.757 1.00 92.75 409 GLN A CA 1
ATOM 3204 C C . GLN A 1 409 ? 13.922 8.803 -30.234 1.00 92.75 409 GLN A C 1
ATOM 3206 O O . GLN A 1 409 ? 12.856 8.857 -30.849 1.00 92.75 409 GLN A O 1
ATOM 3211 N N . ILE A 1 410 ? 14.641 9.878 -29.915 1.00 92.25 410 ILE A N 1
ATOM 3212 C CA . ILE A 1 410 ? 14.253 11.251 -30.236 1.00 92.25 410 ILE A CA 1
ATOM 3213 C C . ILE A 1 410 ? 15.346 11.872 -31.100 1.00 92.25 410 ILE A C 1
ATOM 3215 O O . ILE A 1 410 ? 16.502 11.949 -30.681 1.00 92.25 410 ILE A O 1
ATOM 3219 N N . ASP A 1 411 ? 14.957 12.335 -32.284 1.00 87.25 411 ASP A N 1
ATOM 3220 C CA . ASP A 1 411 ? 15.801 13.151 -33.149 1.00 87.25 411 ASP A CA 1
ATOM 3221 C C . ASP A 1 411 ? 15.639 14.633 -32.770 1.00 87.25 411 ASP A C 1
ATOM 3223 O O . ASP A 1 411 ? 14.523 15.118 -32.582 1.00 87.25 411 ASP A O 1
ATOM 3227 N N . GLY A 1 412 ? 16.745 15.376 -32.684 1.00 90.31 412 GLY A N 1
ATOM 3228 C CA . GLY A 1 412 ? 16.722 16.807 -32.359 1.00 90.31 412 GLY A CA 1
ATOM 3229 C C . GLY A 1 412 ? 16.704 17.100 -30.854 1.00 90.31 412 GLY A C 1
ATOM 3230 O O . GLY A 1 412 ? 17.552 16.598 -30.113 1.00 90.31 412 GLY A O 1
ATOM 3231 N N . ASP A 1 413 ? 15.792 17.972 -30.413 1.00 93.25 413 ASP A N 1
ATOM 3232 C CA . ASP A 1 413 ? 15.715 18.440 -29.021 1.00 93.25 413 ASP A CA 1
ATOM 3233 C C . ASP A 1 413 ? 15.016 17.411 -28.116 1.00 93.25 413 ASP A C 1
ATOM 3235 O O . ASP A 1 413 ? 13.795 17.402 -27.944 1.00 93.25 413 ASP A O 1
ATOM 3239 N N . GLU A 1 414 ? 15.825 16.534 -27.521 1.00 93.75 414 GLU A N 1
ATOM 3240 C CA . GLU A 1 414 ? 15.371 15.507 -26.580 1.00 93.75 414 GLU A CA 1
ATOM 3241 C C . GLU A 1 414 ? 14.656 16.095 -25.358 1.00 93.75 414 GLU A C 1
ATOM 3243 O O . GLU A 1 414 ? 13.638 15.556 -24.928 1.00 93.75 414 GLU A O 1
ATOM 3248 N N . THR A 1 415 ? 15.133 17.219 -24.824 1.00 92.38 415 THR A N 1
ATOM 3249 C CA . THR A 1 415 ? 14.556 17.837 -23.624 1.00 92.38 415 THR A CA 1
ATOM 3250 C C . THR A 1 415 ? 13.132 18.319 -23.887 1.00 92.38 415 THR A C 1
ATOM 3252 O O . THR A 1 415 ? 12.246 18.117 -23.054 1.00 92.38 415 THR A O 1
ATOM 3255 N N . ALA A 1 416 ? 12.888 18.937 -25.045 1.00 95.19 416 ALA A N 1
ATOM 3256 C CA . ALA A 1 416 ? 11.556 19.405 -25.421 1.00 95.19 416 ALA A CA 1
ATOM 3257 C C . ALA A 1 416 ? 10.560 18.248 -25.604 1.00 95.19 416 ALA A C 1
ATOM 3259 O O . ALA A 1 416 ? 9.425 18.336 -25.134 1.00 95.19 416 ALA A O 1
ATOM 3260 N N . GLU A 1 417 ? 10.971 17.154 -26.247 1.00 96.50 417 GLU A N 1
ATOM 3261 C CA . GLU A 1 417 ? 10.103 15.987 -26.444 1.00 96.50 417 GLU A CA 1
ATOM 3262 C C . GLU A 1 417 ? 9.836 15.226 -25.140 1.00 96.50 417 GLU A C 1
ATOM 3264 O O . GLU A 1 417 ? 8.694 14.848 -24.876 1.00 96.50 417 GLU A O 1
ATOM 3269 N N . LEU A 1 418 ? 10.843 15.059 -24.278 1.00 96.44 418 LEU A N 1
ATOM 3270 C CA . LEU A 1 418 ? 10.659 14.438 -22.963 1.00 96.44 418 LEU A CA 1
ATOM 3271 C C . LEU A 1 418 ? 9.676 15.218 -22.089 1.00 96.44 418 LEU A C 1
ATOM 3273 O O . LEU A 1 418 ? 8.839 14.609 -21.425 1.00 96.44 418 LEU A O 1
ATOM 3277 N N . LYS A 1 419 ? 9.717 16.556 -22.135 1.00 95.38 419 LYS A N 1
ATOM 3278 C CA . LYS A 1 419 ? 8.731 17.401 -21.446 1.00 95.38 419 LYS A CA 1
ATOM 3279 C C . LYS A 1 419 ? 7.311 17.151 -21.951 1.00 95.38 419 LYS A C 1
ATOM 3281 O O . LYS A 1 419 ? 6.404 17.067 -21.134 1.00 95.38 419 LYS A O 1
ATOM 3286 N N . LYS A 1 420 ? 7.112 16.977 -23.264 1.00 95.81 420 LYS A N 1
ATOM 3287 C CA . LYS A 1 420 ? 5.791 16.643 -23.836 1.00 95.81 420 LYS A CA 1
ATOM 3288 C C . LYS A 1 420 ? 5.293 15.278 -23.374 1.00 95.81 420 LYS A C 1
ATOM 3290 O O . LYS A 1 420 ? 4.110 15.135 -23.093 1.00 95.81 420 LYS A O 1
ATOM 3295 N N . ILE A 1 421 ? 6.182 14.285 -23.298 1.00 97.00 421 ILE A N 1
ATOM 3296 C CA . ILE A 1 421 ? 5.826 12.955 -22.791 1.00 97.00 421 ILE A CA 1
ATOM 3297 C C . ILE A 1 421 ? 5.439 13.065 -21.313 1.00 97.00 421 ILE A C 1
ATOM 3299 O O . ILE A 1 421 ? 4.361 12.613 -20.945 1.00 97.00 421 ILE A O 1
ATOM 3303 N N . ALA A 1 422 ? 6.264 13.709 -20.484 1.00 96.81 422 ALA A N 1
ATOM 3304 C CA . ALA A 1 422 ? 6.008 13.864 -19.051 1.00 96.81 422 ALA A CA 1
ATOM 3305 C C . ALA A 1 422 ? 4.763 14.721 -18.734 1.00 96.81 422 ALA A C 1
ATOM 3307 O O . ALA A 1 422 ? 4.086 14.467 -17.741 1.00 96.81 422 ALA A O 1
ATOM 3308 N N . ALA A 1 423 ? 4.394 15.665 -19.607 1.00 96.31 423 ALA A N 1
ATOM 3309 C CA . ALA A 1 423 ? 3.185 16.487 -19.475 1.00 96.31 423 ALA A CA 1
ATOM 3310 C C . ALA A 1 423 ? 1.870 15.690 -19.555 1.00 96.31 423 ALA A C 1
ATOM 3312 O O . ALA A 1 423 ? 0.805 16.238 -19.289 1.00 96.31 423 ALA A O 1
ATOM 3313 N N . ARG A 1 424 ? 1.932 14.396 -19.894 1.00 96.44 424 ARG A N 1
ATOM 3314 C CA . ARG A 1 424 ? 0.798 13.466 -19.826 1.00 96.44 424 ARG A CA 1
ATOM 3315 C C . ARG A 1 424 ? 0.497 12.973 -18.408 1.00 96.44 424 ARG A C 1
ATOM 3317 O O . ARG A 1 424 ? -0.526 12.335 -18.215 1.00 96.44 424 ARG A O 1
ATOM 3324 N N . SER A 1 425 ? 1.336 13.286 -17.417 1.00 95.19 425 SER A N 1
ATOM 3325 C CA . SER A 1 425 ? 1.126 12.924 -16.003 1.00 95.19 425 SER A CA 1
ATOM 3326 C C . SER A 1 425 ? -0.291 13.171 -15.447 1.00 95.19 425 SER A C 1
ATOM 3328 O O . SER A 1 425 ? -0.702 12.379 -14.602 1.00 95.19 425 SER A O 1
ATOM 3330 N N . PRO A 1 426 ? -1.047 14.204 -15.878 1.00 94.44 426 PRO A N 1
ATOM 3331 C CA . PRO A 1 426 ? -2.421 14.420 -15.417 1.00 94.44 426 PRO A CA 1
ATOM 3332 C C . PRO A 1 426 ? -3.454 13.433 -15.993 1.00 94.44 426 PRO A C 1
ATOM 3334 O O . PRO A 1 426 ? -4.617 13.466 -15.588 1.00 94.44 426 PRO A O 1
ATOM 3337 N N . GLU A 1 427 ? -3.090 12.596 -16.975 1.00 95.38 427 GLU A N 1
ATOM 3338 C CA . GLU A 1 427 ? -3.995 11.591 -17.542 1.00 95.38 427 GLU A CA 1
ATOM 3339 C C . GLU A 1 427 ? -4.434 10.594 -16.445 1.00 95.38 427 GLU A C 1
ATOM 3341 O O . GLU A 1 427 ? -3.578 10.043 -15.751 1.00 95.38 427 GLU A O 1
ATOM 3346 N N . PRO A 1 428 ? -5.741 10.282 -16.308 1.00 92.56 428 PRO A N 1
ATOM 3347 C CA . PRO A 1 428 ? -6.252 9.434 -15.220 1.00 92.56 428 PRO A CA 1
ATOM 3348 C C . PRO A 1 428 ? -5.629 8.035 -15.133 1.00 92.56 428 PRO A C 1
ATOM 3350 O O . PRO A 1 428 ? -5.577 7.439 -14.062 1.00 92.56 428 PRO A O 1
ATOM 3353 N N . ASP A 1 429 ? -5.152 7.511 -16.260 1.00 94.88 429 ASP A N 1
ATOM 3354 C CA . ASP A 1 429 ? -4.550 6.180 -16.360 1.00 94.88 429 ASP A CA 1
ATOM 3355 C C . ASP A 1 429 ? -3.045 6.170 -16.025 1.00 94.88 429 ASP A C 1
ATOM 3357 O O . ASP A 1 429 ? -2.432 5.102 -15.991 1.00 94.88 429 ASP A O 1
ATOM 3361 N N . LEU A 1 430 ? -2.439 7.344 -15.804 1.00 95.94 430 LEU A N 1
ATOM 3362 C CA . LEU A 1 430 ? -0.998 7.529 -15.593 1.00 95.94 430 LEU A CA 1
ATOM 3363 C C . LEU A 1 430 ? -0.659 7.998 -14.169 1.00 95.94 430 LEU A C 1
ATOM 3365 O O . LEU A 1 430 ? 0.428 8.523 -13.924 1.00 95.94 430 LEU A O 1
ATOM 3369 N N . VAL A 1 431 ? -1.579 7.795 -13.222 1.00 93.38 431 VAL A N 1
ATOM 3370 C CA . VAL A 1 431 ? -1.373 8.140 -11.811 1.00 93.38 431 VAL A CA 1
ATOM 3371 C C . VAL A 1 431 ? -0.124 7.470 -11.240 1.00 93.38 431 VAL A C 1
ATOM 3373 O O . VAL A 1 431 ? 0.195 6.328 -11.573 1.00 93.38 431 VAL A O 1
ATOM 3376 N N . PHE A 1 432 ? 0.578 8.194 -10.367 1.00 94.31 432 PHE A N 1
ATOM 3377 C CA . PHE A 1 432 ? 1.866 7.764 -9.834 1.00 94.31 432 PHE A CA 1
ATOM 3378 C C . PHE A 1 432 ? 2.026 8.067 -8.344 1.00 94.31 432 PHE A C 1
ATOM 3380 O O . PHE A 1 432 ? 1.852 9.220 -7.936 1.00 94.31 432 PHE A O 1
ATOM 3387 N N . GLY A 1 433 ? 2.413 7.052 -7.565 1.00 93.44 433 GLY A N 1
ATOM 3388 C CA . GLY A 1 433 ? 2.857 7.170 -6.171 1.00 93.44 433 GLY A CA 1
ATOM 3389 C C . GLY A 1 433 ? 4.140 6.370 -5.919 1.00 93.44 433 GLY A C 1
ATOM 3390 O O . GLY A 1 433 ? 4.158 5.168 -6.169 1.00 93.44 433 GLY A O 1
ATOM 3391 N N . THR A 1 434 ? 5.211 7.020 -5.452 1.00 89.44 434 THR A N 1
ATOM 3392 C CA . THR A 1 434 ? 6.539 6.397 -5.263 1.00 89.44 434 THR A CA 1
ATOM 3393 C C . THR A 1 434 ? 6.675 5.673 -3.921 1.00 89.44 434 THR A C 1
ATOM 3395 O O . THR A 1 434 ? 5.826 5.790 -3.038 1.00 89.44 434 THR A O 1
ATOM 3398 N N . ASP A 1 435 ? 7.810 4.992 -3.720 1.00 85.69 435 ASP A N 1
ATOM 3399 C CA . ASP A 1 435 ? 8.229 4.476 -2.413 1.00 85.69 435 ASP A CA 1
ATOM 3400 C C . ASP A 1 435 ? 8.177 5.538 -1.316 1.00 85.69 435 ASP A C 1
ATOM 3402 O O . ASP A 1 435 ? 7.675 5.272 -0.233 1.00 85.69 435 ASP A O 1
ATOM 3406 N N . GLU A 1 436 ? 8.659 6.755 -1.573 1.00 83.56 436 GLU A N 1
ATOM 3407 C CA . GLU A 1 436 ? 8.624 7.819 -0.570 1.00 83.56 436 GLU A CA 1
ATOM 3408 C C . GLU A 1 436 ? 7.193 8.234 -0.241 1.00 83.56 436 GLU A C 1
ATOM 3410 O O . GLU A 1 436 ? 6.891 8.463 0.929 1.00 83.56 436 GLU A O 1
ATOM 3415 N N . ASP A 1 437 ? 6.304 8.282 -1.235 1.00 85.94 437 ASP A N 1
ATOM 3416 C CA . ASP A 1 437 ? 4.900 8.615 -1.002 1.00 85.94 437 ASP A CA 1
ATOM 3417 C C . ASP A 1 437 ? 4.214 7.567 -0.128 1.00 85.94 437 ASP A C 1
ATOM 3419 O O . ASP A 1 437 ? 3.425 7.938 0.739 1.00 85.94 437 ASP A O 1
ATOM 3423 N N . MET A 1 438 ? 4.553 6.282 -0.272 1.00 82.12 438 MET A N 1
ATOM 3424 C CA . MET A 1 438 ? 4.041 5.234 0.617 1.00 82.12 438 MET A CA 1
ATOM 3425 C C . MET A 1 438 ? 4.296 5.583 2.088 1.00 82.12 438 MET A C 1
ATOM 3427 O O . MET A 1 438 ? 3.451 5.342 2.947 1.00 82.12 438 MET A O 1
ATOM 3431 N N . TYR A 1 439 ? 5.438 6.195 2.415 1.00 71.75 439 TYR A N 1
ATOM 3432 C CA . TYR A 1 439 ? 5.768 6.523 3.802 1.00 71.75 439 TYR A CA 1
ATOM 3433 C C . TYR A 1 439 ? 5.380 7.940 4.220 1.00 71.75 439 TYR A C 1
ATOM 3435 O O . TYR A 1 439 ? 5.032 8.121 5.390 1.00 71.75 439 TYR A O 1
ATOM 3443 N N . LEU A 1 440 ? 5.468 8.905 3.303 1.00 70.25 440 LEU A N 1
ATOM 3444 C CA . LEU A 1 440 ? 5.390 10.344 3.571 1.00 70.25 440 LEU A CA 1
ATOM 3445 C C . LEU A 1 440 ? 4.083 10.988 3.111 1.00 70.25 440 LEU A C 1
ATOM 3447 O O . LEU A 1 440 ? 3.731 12.046 3.629 1.00 70.25 440 LEU A O 1
ATOM 3451 N N . SER A 1 441 ? 3.388 10.398 2.138 1.00 73.19 441 SER A N 1
ATOM 3452 C CA . SER A 1 441 ? 2.116 10.939 1.673 1.00 73.19 441 SER A CA 1
ATOM 3453 C C . SER A 1 441 ? 0.983 10.555 2.626 1.00 73.19 441 SER A C 1
ATOM 3455 O O . SER A 1 441 ? 0.985 9.492 3.255 1.00 73.19 441 SER A O 1
ATOM 3457 N N . ASP A 1 442 ? 0.007 11.453 2.725 1.00 85.94 442 ASP A N 1
ATOM 3458 C CA . ASP A 1 442 ? -1.269 11.222 3.402 1.00 85.94 442 ASP A CA 1
ATOM 3459 C C . ASP A 1 442 ? -2.395 11.023 2.362 1.00 85.94 442 ASP A C 1
ATOM 3461 O O . ASP A 1 442 ? -3.537 11.431 2.594 1.00 85.94 442 ASP A O 1
ATOM 3465 N N . ASP A 1 443 ? -2.058 10.485 1.181 1.00 94.19 443 ASP A N 1
ATOM 3466 C CA . ASP A 1 443 ? -3.013 10.223 0.099 1.00 94.19 443 ASP A CA 1
ATOM 3467 C C . ASP A 1 443 ? -3.633 8.835 0.287 1.00 94.19 443 ASP A C 1
ATOM 3469 O O . ASP A 1 443 ? -2.919 7.840 0.159 1.00 94.19 443 ASP A O 1
ATOM 3473 N N . PRO A 1 444 ? -4.951 8.727 0.549 1.00 95.00 444 PRO A N 1
ATOM 3474 C CA . PRO A 1 444 ? -5.597 7.436 0.778 1.00 95.00 444 PRO A CA 1
ATOM 3475 C C . PRO A 1 444 ? -5.624 6.531 -0.461 1.00 95.00 444 PRO A C 1
ATOM 3477 O O . PRO A 1 444 ? -6.079 5.398 -0.353 1.00 95.00 444 PRO A O 1
ATOM 3480 N N . ASN A 1 445 ? -5.166 7.015 -1.620 1.00 94.94 445 ASN A N 1
ATOM 3481 C CA . ASN A 1 445 ? -5.017 6.243 -2.854 1.00 94.94 445 ASN A CA 1
ATOM 3482 C C . ASN A 1 445 ? -3.601 5.672 -3.051 1.00 94.94 445 ASN A C 1
ATOM 3484 O O . ASN A 1 445 ? -3.328 5.125 -4.114 1.00 94.94 445 ASN A O 1
ATOM 3488 N N . ILE A 1 446 ? -2.686 5.859 -2.094 1.00 93.62 446 ILE A N 1
ATOM 3489 C CA . ILE A 1 446 ? -1.321 5.323 -2.143 1.00 93.62 446 ILE A CA 1
ATOM 3490 C C . ILE A 1 446 ? -1.188 4.266 -1.047 1.00 93.62 446 ILE A C 1
ATOM 3492 O O . ILE A 1 446 ? -0.860 4.582 0.096 1.00 93.62 446 ILE A O 1
ATOM 3496 N N . ASN A 1 447 ? -1.458 3.007 -1.394 1.00 90.69 447 ASN A N 1
ATOM 3497 C CA . ASN A 1 447 ? -1.396 1.880 -0.464 1.00 90.69 447 ASN A CA 1
ATOM 3498 C C . ASN A 1 447 ? -0.771 0.651 -1.119 1.00 90.69 447 ASN A C 1
ATOM 3500 O O . ASN A 1 447 ? -0.514 0.603 -2.315 1.00 90.69 447 ASN A O 1
ATOM 3504 N N . VAL A 1 448 ? -0.502 -0.355 -0.292 1.00 88.00 448 VAL A N 1
ATOM 3505 C CA . VAL A 1 448 ? -0.209 -1.710 -0.754 1.00 88.00 448 VAL A CA 1
ATOM 3506 C C . VAL A 1 448 ? -1.426 -2.592 -0.505 1.00 88.00 448 VAL A C 1
ATOM 3508 O O . VAL A 1 448 ? -2.110 -2.448 0.510 1.00 88.00 448 VAL A O 1
ATOM 3511 N N . TYR A 1 449 ? -1.664 -3.547 -1.397 1.00 90.56 449 TYR A N 1
ATOM 3512 C CA . TYR A 1 449 ? -2.738 -4.537 -1.304 1.00 90.56 449 TYR A CA 1
ATOM 3513 C C . TYR A 1 449 ? -4.162 -3.959 -1.276 1.00 90.56 449 TYR A C 1
ATOM 3515 O O . TYR A 1 449 ? -5.080 -4.607 -0.760 1.00 90.56 449 TYR A O 1
ATOM 3523 N N . ASP A 1 450 ? -4.371 -2.781 -1.866 1.00 93.62 450 ASP A N 1
ATOM 3524 C CA . ASP A 1 450 ? -5.686 -2.270 -2.246 1.00 93.62 450 ASP A CA 1
ATOM 3525 C C . ASP A 1 450 ? -5.974 -2.515 -3.735 1.00 93.62 450 ASP A C 1
ATOM 3527 O O . ASP A 1 450 ? -5.079 -2.731 -4.548 1.00 93.62 450 ASP A O 1
ATOM 3531 N N . LEU A 1 451 ? -7.255 -2.569 -4.096 1.00 95.06 451 LEU A N 1
ATOM 3532 C CA . LEU A 1 451 ? -7.672 -2.732 -5.483 1.00 95.06 451 LEU A CA 1
ATOM 3533 C C . LEU A 1 451 ? -8.882 -1.859 -5.748 1.00 95.06 451 LEU A C 1
ATOM 3535 O O . LEU A 1 451 ? -9.827 -1.837 -4.964 1.00 95.06 451 LEU A O 1
ATOM 3539 N N . GLY A 1 452 ? -8.879 -1.202 -6.897 1.00 95.31 452 GLY A N 1
ATOM 3540 C CA . GLY A 1 452 ? -9.991 -0.402 -7.356 1.00 95.31 452 GLY A CA 1
ATOM 3541 C C . GLY A 1 452 ? -9.867 1.079 -6.998 1.00 95.31 452 GLY A C 1
ATOM 3542 O O . GLY A 1 452 ? -9.173 1.477 -6.071 1.00 95.31 452 GLY A O 1
ATOM 3543 N N . ASN A 1 453 ? -10.611 1.911 -7.718 1.00 95.69 453 ASN A N 1
ATOM 3544 C CA . ASN A 1 453 ? -10.646 3.368 -7.574 1.00 95.69 453 ASN A CA 1
ATOM 3545 C C . ASN A 1 453 ? -11.303 3.893 -6.279 1.00 95.69 453 ASN A C 1
ATOM 3547 O O . ASN A 1 453 ? -11.470 5.103 -6.124 1.00 95.69 453 ASN A O 1
ATOM 3551 N N . ASP A 1 454 ? -11.710 3.002 -5.375 1.00 96.44 454 ASP A N 1
ATOM 3552 C CA . ASP A 1 454 ? -12.274 3.332 -4.065 1.00 96.44 454 ASP A CA 1
ATOM 3553 C C . ASP A 1 454 ? -11.706 2.357 -3.006 1.00 96.44 454 ASP A C 1
ATOM 3555 O O . ASP A 1 454 ? -12.326 1.328 -2.703 1.00 96.44 454 ASP A O 1
ATOM 3559 N N . PRO A 1 455 ? -10.504 2.647 -2.461 1.00 96.06 455 PRO A N 1
ATOM 3560 C CA . PRO A 1 455 ? -9.880 1.856 -1.396 1.00 96.06 455 PRO A CA 1
ATOM 3561 C C . PRO A 1 455 ? -10.771 1.643 -0.160 1.00 96.06 455 PRO A C 1
ATOM 3563 O O . PRO A 1 455 ? -10.735 0.575 0.462 1.00 96.06 455 PRO A O 1
ATOM 3566 N N . LEU A 1 456 ? -11.628 2.616 0.181 1.00 96.81 456 LEU A N 1
ATOM 3567 C CA . LEU A 1 456 ? -12.608 2.477 1.262 1.00 96.81 456 LEU A CA 1
ATOM 3568 C C . LEU A 1 456 ? -13.640 1.384 0.941 1.00 96.81 456 LEU A C 1
ATOM 3570 O O . LEU A 1 456 ? -13.881 0.500 1.770 1.00 96.81 456 LEU A O 1
ATOM 3574 N N . LEU A 1 457 ? -14.222 1.401 -0.261 1.00 96.38 457 LEU A N 1
ATOM 3575 C CA . LEU A 1 457 ? -15.152 0.366 -0.720 1.00 96.38 457 LEU A CA 1
ATOM 3576 C C . LEU A 1 457 ? -14.476 -1.011 -0.788 1.00 96.38 457 LEU A C 1
ATOM 3578 O O . LEU A 1 457 ? -15.087 -2.022 -0.427 1.00 96.38 457 LEU A O 1
ATOM 3582 N N . TYR A 1 458 ? -13.214 -1.073 -1.211 1.00 96.06 458 TYR A N 1
ATOM 3583 C CA . TYR A 1 458 ? -12.446 -2.315 -1.198 1.00 96.06 458 TYR A CA 1
ATOM 3584 C C . TYR A 1 458 ? -12.308 -2.883 0.224 1.00 96.06 458 TYR A C 1
ATOM 3586 O O . TYR A 1 458 ? -12.654 -4.046 0.457 1.00 96.06 458 TYR A O 1
ATOM 3594 N N . GLY A 1 459 ? -11.928 -2.056 1.206 1.00 95.31 459 GLY A N 1
ATOM 3595 C CA . GLY A 1 459 ? -11.883 -2.445 2.620 1.00 95.31 459 GLY A CA 1
ATOM 3596 C C . GLY A 1 459 ? -13.233 -2.953 3.150 1.00 95.31 459 GLY A C 1
ATOM 3597 O O . GLY A 1 459 ? -13.291 -3.969 3.851 1.00 95.31 459 GLY A O 1
ATOM 3598 N N . GLN A 1 460 ? -14.340 -2.315 2.753 1.00 95.50 460 GLN A N 1
ATOM 3599 C CA . GLN A 1 460 ? -15.697 -2.773 3.077 1.00 95.50 460 GLN A CA 1
ATOM 3600 C C . GLN A 1 460 ? -15.992 -4.166 2.493 1.00 95.50 460 GLN A C 1
ATOM 3602 O O . GLN A 1 460 ? -16.470 -5.049 3.215 1.00 95.50 460 GLN A O 1
ATOM 3607 N N . ARG A 1 461 ? -15.673 -4.403 1.209 1.00 93.88 461 ARG A N 1
ATOM 3608 C CA . ARG A 1 461 ? -15.861 -5.717 0.562 1.00 93.88 461 ARG A CA 1
ATOM 3609 C C . ARG A 1 461 ? -14.988 -6.799 1.209 1.00 93.88 461 ARG A C 1
ATOM 3611 O O . ARG A 1 461 ? -15.450 -7.931 1.360 1.00 93.88 461 ARG A O 1
ATOM 3618 N N . ARG A 1 462 ? -13.773 -6.462 1.656 1.00 91.75 462 ARG A N 1
ATOM 3619 C CA . ARG A 1 462 ? -12.865 -7.388 2.360 1.00 91.75 462 ARG A CA 1
ATOM 3620 C C . ARG A 1 462 ? -13.414 -7.832 3.715 1.00 91.75 462 ARG A C 1
ATOM 3622 O O . ARG A 1 462 ? -13.389 -9.028 4.005 1.00 91.75 462 ARG A O 1
ATOM 3629 N N . ILE A 1 463 ? -13.981 -6.921 4.512 1.00 93.88 463 ILE A N 1
ATOM 3630 C CA . ILE A 1 463 ? -14.683 -7.301 5.751 1.00 93.88 463 ILE A CA 1
ATOM 3631 C C . ILE A 1 463 ? -15.902 -8.175 5.442 1.00 93.88 463 ILE A C 1
ATOM 3633 O O . ILE A 1 463 ? -16.109 -9.182 6.118 1.00 93.88 463 ILE A O 1
ATOM 3637 N N . ALA A 1 464 ? -16.690 -7.841 4.417 1.00 93.25 464 ALA A N 1
ATOM 3638 C CA . ALA A 1 464 ? -17.854 -8.643 4.041 1.00 93.25 464 ALA A CA 1
ATOM 3639 C C . ALA A 1 464 ? -17.460 -10.076 3.631 1.00 93.25 464 ALA A C 1
ATOM 3641 O O . ALA A 1 464 ? -18.100 -11.043 4.054 1.00 93.25 464 ALA A O 1
ATOM 3642 N N . LEU A 1 465 ? -16.368 -10.226 2.872 1.00 91.19 465 LEU A N 1
ATOM 3643 C CA . LEU A 1 465 ? -15.787 -11.527 2.540 1.00 91.19 465 LEU A CA 1
ATOM 3644 C C . LEU A 1 465 ? -15.340 -12.272 3.805 1.00 91.19 465 LEU A C 1
ATOM 3646 O O . LEU A 1 465 ? -15.700 -13.434 3.983 1.00 91.19 465 LEU A O 1
ATOM 3650 N N . ALA A 1 466 ? -14.618 -11.610 4.712 1.00 91.69 466 ALA A N 1
ATOM 3651 C CA . ALA A 1 466 ? -14.162 -12.224 5.957 1.00 91.69 466 ALA A CA 1
ATOM 3652 C C . ALA A 1 466 ? -15.330 -12.706 6.835 1.00 91.69 466 ALA A C 1
ATOM 3654 O O . ALA A 1 466 ? -15.302 -13.827 7.341 1.00 91.69 466 ALA A O 1
ATOM 3655 N N . GLN A 1 467 ? -16.394 -11.910 6.962 1.00 91.81 467 GLN A N 1
ATOM 3656 C CA . GLN A 1 467 ? -17.613 -12.282 7.690 1.00 91.81 467 GLN A CA 1
ATOM 3657 C C . GLN A 1 467 ? -18.296 -13.512 7.088 1.00 91.81 467 GLN A C 1
ATOM 3659 O O . GLN A 1 467 ? -18.770 -14.382 7.820 1.00 91.81 467 GLN A O 1
ATOM 3664 N N . GLU A 1 468 ? -18.338 -13.615 5.761 1.00 89.50 468 GLU A N 1
ATOM 3665 C CA . GLU A 1 468 ? -18.876 -14.792 5.081 1.00 89.50 468 GLU A CA 1
ATOM 3666 C C . GLU A 1 468 ? -17.975 -16.023 5.279 1.00 89.50 468 GLU A C 1
ATOM 3668 O O . GLU A 1 468 ? -18.465 -17.128 5.527 1.00 89.50 468 GLU A O 1
ATOM 3673 N N . LEU A 1 469 ? -16.652 -15.849 5.238 1.00 87.00 469 LEU A N 1
ATOM 3674 C CA . LEU A 1 469 ? -15.679 -16.919 5.474 1.00 87.00 469 LEU A CA 1
ATOM 3675 C C . LEU A 1 469 ? -15.609 -17.375 6.945 1.00 87.00 469 LEU A C 1
ATOM 3677 O O . LEU A 1 469 ? -15.237 -18.514 7.214 1.00 87.00 469 LEU A O 1
ATOM 3681 N N . LEU A 1 470 ? -16.052 -16.553 7.898 1.00 89.38 470 LEU A N 1
ATOM 3682 C CA . LEU A 1 470 ? -16.161 -16.944 9.308 1.00 89.38 470 LEU A CA 1
ATOM 3683 C C . LEU A 1 470 ? -17.343 -17.895 9.583 1.00 89.38 470 LEU A C 1
ATOM 3685 O O . LEU A 1 470 ? -17.298 -18.685 10.530 1.00 89.38 470 LEU A O 1
ATOM 3689 N N . LYS A 1 471 ? -18.408 -17.867 8.770 1.00 88.00 471 LYS A N 1
ATOM 3690 C CA . LYS A 1 471 ? -19.597 -18.720 8.975 1.00 88.00 471 LYS A CA 1
ATOM 3691 C C . LYS A 1 471 ? -19.248 -20.194 8.783 1.00 88.00 471 LYS A C 1
ATOM 3693 O O . LYS A 1 471 ? -18.801 -20.572 7.714 1.00 88.00 471 LYS A O 1
ATOM 3698 N N . ASN A 1 472 ? -19.479 -21.074 9.752 1.00 81.19 472 ASN A N 1
ATOM 3699 C CA . ASN A 1 472 ? -19.112 -22.496 9.614 1.00 81.19 472 ASN A CA 1
ATOM 3700 C C . ASN A 1 472 ? -17.604 -22.706 9.323 1.00 81.19 472 ASN A C 1
ATOM 3702 O O . ASN A 1 472 ? -17.241 -23.638 8.607 1.00 81.19 472 ASN A O 1
ATOM 3706 N N . LEU A 1 473 ? -16.727 -21.816 9.819 1.00 85.56 473 LEU A N 1
ATOM 3707 C CA . LEU A 1 473 ? -15.274 -21.905 9.606 1.00 85.56 473 LEU A CA 1
ATOM 3708 C C . LEU A 1 473 ? -14.726 -23.266 10.052 1.00 85.56 473 LEU A C 1
ATOM 3710 O O . LEU A 1 473 ? -14.034 -23.929 9.293 1.00 85.56 473 LEU A O 1
ATOM 3714 N N . GLU A 1 474 ? -15.110 -23.707 11.249 1.00 84.12 474 GLU A N 1
ATOM 3715 C CA . GLU A 1 474 ? -14.687 -24.979 11.844 1.00 84.12 474 GLU A CA 1
ATOM 3716 C C . GLU A 1 474 ? -14.923 -26.177 10.925 1.00 84.12 474 GLU A C 1
ATOM 3718 O O . GLU A 1 474 ? -13.981 -26.883 10.591 1.00 84.12 474 GLU A O 1
ATOM 3723 N N . THR A 1 475 ? -16.155 -26.353 10.444 1.00 80.44 475 THR A N 1
ATOM 3724 C CA . THR A 1 475 ? -16.519 -27.473 9.561 1.00 80.44 475 THR A CA 1
ATOM 3725 C C . THR A 1 475 ? -15.859 -27.402 8.186 1.00 80.44 475 THR A C 1
ATOM 3727 O O . THR A 1 475 ? -15.902 -28.373 7.440 1.00 80.44 475 THR A O 1
ATOM 3730 N N . ARG A 1 476 ? -15.316 -26.237 7.810 1.00 77.88 476 ARG A N 1
ATOM 3731 C CA . ARG A 1 476 ? -14.629 -26.041 6.531 1.00 77.88 476 ARG A CA 1
ATOM 3732 C C . ARG A 1 476 ? -13.141 -26.332 6.611 1.00 77.88 476 ARG A C 1
ATOM 3734 O O . ARG A 1 476 ? -12.598 -26.808 5.624 1.00 77.88 476 ARG A O 1
ATOM 3741 N N . VAL A 1 477 ? -12.501 -26.008 7.735 1.00 76.06 477 VAL A N 1
ATOM 3742 C CA . VAL A 1 477 ? -11.032 -26.013 7.870 1.00 76.06 477 VAL A CA 1
ATOM 3743 C C . VAL A 1 477 ? -10.484 -27.171 8.704 1.00 76.06 477 VAL A C 1
ATOM 3745 O O . VAL A 1 477 ? -9.268 -27.335 8.743 1.00 76.06 477 VAL A O 1
ATOM 3748 N N . ILE A 1 478 ? -11.346 -27.936 9.384 1.00 77.25 478 ILE A N 1
ATOM 3749 C CA . ILE A 1 478 ? -10.956 -29.096 10.197 1.00 77.25 478 ILE A CA 1
ATOM 3750 C C . ILE A 1 478 ? -11.863 -30.293 9.898 1.00 77.25 478 ILE A C 1
ATOM 3752 O O . ILE A 1 478 ? -13.091 -30.170 9.911 1.00 77.25 478 ILE A O 1
ATOM 3756 N N . ARG A 1 479 ? -11.250 -31.470 9.718 1.00 76.56 479 ARG A N 1
ATOM 3757 C CA . ARG A 1 479 ? -11.913 -32.788 9.691 1.00 76.56 479 ARG A CA 1
ATOM 3758 C C . ARG A 1 479 ? -11.644 -33.607 10.959 1.00 76.56 479 ARG A C 1
ATOM 3760 O O . ARG A 1 479 ? -10.752 -33.301 11.751 1.00 76.56 479 ARG A O 1
ATOM 3767 N N . ASP A 1 480 ? -12.402 -34.690 11.129 1.00 77.81 480 ASP A N 1
ATOM 3768 C CA . ASP A 1 480 ? -12.188 -35.650 12.216 1.00 77.81 480 ASP A CA 1
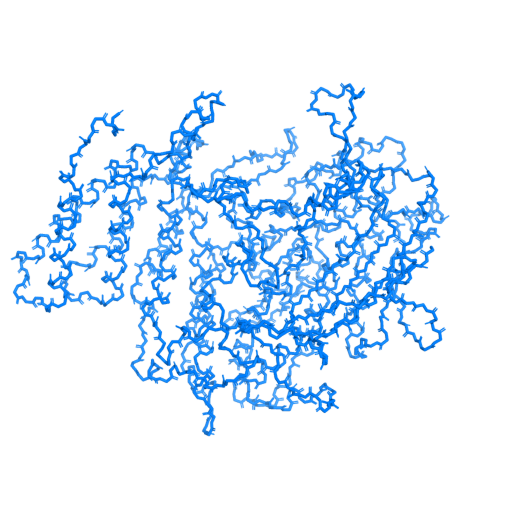ATOM 3769 C C . ASP A 1 480 ? -10.755 -36.210 12.185 1.00 77.81 480 ASP A C 1
ATOM 3771 O O . ASP A 1 480 ? -10.285 -36.704 11.159 1.00 77.81 480 ASP A O 1
ATOM 3775 N N . GLY A 1 481 ? -10.067 -36.142 13.328 1.00 78.31 481 GLY A N 1
ATOM 3776 C CA . GLY A 1 481 ? -8.682 -36.601 13.484 1.00 78.31 481 GLY A CA 1
ATOM 3777 C C . GLY A 1 481 ? -7.606 -35.545 13.207 1.00 78.31 481 GLY A C 1
ATOM 3778 O O . GLY A 1 481 ? -6.429 -35.840 13.404 1.00 78.31 481 GLY A O 1
ATOM 3779 N N . GLU A 1 482 ? -7.973 -34.326 12.801 1.00 78.31 482 GLU A N 1
ATOM 3780 C CA . GLU A 1 482 ? -7.022 -33.234 12.560 1.00 78.31 482 GLU A CA 1
ATOM 3781 C C . GLU A 1 482 ? -6.827 -32.296 13.763 1.00 78.31 482 GLU A C 1
ATOM 3783 O O . GLU A 1 482 ? -7.616 -32.254 14.710 1.00 78.31 482 GLU A O 1
ATOM 3788 N N . SER A 1 483 ? -5.740 -31.521 13.715 1.00 79.06 483 SER A N 1
ATOM 3789 C CA . SER A 1 483 ? -5.369 -30.550 14.745 1.00 79.06 483 SER A CA 1
ATOM 3790 C C . SER A 1 483 ? -6.262 -29.308 14.741 1.00 79.06 483 SER A C 1
ATOM 3792 O O . SER A 1 483 ? -6.559 -28.716 13.703 1.00 79.06 483 SER A O 1
ATOM 3794 N N . TRP A 1 484 ? -6.599 -28.833 15.941 1.00 81.56 484 TRP A N 1
ATOM 3795 C CA . TRP A 1 484 ? -7.320 -27.576 16.147 1.00 81.56 484 TRP A CA 1
ATOM 3796 C C . TRP A 1 484 ? -6.492 -26.323 15.816 1.00 81.56 484 TRP A C 1
ATOM 3798 O O . TRP A 1 484 ? -7.070 -25.253 15.613 1.00 81.56 484 TRP A O 1
ATOM 3808 N N . GLY A 1 485 ? -5.164 -26.443 15.689 1.00 78.69 485 GLY A N 1
ATOM 3809 C CA . GLY A 1 485 ? -4.281 -25.335 15.304 1.00 78.69 485 GLY A CA 1
ATOM 3810 C C . GLY A 1 485 ? -4.654 -24.704 13.956 1.00 78.69 485 GLY A C 1
ATOM 3811 O O . GLY A 1 485 ? -4.559 -23.486 13.788 1.00 78.69 485 GLY A O 1
ATOM 3812 N N . ARG A 1 486 ? -5.208 -25.501 13.027 1.00 77.19 486 ARG A N 1
ATOM 3813 C CA . ARG A 1 486 ? -5.694 -25.019 11.722 1.00 77.19 486 ARG A CA 1
ATOM 3814 C C . ARG A 1 486 ? -6.759 -23.937 11.850 1.00 77.19 486 ARG A C 1
ATOM 3816 O O . ARG A 1 486 ? -6.730 -22.935 11.135 1.00 77.19 486 ARG A O 1
ATOM 3823 N N . LEU A 1 487 ? -7.684 -24.117 12.795 1.00 82.19 487 LEU A N 1
ATOM 3824 C CA . LEU A 1 487 ? -8.770 -23.172 13.033 1.00 82.19 487 LEU A CA 1
ATOM 3825 C C . LEU A 1 487 ? -8.245 -21.833 13.538 1.00 82.19 487 LEU A C 1
ATOM 3827 O O . LEU A 1 487 ? -8.764 -20.799 13.125 1.00 82.19 487 LEU A O 1
ATOM 3831 N N . ARG A 1 488 ? -7.204 -21.837 14.382 1.00 85.00 488 ARG A N 1
ATOM 3832 C CA . ARG A 1 488 ? -6.559 -20.607 14.855 1.00 85.00 488 ARG A CA 1
ATOM 3833 C C . ARG A 1 488 ? -5.948 -19.822 13.701 1.00 85.00 488 ARG A C 1
ATOM 3835 O O . ARG A 1 488 ? -6.258 -18.643 13.561 1.00 85.00 488 ARG A O 1
ATOM 3842 N N . ARG A 1 489 ? -5.153 -20.474 12.850 1.00 78.44 489 ARG A N 1
ATOM 3843 C CA . ARG A 1 489 ? -4.544 -19.851 11.664 1.00 78.44 489 ARG A CA 1
ATOM 3844 C C . ARG A 1 489 ? -5.605 -19.247 10.744 1.00 78.44 489 ARG A C 1
ATOM 3846 O O . ARG A 1 489 ? -5.521 -18.071 10.391 1.00 78.44 489 ARG A O 1
ATOM 3853 N N . ALA A 1 490 ? -6.649 -20.019 10.436 1.00 80.62 490 ALA A N 1
ATOM 3854 C CA . ALA A 1 490 ? -7.733 -19.556 9.581 1.00 80.62 490 ALA A CA 1
ATOM 3855 C C . ALA A 1 490 ? -8.496 -18.368 10.183 1.00 80.62 490 ALA A C 1
ATOM 3857 O O . ALA A 1 490 ? -8.745 -17.367 9.514 1.00 80.62 490 ALA A O 1
ATOM 3858 N N . PHE A 1 491 ? -8.809 -18.442 11.475 1.00 87.44 491 PHE A N 1
ATOM 3859 C CA . PHE A 1 491 ? -9.461 -17.358 12.197 1.00 87.44 491 PHE A CA 1
ATOM 3860 C C . PHE A 1 491 ? -8.614 -16.077 12.216 1.00 87.44 491 PHE A C 1
ATOM 3862 O O . PHE A 1 491 ? -9.155 -14.994 11.990 1.00 87.44 491 PHE A O 1
ATOM 3869 N N . SER A 1 492 ? -7.298 -16.184 12.428 1.00 85.56 492 SER A N 1
ATOM 3870 C CA . SER A 1 492 ? -6.378 -15.040 12.449 1.00 85.56 492 SER A CA 1
ATOM 3871 C C . SER A 1 492 ? -6.322 -14.301 11.110 1.00 85.56 492 SER A C 1
ATOM 3873 O O . SER A 1 492 ? -6.398 -13.074 11.102 1.00 85.56 492 SER A O 1
ATOM 3875 N N . VAL A 1 493 ? -6.269 -15.017 9.980 1.00 83.06 493 VAL A N 1
ATOM 3876 C CA . VAL A 1 493 ? -6.275 -14.411 8.629 1.00 83.06 493 VAL A CA 1
ATOM 3877 C C . VAL A 1 493 ? -7.554 -13.613 8.378 1.00 83.06 493 VAL A C 1
ATOM 3879 O O . VAL A 1 493 ? -7.505 -12.502 7.842 1.00 83.06 493 VAL A O 1
ATOM 3882 N N . LEU A 1 494 ? -8.704 -14.157 8.786 1.00 89.06 494 LEU A N 1
ATOM 3883 C CA . LEU A 1 494 ? -9.999 -13.493 8.627 1.00 89.06 494 LEU A CA 1
ATOM 3884 C C . LEU A 1 494 ? -10.139 -12.294 9.570 1.00 89.06 494 LEU A C 1
ATOM 3886 O O . LEU A 1 494 ? -10.627 -11.242 9.158 1.00 89.06 494 LEU A O 1
ATOM 3890 N N . LEU A 1 495 ? -9.668 -12.415 10.814 1.00 90.88 495 LEU A N 1
ATOM 3891 C CA . LEU A 1 495 ? -9.664 -11.311 11.771 1.00 90.88 495 LEU A CA 1
ATOM 3892 C C . LEU A 1 495 ? -8.743 -10.166 11.313 1.00 90.88 495 LEU A C 1
ATOM 3894 O O . LEU A 1 495 ? -9.102 -9.002 11.482 1.00 90.88 495 LEU A O 1
ATOM 3898 N N . ALA A 1 496 ? -7.611 -10.471 10.671 1.00 88.06 496 ALA A N 1
ATOM 3899 C CA . ALA A 1 496 ? -6.688 -9.468 10.137 1.00 88.06 496 ALA A CA 1
ATOM 3900 C C . ALA A 1 496 ? -7.308 -8.594 9.025 1.00 88.06 496 ALA A C 1
ATOM 3902 O O . ALA A 1 496 ? -6.920 -7.440 8.845 1.00 88.06 496 ALA A O 1
ATOM 3903 N N . GLN A 1 497 ? -8.348 -9.074 8.329 1.00 92.00 497 GLN A N 1
ATOM 3904 C CA . GLN A 1 497 ? -9.056 -8.261 7.328 1.00 92.00 497 GLN A CA 1
ATOM 3905 C C . GLN A 1 497 ? -9.738 -7.034 7.940 1.00 92.00 497 GLN A C 1
ATOM 3907 O O . GLN A 1 497 ? -9.851 -6.001 7.281 1.00 92.00 497 GLN A O 1
ATOM 3912 N N . TYR A 1 498 ? -10.126 -7.104 9.218 1.00 94.69 498 TYR A N 1
ATOM 3913 C CA . TYR A 1 498 ? -10.612 -5.934 9.945 1.00 94.69 498 TYR A CA 1
ATOM 3914 C C . TYR A 1 498 ? -9.499 -4.913 10.188 1.00 94.69 498 TYR A C 1
ATOM 3916 O O . TYR A 1 498 ? -9.763 -3.717 10.137 1.00 94.69 498 TYR A O 1
ATOM 3924 N N . GLY A 1 499 ? -8.259 -5.355 10.424 1.00 92.88 499 GLY A N 1
ATOM 3925 C CA . GLY A 1 499 ? -7.105 -4.465 10.544 1.00 92.88 499 GLY A CA 1
ATOM 3926 C C . GLY A 1 499 ? -6.732 -3.801 9.219 1.00 92.88 499 GLY A C 1
ATOM 3927 O O . GLY A 1 499 ? -6.457 -2.603 9.204 1.00 92.88 499 GLY A O 1
ATOM 3928 N N . ASN A 1 500 ? -6.784 -4.542 8.108 1.00 92.25 500 ASN A N 1
ATOM 3929 C CA . ASN A 1 500 ? -6.577 -3.995 6.762 1.00 92.25 500 ASN A CA 1
ATOM 3930 C C . ASN A 1 500 ? -7.635 -2.940 6.413 1.00 92.25 500 ASN A C 1
ATOM 3932 O O . ASN A 1 500 ? -7.300 -1.833 6.007 1.00 92.25 500 ASN A O 1
ATOM 3936 N N . ALA A 1 501 ? -8.916 -3.244 6.637 1.00 95.62 501 ALA A N 1
ATOM 3937 C CA . ALA A 1 501 ? -9.996 -2.296 6.379 1.00 95.62 501 ALA A CA 1
ATOM 3938 C C . ALA A 1 501 ? -9.964 -1.087 7.329 1.00 95.62 501 ALA A C 1
ATOM 3940 O O . ALA A 1 501 ? -10.234 0.030 6.898 1.00 95.62 501 ALA A O 1
ATOM 3941 N N . ALA A 1 502 ? -9.610 -1.288 8.605 1.00 95.75 502 ALA A N 1
ATOM 3942 C CA . ALA A 1 502 ? -9.405 -0.196 9.556 1.00 95.75 502 ALA A CA 1
ATOM 3943 C C . ALA A 1 502 ? -8.301 0.754 9.092 1.00 95.75 502 ALA A C 1
ATOM 3945 O O . ALA A 1 502 ? -8.435 1.963 9.241 1.00 95.75 502 ALA A O 1
ATOM 3946 N N . TYR A 1 503 ? -7.226 0.199 8.537 1.00 92.62 503 TYR A N 1
ATOM 3947 C CA . TYR A 1 503 ? -6.108 0.957 8.009 1.00 92.62 503 TYR A CA 1
ATOM 3948 C C . TYR A 1 503 ? -6.512 1.781 6.773 1.00 92.62 503 TYR A C 1
ATOM 3950 O O . TYR A 1 503 ? -6.428 3.006 6.822 1.00 92.62 503 TYR A O 1
ATOM 3958 N N . LEU A 1 504 ? -7.064 1.135 5.737 1.00 94.75 504 LEU A N 1
ATOM 3959 C CA . LEU A 1 504 ? -7.501 1.814 4.507 1.00 94.75 504 LEU A CA 1
ATOM 3960 C C . LEU A 1 504 ? -8.554 2.895 4.784 1.00 94.75 504 LEU A C 1
ATOM 3962 O O . LEU A 1 504 ? -8.501 3.979 4.215 1.00 94.75 504 LEU A O 1
ATOM 3966 N N . ALA A 1 505 ? -9.508 2.631 5.683 1.00 96.88 505 ALA A N 1
ATOM 3967 C CA . ALA A 1 505 ? -10.538 3.608 6.023 1.00 96.88 505 ALA A CA 1
ATOM 3968 C C . ALA A 1 505 ? -9.999 4.772 6.866 1.00 96.88 505 ALA A C 1
ATOM 3970 O O . ALA A 1 505 ? -10.425 5.912 6.684 1.00 96.88 505 ALA A O 1
ATOM 3971 N N . ALA A 1 506 ? -9.081 4.518 7.802 1.00 95.31 506 ALA A N 1
ATOM 3972 C CA . ALA A 1 506 ? -8.567 5.572 8.667 1.00 95.31 506 ALA A CA 1
ATOM 3973 C C . ALA A 1 506 ? -7.714 6.600 7.902 1.00 95.31 506 ALA A C 1
ATOM 3975 O O . ALA A 1 506 ? -7.736 7.772 8.276 1.00 95.31 506 ALA A O 1
ATOM 3976 N N . ASP A 1 507 ? -7.034 6.207 6.820 1.00 92.81 507 ASP A N 1
ATOM 3977 C CA . ASP A 1 507 ? -6.197 7.111 6.012 1.00 92.81 507 ASP A CA 1
ATOM 3978 C C . ASP A 1 507 ? -6.992 8.212 5.285 1.00 92.81 507 ASP A C 1
ATOM 3980 O O . ASP A 1 507 ? -6.455 9.284 5.012 1.00 92.81 507 ASP A O 1
ATOM 3984 N N . TYR A 1 508 ? -8.302 8.034 5.071 1.00 97.12 508 TYR A N 1
ATOM 3985 C CA . TYR A 1 508 ? -9.166 9.111 4.565 1.00 97.12 508 TYR A CA 1
ATOM 3986 C C . TYR A 1 508 ? -9.349 10.251 5.578 1.00 97.12 508 TYR A C 1
ATOM 3988 O O . TYR A 1 508 ? -9.650 11.379 5.188 1.00 97.12 508 TYR A O 1
ATOM 3996 N N . ILE A 1 509 ? -9.204 9.990 6.880 1.00 97.06 509 ILE A N 1
ATOM 3997 C CA . ILE A 1 509 ? -9.477 10.966 7.942 1.00 97.06 509 ILE A CA 1
ATOM 3998 C C . ILE A 1 509 ? -8.288 11.921 8.045 1.00 97.06 509 ILE A C 1
ATOM 4000 O O . ILE A 1 509 ? -7.205 11.544 8.489 1.00 97.06 509 ILE A O 1
ATOM 4004 N N . GLY A 1 510 ? -8.492 13.170 7.619 1.00 94.25 510 GLY A N 1
ATOM 4005 C CA . GLY A 1 510 ? -7.408 14.125 7.401 1.00 94.25 510 GLY A CA 1
ATOM 4006 C C . GLY A 1 510 ? -6.521 13.776 6.202 1.00 94.25 510 GLY A C 1
ATOM 4007 O O . GLY A 1 510 ? -5.408 14.290 6.129 1.00 94.25 510 GLY A O 1
ATOM 4008 N N . GLY A 1 511 ? -6.974 12.908 5.291 1.00 94.69 511 GLY A N 1
ATOM 4009 C CA . GLY A 1 511 ? -6.250 12.555 4.068 1.00 94.69 511 GLY A CA 1
ATOM 4010 C C . GLY A 1 511 ? -6.277 13.676 3.024 1.00 94.69 511 GLY A C 1
ATOM 4011 O O . GLY A 1 511 ? -7.157 14.546 3.043 1.00 94.69 511 GLY A O 1
ATOM 4012 N N . GLN A 1 512 ? -5.318 13.670 2.102 1.00 93.88 512 GLN A N 1
ATOM 4013 C CA . GLN A 1 512 ? -5.192 14.650 1.017 1.00 93.88 512 GLN A CA 1
ATOM 4014 C C . GLN A 1 512 ? -4.613 13.997 -0.238 1.00 93.88 512 GLN A C 1
ATOM 4016 O O . GLN A 1 512 ? -3.654 13.241 -0.156 1.00 93.88 512 GLN A O 1
ATOM 4021 N N . HIS A 1 513 ? -5.160 14.311 -1.405 1.00 93.25 513 HIS A N 1
ATOM 4022 C CA . HIS A 1 513 ? -4.624 13.833 -2.671 1.00 93.25 513 HIS A CA 1
ATOM 4023 C C . HIS A 1 513 ? -3.382 14.623 -3.061 1.00 93.25 513 HIS A C 1
ATOM 4025 O O . HIS A 1 513 ? -3.382 15.854 -2.983 1.00 93.25 513 HIS A O 1
ATOM 4031 N N . VAL A 1 514 ? -2.349 13.908 -3.504 1.00 90.62 514 VAL A N 1
ATOM 4032 C CA . VAL A 1 514 ? -1.115 14.507 -4.020 1.00 90.62 514 VAL A CA 1
ATOM 4033 C C . VAL A 1 514 ? -1.093 14.375 -5.540 1.00 90.62 514 VAL A C 1
ATOM 4035 O O . VAL A 1 514 ? -1.282 13.280 -6.086 1.00 90.62 514 VAL A O 1
ATOM 4038 N N . SER A 1 515 ? -0.865 15.503 -6.213 1.00 91.44 515 SER A N 1
ATOM 4039 C CA . SER A 1 515 ? -0.689 15.592 -7.661 1.00 91.44 515 SER A CA 1
ATOM 4040 C C . SER A 1 515 ? 0.740 15.999 -8.013 1.00 91.44 515 SER A C 1
ATOM 4042 O O . SER A 1 515 ? 1.378 16.786 -7.314 1.00 91.44 515 SER A O 1
ATOM 4044 N N . ARG A 1 516 ? 1.236 15.457 -9.128 1.00 90.88 516 ARG A N 1
ATOM 4045 C CA . ARG A 1 516 ? 2.541 15.791 -9.718 1.00 90.88 516 ARG A CA 1
ATOM 4046 C C . ARG A 1 516 ? 2.412 16.706 -10.936 1.00 90.88 516 ARG A C 1
ATOM 4048 O O . ARG A 1 516 ? 3.397 16.929 -11.636 1.00 90.88 516 ARG A O 1
ATOM 4055 N N . ASP A 1 517 ? 1.214 17.222 -11.194 1.00 91.06 517 ASP A N 1
ATOM 4056 C CA . ASP A 1 517 ? 0.939 18.102 -12.323 1.00 91.06 517 ASP A CA 1
ATOM 4057 C C . ASP A 1 517 ? 1.813 19.357 -12.244 1.00 91.06 517 ASP A C 1
ATOM 4059 O O . ASP A 1 517 ? 1.887 20.027 -11.209 1.00 91.06 517 ASP A O 1
ATOM 4063 N N . PHE A 1 518 ? 2.473 19.710 -13.349 1.00 92.94 518 PHE A N 1
ATOM 4064 C CA . PHE A 1 518 ? 3.146 21.002 -13.415 1.00 92.94 518 PHE A CA 1
ATOM 4065 C C . PHE A 1 518 ? 2.122 22.076 -13.769 1.00 92.94 518 PHE A C 1
ATOM 4067 O O . PHE A 1 518 ? 1.102 21.838 -14.426 1.00 92.94 518 PHE A O 1
ATOM 4074 N N . LYS A 1 519 ? 2.418 23.306 -13.348 1.00 91.19 519 LYS A N 1
ATOM 4075 C CA . LYS A 1 519 ? 1.555 24.459 -13.593 1.00 91.19 519 LYS A CA 1
ATOM 4076 C C . LYS A 1 519 ? 1.226 24.593 -15.087 1.00 91.19 519 LYS A C 1
ATOM 4078 O O . LYS A 1 519 ? 2.114 24.849 -15.895 1.00 91.19 519 LYS A O 1
ATOM 4083 N N . GLY A 1 520 ? -0.064 24.511 -15.418 1.00 88.50 520 GLY A N 1
ATOM 4084 C CA . GLY A 1 520 ? -0.586 24.682 -16.778 1.00 88.50 520 GLY A CA 1
ATOM 4085 C C . GLY A 1 520 ? -0.721 23.397 -17.600 1.00 88.50 520 GLY A C 1
ATOM 4086 O O . GLY A 1 520 ? -1.208 23.475 -18.724 1.00 88.50 520 GLY A O 1
ATOM 4087 N N . GLU A 1 521 ? -0.328 22.239 -17.066 1.00 87.06 521 GLU A N 1
ATOM 4088 C CA . GLU A 1 521 ? -0.468 20.943 -17.749 1.00 87.06 521 GLU A CA 1
ATOM 4089 C C . GLU A 1 521 ? -1.682 20.138 -17.266 1.00 87.06 521 GLU A C 1
ATOM 4091 O O . GLU A 1 521 ? -2.265 19.387 -18.043 1.00 87.06 521 GLU A O 1
ATOM 4096 N N . GLY A 1 522 ? -2.086 20.323 -16.007 1.00 85.06 522 GLY A N 1
ATOM 4097 C CA . GLY A 1 522 ? -3.256 19.692 -15.397 1.00 85.06 522 GLY A CA 1
ATOM 4098 C C . GLY A 1 522 ? -4.168 20.699 -14.699 1.00 85.06 522 GLY A C 1
ATOM 4099 O O . GLY A 1 522 ? -3.872 21.895 -14.625 1.00 85.06 522 GLY A O 1
ATOM 4100 N N . THR A 1 523 ? -5.300 20.207 -14.199 1.00 85.69 523 THR A N 1
ATOM 4101 C CA . THR A 1 523 ? -6.277 21.001 -13.434 1.00 85.69 523 THR A CA 1
ATOM 4102 C C . THR A 1 523 ? -6.198 20.757 -11.932 1.00 85.69 523 THR A C 1
ATOM 4104 O O . THR A 1 523 ? -6.919 21.414 -11.188 1.00 85.69 523 THR A O 1
ATOM 4107 N N . HIS A 1 524 ? -5.388 19.794 -11.488 1.00 88.62 524 HIS A N 1
ATOM 4108 C CA . HIS A 1 524 ? -5.290 19.445 -10.079 1.00 88.62 524 HIS A CA 1
ATOM 4109 C C . HIS A 1 524 ? -4.304 20.369 -9.374 1.00 88.62 524 HIS A C 1
ATOM 4111 O O . HIS A 1 524 ? -3.206 20.626 -9.875 1.00 88.62 524 HIS A O 1
ATOM 4117 N N . ASP A 1 525 ? -4.671 20.818 -8.179 1.00 91.50 525 ASP A N 1
ATOM 4118 C CA . ASP A 1 525 ? -3.695 21.411 -7.280 1.00 91.50 525 ASP A CA 1
ATOM 4119 C C . ASP A 1 525 ? -2.694 20.337 -6.817 1.00 91.50 525 ASP A C 1
ATOM 4121 O O . ASP A 1 525 ? -3.062 19.164 -6.696 1.00 91.50 525 ASP A O 1
ATOM 4125 N N . PRO A 1 526 ? -1.433 20.705 -6.511 1.00 91.62 526 PRO A N 1
ATOM 4126 C CA . PRO A 1 526 ? -0.436 19.752 -6.017 1.00 91.62 526 PRO A CA 1
ATOM 4127 C C . PRO A 1 526 ? -0.890 18.995 -4.765 1.00 91.62 526 PRO A C 1
ATOM 4129 O O . PRO A 1 526 ? -0.477 17.860 -4.535 1.00 91.62 526 PRO A O 1
ATOM 4132 N N . ILE A 1 527 ? -1.732 19.637 -3.952 1.00 92.06 527 ILE A N 1
ATOM 4133 C CA . ILE A 1 527 ? -2.341 19.066 -2.758 1.00 92.06 527 ILE A CA 1
ATOM 4134 C C . ILE A 1 527 ? -3.812 19.470 -2.746 1.00 92.06 527 ILE A C 1
ATOM 4136 O O . ILE A 1 527 ? -4.125 20.660 -2.759 1.00 92.06 527 ILE A O 1
ATOM 4140 N N . SER A 1 528 ? -4.707 18.490 -2.663 1.00 92.56 528 SER A N 1
ATOM 4141 C CA . SER A 1 528 ? -6.146 18.727 -2.526 1.00 92.56 528 SER A CA 1
ATOM 4142 C C . SER A 1 528 ? -6.707 17.919 -1.354 1.00 92.56 528 SER A C 1
ATOM 4144 O O . SER A 1 528 ? -6.550 16.697 -1.337 1.00 92.56 528 SER A O 1
ATOM 4146 N N . PRO A 1 529 ? -7.378 18.543 -0.369 1.00 95.00 529 PRO A N 1
ATOM 4147 C CA . PRO A 1 529 ? -8.013 17.810 0.722 1.00 95.00 529 PRO A CA 1
ATOM 4148 C C . PRO A 1 529 ? -8.997 16.757 0.205 1.00 95.00 529 PRO A C 1
ATOM 4150 O O . PRO A 1 529 ? -9.784 17.024 -0.706 1.00 95.00 529 PRO A O 1
ATOM 4153 N N . VAL A 1 530 ? -9.019 15.577 0.830 1.00 96.06 530 VAL A N 1
ATOM 4154 C CA . VAL A 1 530 ? -10.106 14.616 0.602 1.00 96.06 530 VAL A CA 1
ATOM 4155 C C . VAL A 1 530 ? -11.425 15.293 0.972 1.00 96.06 530 VAL A C 1
ATOM 4157 O O . VAL A 1 530 ? -11.528 15.939 2.019 1.00 96.06 530 VAL A O 1
ATOM 4160 N N . SER A 1 531 ? -12.454 15.144 0.134 1.00 96.06 531 SER A N 1
ATOM 4161 C CA . SER A 1 531 ? -13.743 15.798 0.381 1.00 96.06 531 SER A CA 1
ATOM 4162 C C . SER A 1 531 ? -14.303 15.445 1.765 1.00 96.06 531 SER A C 1
ATOM 4164 O O . SER A 1 531 ? -14.278 14.290 2.194 1.00 96.06 531 SER A O 1
ATOM 4166 N N . GLY A 1 532 ? -14.864 16.433 2.468 1.00 96.69 532 GLY A N 1
ATOM 4167 C CA . GLY A 1 532 ? -15.402 16.197 3.808 1.00 96.69 532 GLY A CA 1
ATOM 4168 C C . GLY A 1 532 ? -16.552 15.182 3.843 1.00 96.69 532 GLY A C 1
ATOM 4169 O O . GLY A 1 532 ? -16.825 14.619 4.897 1.00 96.69 532 GLY A O 1
ATOM 4170 N N . GLU A 1 533 ? -17.240 14.926 2.728 1.00 97.00 533 GLU A N 1
ATOM 4171 C CA . GLU A 1 533 ? -18.216 13.832 2.622 1.00 97.00 533 GLU A CA 1
ATOM 4172 C C . GLU A 1 533 ? -17.531 12.467 2.729 1.00 97.00 533 GLU A C 1
ATOM 4174 O O . GLU A 1 533 ? -17.890 11.675 3.600 1.00 97.00 533 GLU A O 1
ATOM 4179 N N . ARG A 1 534 ? -16.485 12.231 1.926 1.00 97.50 534 ARG A N 1
ATOM 4180 C CA . ARG A 1 534 ? -15.710 10.984 1.967 1.00 97.50 534 ARG A CA 1
ATOM 4181 C C . ARG A 1 534 ? -15.016 10.775 3.310 1.00 97.50 534 ARG A C 1
ATOM 4183 O O . ARG A 1 534 ? -15.052 9.670 3.843 1.00 97.50 534 ARG A O 1
ATOM 4190 N N . GLN A 1 535 ? -14.468 11.829 3.921 1.00 97.94 535 GLN A N 1
ATOM 4191 C CA . GLN A 1 535 ? -13.882 11.697 5.261 1.00 97.94 535 GLN A CA 1
ATOM 4192 C C . GLN A 1 535 ? -14.933 11.314 6.322 1.00 97.94 535 GLN A C 1
ATOM 4194 O O . GLN A 1 535 ? -14.653 10.505 7.206 1.00 97.94 535 GLN A O 1
ATOM 4199 N N . ARG A 1 536 ? -16.159 11.859 6.241 1.00 98.19 536 ARG A N 1
ATOM 4200 C CA . ARG A 1 536 ? -17.267 11.494 7.147 1.00 98.19 536 ARG A CA 1
ATOM 4201 C C . ARG A 1 536 ? -17.761 10.069 6.910 1.00 98.19 536 ARG A C 1
ATOM 4203 O O . ARG A 1 536 ? -18.064 9.380 7.880 1.00 98.19 536 ARG A O 1
ATOM 4210 N N . GLU A 1 537 ? -17.831 9.627 5.655 1.00 98.25 537 GLU A N 1
ATOM 4211 C CA . GLU A 1 537 ? -18.155 8.243 5.292 1.00 98.25 537 GLU A CA 1
ATOM 4212 C C . GLU A 1 537 ? -17.160 7.264 5.932 1.00 98.25 537 GLU A C 1
ATOM 4214 O O . GLU A 1 537 ? -17.565 6.338 6.640 1.00 98.25 537 GLU A O 1
ATOM 4219 N N . ALA A 1 538 ? -15.862 7.528 5.770 1.00 98.31 538 ALA A N 1
ATOM 4220 C CA . ALA A 1 538 ? -14.795 6.726 6.353 1.00 98.31 538 ALA A CA 1
ATOM 4221 C C . ALA A 1 538 ? -14.830 6.732 7.891 1.00 98.31 538 ALA A C 1
ATOM 4223 O O . ALA A 1 538 ? -14.760 5.678 8.525 1.00 98.31 538 ALA A O 1
ATOM 4224 N N . LEU A 1 539 ? -15.018 7.905 8.509 1.00 98.31 539 LEU A N 1
ATOM 4225 C CA . LEU A 1 539 ? -15.145 8.038 9.963 1.00 98.31 539 LEU A CA 1
ATOM 4226 C C . LEU A 1 539 ? -16.350 7.259 10.504 1.00 98.31 539 LEU A C 1
ATOM 4228 O O . LEU A 1 539 ? -16.230 6.569 11.518 1.00 98.31 539 LEU A O 1
ATOM 4232 N N . LYS A 1 540 ? -17.495 7.321 9.817 1.00 97.69 540 LYS A N 1
ATOM 4233 C CA . LYS A 1 540 ? -18.691 6.553 10.174 1.00 97.69 540 LYS A CA 1
ATOM 4234 C C . LYS A 1 540 ? -18.424 5.051 10.095 1.00 97.69 540 LYS A C 1
ATOM 4236 O O . LYS A 1 540 ? -18.720 4.336 11.050 1.00 97.69 540 LYS A O 1
ATOM 4241 N N . PHE A 1 541 ? -17.823 4.581 9.003 1.00 97.62 541 PHE A N 1
ATOM 4242 C CA . PHE A 1 541 ? -17.446 3.177 8.846 1.00 97.62 541 PHE A CA 1
ATOM 4243 C C . PHE A 1 541 ? -16.509 2.710 9.969 1.00 97.62 541 PHE A C 1
ATOM 4245 O O . PHE A 1 541 ? -16.772 1.694 10.612 1.00 97.62 541 PHE A O 1
ATOM 4252 N N . CYS A 1 542 ? -15.468 3.489 10.270 1.00 97.81 542 CYS A N 1
ATOM 4253 C CA . CYS A 1 542 ? -14.551 3.234 11.376 1.00 97.81 542 CYS A CA 1
ATOM 4254 C C . CYS A 1 542 ? -15.282 3.131 12.723 1.00 97.81 542 CYS A C 1
ATOM 4256 O O . CYS A 1 542 ? -15.019 2.212 13.498 1.00 97.81 542 CYS A O 1
ATOM 4258 N N . VAL A 1 543 ? -16.226 4.031 13.008 1.00 96.62 543 VAL A N 1
ATOM 4259 C CA . VAL A 1 543 ? -17.013 3.995 14.250 1.00 96.62 543 VAL A CA 1
ATOM 4260 C C . VAL A 1 543 ? -17.908 2.753 14.326 1.00 96.62 543 VAL A C 1
ATOM 4262 O O . VAL A 1 543 ? -17.940 2.077 15.354 1.00 96.62 543 VAL A O 1
ATOM 4265 N N . GLU A 1 544 ? -18.616 2.427 13.246 1.00 94.50 544 GLU A N 1
ATOM 4266 C CA . GLU A 1 544 ? -19.627 1.366 13.236 1.00 94.50 544 GLU A CA 1
ATOM 4267 C C . GLU A 1 544 ? -19.029 -0.046 13.148 1.00 94.50 544 GLU A C 1
ATOM 4269 O O . GLU A 1 544 ? -19.518 -0.960 13.818 1.00 94.50 544 GLU A O 1
ATOM 4274 N N . GLN A 1 545 ? -17.980 -0.227 12.339 1.00 95.38 545 GLN A N 1
ATOM 4275 C CA . GLN A 1 545 ? -17.408 -1.539 12.012 1.00 95.38 545 GLN A CA 1
ATOM 4276 C C . GLN A 1 545 ? -16.122 -1.861 12.779 1.00 95.38 545 GLN A C 1
ATOM 4278 O O . GLN A 1 545 ? -15.793 -3.036 12.931 1.00 95.38 545 GLN A O 1
ATOM 4283 N N . ILE A 1 546 ? -15.397 -0.853 13.277 1.00 96.44 546 ILE A N 1
ATOM 4284 C CA . ILE A 1 546 ? -14.106 -1.060 13.950 1.00 96.44 546 ILE A CA 1
ATOM 4285 C C . ILE A 1 546 ? -14.168 -0.670 15.430 1.00 96.44 546 ILE A C 1
ATOM 4287 O O . ILE A 1 546 ? -13.879 -1.489 16.302 1.00 96.44 546 ILE A O 1
ATOM 4291 N N . LEU A 1 547 ? -14.604 0.549 15.754 1.00 96.44 547 LEU A N 1
ATOM 4292 C CA . LEU A 1 547 ? -14.725 1.061 17.131 1.00 96.44 547 LEU A CA 1
ATOM 4293 C C . LEU A 1 547 ? -16.030 0.611 17.812 1.00 96.44 547 LEU A C 1
ATOM 4295 O O . LEU A 1 547 ? -16.644 1.322 18.613 1.00 96.44 547 LEU A O 1
ATOM 4299 N N . SER A 1 548 ? -16.438 -0.613 17.500 1.00 92.38 548 SER A N 1
ATOM 4300 C CA . SER A 1 548 ? -17.637 -1.266 17.995 1.00 92.38 548 SER A CA 1
ATOM 4301 C C . SER A 1 548 ? -17.300 -2.673 18.469 1.00 92.38 548 SER A C 1
ATOM 4303 O O . SER A 1 548 ? -16.339 -3.278 18.010 1.00 92.38 548 SER A O 1
ATOM 4305 N N . ASP A 1 549 ? -18.082 -3.206 19.399 1.00 91.00 549 ASP A N 1
ATOM 4306 C CA . ASP A 1 549 ? -18.010 -4.598 19.840 1.00 91.00 549 ASP A CA 1
ATOM 4307 C C . ASP A 1 549 ? -18.947 -5.522 19.049 1.00 91.00 549 ASP A C 1
ATOM 4309 O O . ASP A 1 549 ? -18.795 -6.741 19.118 1.00 91.00 549 ASP A O 1
ATOM 4313 N N . LYS A 1 550 ? -19.887 -4.968 18.268 1.00 90.12 550 LYS A N 1
ATOM 4314 C CA . LYS A 1 550 ? -20.874 -5.741 17.492 1.00 90.12 550 LYS A CA 1
ATOM 4315 C C . LYS A 1 550 ? -20.226 -6.717 16.494 1.00 90.12 550 LYS A C 1
ATOM 4317 O O . LYS A 1 550 ? -20.669 -7.862 16.449 1.00 90.12 550 LYS A O 1
ATOM 4322 N N . PRO A 1 551 ? -19.174 -6.341 15.737 1.00 90.50 551 PRO A N 1
ATOM 4323 C CA . PRO A 1 551 ? -18.544 -7.254 14.778 1.00 90.50 551 PRO A CA 1
ATOM 4324 C C . PRO A 1 551 ? -17.629 -8.306 15.423 1.00 90.50 551 PRO A C 1
ATOM 4326 O O . PRO A 1 551 ? -17.260 -9.271 14.762 1.00 90.50 551 PRO A O 1
ATOM 4329 N N . PHE A 1 552 ? -17.274 -8.145 16.703 1.00 92.69 552 PHE A N 1
ATOM 4330 C CA . PHE A 1 552 ? -16.320 -8.999 17.422 1.00 92.69 552 PHE A CA 1
ATOM 4331 C C . PHE A 1 552 ? -17.012 -9.933 18.424 1.00 92.69 552 PHE A C 1
ATOM 4333 O O . PHE A 1 552 ? -16.556 -10.118 19.555 1.00 92.69 552 PHE A O 1
ATOM 4340 N N . GLN A 1 553 ? -18.141 -10.507 18.011 1.00 89.94 553 GLN A N 1
ATOM 4341 C CA . GLN A 1 553 ? -18.901 -11.475 18.797 1.00 89.94 553 GLN A CA 1
ATOM 4342 C C . GLN A 1 553 ? -18.581 -12.891 18.315 1.00 89.94 553 GLN A C 1
ATOM 4344 O O . GLN A 1 553 ? -19.019 -13.317 17.248 1.00 89.94 553 GLN A O 1
ATOM 4349 N N . PHE A 1 554 ? -17.811 -13.628 19.115 1.00 91.00 554 PHE A N 1
ATOM 4350 C CA . PHE A 1 554 ? -17.361 -14.984 18.794 1.00 91.00 554 PHE A CA 1
ATOM 4351 C C . PHE A 1 554 ? -17.938 -15.997 19.783 1.00 91.00 554 PHE A C 1
ATOM 4353 O O . PHE A 1 554 ? -18.079 -15.712 20.973 1.00 91.00 554 PHE A O 1
ATOM 4360 N N . SER A 1 555 ? -18.265 -17.202 19.307 1.00 91.81 555 SER A N 1
ATOM 4361 C CA . SER A 1 555 ? -18.837 -18.227 20.182 1.00 91.81 555 SER A CA 1
ATOM 4362 C C . SER A 1 555 ? -17.795 -18.742 21.191 1.00 91.81 555 SER A C 1
ATOM 4364 O O . SER A 1 555 ? -16.630 -18.936 20.833 1.00 91.81 555 SER A O 1
ATOM 4366 N N . PRO A 1 556 ? -18.186 -19.049 22.445 1.00 92.12 556 PRO A N 1
ATOM 4367 C CA . PRO A 1 556 ? -17.268 -19.656 23.410 1.00 92.12 556 PRO A CA 1
ATOM 4368 C C . PRO A 1 556 ? -16.679 -20.987 22.928 1.00 92.12 556 PRO A C 1
ATOM 4370 O O . PRO A 1 556 ? -15.564 -21.337 23.302 1.00 92.12 556 PRO A O 1
ATOM 4373 N N . ALA A 1 557 ? -17.426 -21.738 22.110 1.00 91.38 557 ALA A N 1
ATOM 4374 C CA . ALA A 1 557 ? -16.950 -22.980 21.513 1.00 91.38 557 ALA A CA 1
ATOM 4375 C C . ALA A 1 557 ? -15.793 -22.727 20.538 1.00 91.38 557 ALA A C 1
ATOM 4377 O O . ALA A 1 557 ? -14.762 -23.377 20.673 1.00 91.38 557 ALA A O 1
ATOM 4378 N N . LEU A 1 558 ? -15.935 -21.746 19.635 1.00 91.38 558 LEU A N 1
ATOM 4379 C CA . LEU A 1 558 ? -14.872 -21.334 18.718 1.00 91.38 558 LEU A CA 1
ATOM 4380 C C . LEU A 1 558 ? -13.621 -20.919 19.496 1.00 91.38 558 LEU A C 1
ATOM 4382 O O . LEU A 1 558 ? -12.558 -21.478 19.268 1.00 91.38 558 LEU A O 1
ATOM 4386 N N . LEU A 1 559 ? -13.755 -20.010 20.468 1.00 91.19 559 LEU A N 1
ATOM 4387 C CA . LEU A 1 559 ? -12.608 -19.479 21.215 1.00 91.19 559 LEU A CA 1
ATOM 4388 C C . LEU A 1 559 ? -11.838 -20.557 21.996 1.00 91.19 559 LEU A C 1
ATOM 4390 O O . LEU A 1 559 ? -10.613 -20.510 22.039 1.00 91.19 559 LEU A O 1
ATOM 4394 N N . ARG A 1 560 ? -12.524 -21.558 22.570 1.00 91.00 560 ARG A N 1
ATOM 4395 C CA . ARG A 1 560 ? -11.861 -22.694 23.246 1.00 91.00 560 ARG A CA 1
ATOM 4396 C C . ARG A 1 560 ? -11.086 -23.608 22.293 1.00 91.00 560 ARG A C 1
ATOM 4398 O O . ARG A 1 560 ? -10.250 -24.374 22.757 1.00 91.00 560 ARG A O 1
ATOM 4405 N N . ARG A 1 561 ? -11.387 -23.554 20.994 1.00 89.75 561 ARG A N 1
ATOM 4406 C CA . ARG A 1 561 ? -10.767 -24.374 19.945 1.00 89.75 561 ARG A CA 1
ATOM 4407 C C . ARG A 1 561 ? -9.608 -23.660 19.238 1.00 89.75 561 ARG A C 1
ATOM 4409 O O . ARG A 1 561 ? -8.921 -24.290 18.447 1.00 89.75 561 ARG A O 1
ATOM 4416 N N . LEU A 1 562 ? -9.348 -22.380 19.529 1.00 86.69 562 LEU A N 1
ATOM 4417 C CA . LEU A 1 562 ? -8.229 -21.611 18.958 1.00 86.69 562 LEU A CA 1
ATOM 4418 C C . LEU A 1 562 ? -6.898 -21.918 19.669 1.00 86.69 562 LEU A C 1
ATOM 4420 O O . LEU A 1 562 ? -6.283 -21.043 20.281 1.00 86.69 562 LEU A O 1
ATOM 4424 N N . THR A 1 563 ? -6.467 -23.174 19.614 1.00 80.38 563 THR A N 1
ATOM 4425 C CA . THR A 1 563 ? -5.205 -23.624 20.218 1.00 80.38 563 THR A CA 1
ATOM 4426 C C . THR A 1 563 ? -4.017 -23.448 19.266 1.00 80.38 563 THR A C 1
ATOM 4428 O O . THR A 1 563 ? -4.194 -23.094 18.100 1.00 80.38 563 THR A O 1
ATOM 4431 N N . THR A 1 564 ? -2.808 -23.669 19.773 1.00 74.25 564 THR A N 1
ATOM 4432 C CA . THR A 1 564 ? -1.564 -23.721 18.996 1.00 74.25 564 THR A CA 1
ATOM 4433 C C . THR A 1 564 ? -1.034 -25.149 18.964 1.00 74.25 564 THR A C 1
ATOM 4435 O O . THR A 1 564 ? -1.373 -25.972 19.816 1.00 74.25 564 THR A O 1
ATOM 4438 N N . GLU A 1 565 ? -0.205 -25.460 17.973 1.00 72.25 565 GLU A N 1
ATOM 4439 C CA . GLU A 1 565 ? 0.519 -26.728 17.947 1.00 72.25 565 GLU A CA 1
ATOM 4440 C C . GLU A 1 565 ? 1.829 -26.564 18.729 1.00 72.25 565 GLU A C 1
ATOM 4442 O O . GLU A 1 565 ? 2.592 -25.645 18.431 1.00 72.25 565 GLU A O 1
ATOM 4447 N N . PRO A 1 566 ? 2.110 -27.401 19.744 1.00 69.69 566 PRO A N 1
ATOM 4448 C CA . PRO A 1 566 ? 3.262 -27.218 20.625 1.00 69.69 566 PRO A CA 1
ATOM 4449 C C . PRO A 1 566 ? 4.542 -27.802 20.010 1.00 69.69 566 PRO A C 1
ATOM 4451 O O . PRO A 1 566 ? 5.251 -28.587 20.643 1.00 69.69 566 PRO A O 1
ATOM 4454 N N . TRP A 1 567 ? 4.826 -27.454 18.760 1.00 65.25 567 TRP A N 1
ATOM 4455 C CA . TRP A 1 567 ? 6.058 -27.856 18.099 1.00 65.25 567 TRP A CA 1
ATOM 4456 C C . TRP A 1 567 ? 7.227 -27.026 18.639 1.00 65.25 567 TRP A C 1
ATOM 4458 O O . TRP A 1 567 ? 7.182 -25.798 18.651 1.00 65.25 567 TRP A O 1
ATOM 4468 N N . SER A 1 568 ? 8.286 -27.697 19.094 1.00 62.19 568 SER A N 1
ATOM 4469 C CA . SER A 1 568 ? 9.514 -27.055 19.575 1.00 62.19 568 SER A CA 1
ATOM 4470 C C . SER A 1 568 ? 10.658 -27.396 18.627 1.00 62.19 568 SER A C 1
ATOM 4472 O O . SER A 1 568 ? 11.444 -28.308 18.872 1.00 62.19 568 SER A O 1
ATOM 4474 N N . HIS A 1 569 ? 10.693 -26.698 17.496 1.00 60.28 569 HIS A N 1
ATOM 4475 C CA . HIS A 1 569 ? 11.793 -26.740 16.541 1.00 60.28 569 HIS A CA 1
ATOM 4476 C C . HIS A 1 569 ? 11.915 -25.381 15.847 1.00 60.28 569 HIS A C 1
ATOM 4478 O O . HIS A 1 569 ? 11.021 -24.549 15.903 1.00 60.28 569 HIS A O 1
ATOM 4484 N N . TRP A 1 570 ? 13.047 -25.151 15.203 1.00 45.31 570 TRP A N 1
ATOM 4485 C CA . TRP A 1 570 ? 13.406 -23.921 14.494 1.00 45.31 570 TRP A CA 1
ATOM 4486 C C . TRP A 1 570 ? 12.397 -23.515 13.397 1.00 45.31 570 TRP A C 1
ATOM 4488 O O . TRP A 1 570 ? 12.195 -22.329 13.171 1.00 45.31 570 TRP A O 1
ATOM 4498 N N . GLY A 1 571 ? 11.724 -24.486 12.773 1.00 48.06 571 GLY A N 1
ATOM 4499 C CA . GLY A 1 571 ? 10.640 -24.265 11.803 1.00 48.06 571 GLY A CA 1
ATOM 4500 C C . GLY A 1 571 ? 9.219 -24.201 12.381 1.00 48.06 571 GLY A C 1
ATOM 4501 O O . GLY A 1 571 ? 8.263 -24.210 11.610 1.00 48.06 571 GLY A O 1
ATOM 4502 N N . SER A 1 572 ? 9.040 -24.213 13.707 1.00 52.41 572 SER A N 1
ATOM 4503 C CA . SER A 1 572 ? 7.706 -24.053 14.286 1.00 52.41 572 SER A CA 1
ATOM 4504 C C . SER A 1 572 ? 7.305 -22.580 14.352 1.00 52.41 572 SER A C 1
ATOM 4506 O O . SER A 1 572 ? 8.150 -21.701 14.520 1.00 52.41 572 SER A O 1
ATOM 4508 N N . ASP A 1 573 ? 5.992 -22.324 14.294 1.00 49.94 573 ASP A N 1
ATOM 4509 C CA . ASP A 1 573 ? 5.310 -21.025 14.472 1.00 49.94 573 ASP A CA 1
ATOM 4510 C C . ASP A 1 573 ? 5.533 -20.384 15.868 1.00 49.94 573 ASP A C 1
ATOM 4512 O O . ASP A 1 573 ? 4.689 -19.693 16.425 1.00 49.94 573 ASP A O 1
ATOM 4516 N N . SER A 1 574 ? 6.643 -20.696 16.529 1.00 48.34 574 SER A N 1
ATOM 4517 C CA . SER A 1 574 ? 6.882 -20.472 17.952 1.00 48.34 574 SER A CA 1
ATOM 4518 C C . SER A 1 574 ? 8.144 -19.654 18.200 1.00 48.34 574 SER A C 1
ATOM 4520 O O . SER A 1 574 ? 8.732 -19.754 19.280 1.00 48.34 574 SER A O 1
ATOM 4522 N N . PHE A 1 575 ? 8.555 -18.801 17.247 1.00 39.47 575 PHE A N 1
ATOM 4523 C CA . PHE A 1 575 ? 9.719 -17.913 17.425 1.00 39.47 575 PHE A CA 1
ATOM 4524 C C . PHE A 1 575 ? 9.555 -16.932 18.601 1.00 39.47 575 PHE A C 1
ATOM 4526 O O . PHE A 1 575 ? 10.468 -16.221 19.016 1.00 39.47 575 PHE A O 1
ATOM 4533 N N . SER A 1 576 ? 8.389 -16.932 19.230 1.00 41.78 576 SER A N 1
ATOM 4534 C CA . SER A 1 576 ? 8.201 -16.351 20.533 1.00 41.78 576 SER A CA 1
ATOM 4535 C C . SER A 1 576 ? 7.387 -17.301 21.399 1.00 41.78 576 SER A C 1
ATOM 4537 O O . SER A 1 576 ? 6.165 -17.346 21.303 1.00 41.78 576 SER A O 1
ATOM 4539 N N . TYR A 1 577 ? 8.046 -17.932 22.371 1.00 42.97 577 TYR A N 1
ATOM 4540 C CA . TYR A 1 577 ? 7.474 -18.479 23.618 1.00 42.97 577 TYR A CA 1
ATOM 4541 C C . TYR A 1 577 ? 6.615 -17.450 24.426 1.00 42.97 577 TYR A C 1
ATOM 4543 O O . TYR A 1 577 ? 6.399 -17.601 25.627 1.00 42.97 577 TYR A O 1
ATOM 4551 N N . TYR A 1 578 ? 6.130 -16.376 23.788 1.00 42.19 578 TYR A N 1
ATOM 4552 C CA . TYR A 1 578 ? 5.328 -15.276 24.316 1.00 42.19 578 TYR A CA 1
ATOM 4553 C C . TYR A 1 578 ? 3.845 -15.348 23.896 1.00 42.19 578 TYR A C 1
ATOM 4555 O O . TYR A 1 578 ? 3.006 -14.665 24.501 1.00 42.19 578 TYR A O 1
ATOM 4563 N N . GLY A 1 579 ? 3.494 -16.181 22.908 1.00 52.25 579 GLY A N 1
ATOM 4564 C CA . GLY A 1 579 ? 2.113 -16.569 22.623 1.00 52.25 579 GLY A CA 1
ATOM 4565 C C . GLY A 1 579 ? 1.669 -17.661 23.596 1.00 52.25 579 GLY A C 1
ATOM 4566 O O . GLY A 1 579 ? 2.205 -18.763 23.586 1.00 52.25 579 GLY A O 1
ATOM 4567 N N . GLY A 1 580 ? 0.721 -17.366 24.485 1.00 59.59 580 GLY A N 1
ATOM 4568 C CA . GLY A 1 580 ? 0.142 -18.408 25.332 1.00 59.59 580 GLY A CA 1
ATOM 4569 C C . GLY A 1 580 ? -0.678 -19.404 24.503 1.00 59.59 580 GLY A C 1
ATOM 4570 O O . GLY A 1 580 ? -1.099 -19.101 23.384 1.00 59.59 580 GLY A O 1
ATOM 4571 N N . MET A 1 581 ? -0.956 -20.586 25.069 1.00 69.44 581 MET A N 1
ATOM 4572 C CA . MET A 1 581 ? -1.921 -21.536 24.484 1.00 69.44 581 MET A CA 1
ATOM 4573 C C . MET A 1 581 ? -3.315 -20.905 24.307 1.00 69.44 581 MET A C 1
ATOM 4575 O O . MET A 1 581 ? -4.132 -21.397 23.529 1.00 69.44 581 MET A O 1
ATOM 4579 N N . ASP A 1 582 ? -3.598 -19.821 25.034 1.00 72.94 582 ASP A N 1
ATOM 4580 C CA . ASP A 1 582 ? -4.798 -19.017 24.897 1.00 72.94 582 ASP A CA 1
ATOM 4581 C C . ASP A 1 582 ? -4.735 -18.078 23.681 1.00 72.94 582 ASP A C 1
ATOM 4583 O O . ASP A 1 582 ? -3.749 -17.387 23.417 1.00 72.94 582 ASP A O 1
ATOM 4587 N N . PHE A 1 583 ? -5.838 -18.005 22.936 1.00 82.94 583 PHE A N 1
ATOM 4588 C CA . PHE A 1 583 ? -6.023 -16.961 21.935 1.00 82.94 583 PHE A CA 1
ATOM 4589 C C . PHE A 1 583 ? -6.480 -15.670 22.623 1.00 82.94 583 PHE A C 1
ATOM 4591 O O . PHE A 1 583 ? -7.627 -15.561 23.072 1.00 82.94 583 PHE A O 1
ATOM 4598 N N . LYS A 1 584 ? -5.593 -14.671 22.696 1.00 86.12 584 LYS A N 1
ATOM 4599 C CA . LYS A 1 584 ? -5.839 -13.375 23.356 1.00 86.12 584 LYS A CA 1
ATOM 4600 C C . LYS A 1 584 ? -6.770 -12.474 22.535 1.00 86.12 584 LYS A C 1
ATOM 4602 O O . LYS A 1 584 ? -6.387 -11.399 22.075 1.00 86.12 584 LYS A O 1
ATOM 4607 N N . VAL A 1 585 ? -8.023 -12.900 22.357 1.00 90.00 585 VAL A N 1
ATOM 4608 C CA . VAL A 1 585 ? -9.016 -12.239 21.489 1.00 90.00 585 VAL A CA 1
ATOM 4609 C C . VAL A 1 585 ? -9.191 -10.754 21.809 1.00 90.00 585 VAL A C 1
ATOM 4611 O O . VAL A 1 585 ? -9.262 -9.932 20.900 1.00 90.00 585 VAL A O 1
ATOM 4614 N N . TYR A 1 586 ? -9.195 -10.384 23.092 1.00 92.00 586 TYR A N 1
ATOM 4615 C CA . TYR A 1 586 ? -9.344 -8.988 23.503 1.00 92.00 586 TYR A CA 1
ATOM 4616 C C . TYR A 1 586 ? -8.152 -8.119 23.095 1.00 92.00 586 TYR A C 1
ATOM 4618 O O . TYR A 1 586 ? -8.355 -6.971 22.702 1.00 92.00 586 TYR A O 1
ATOM 4626 N N . ASP A 1 587 ? -6.933 -8.656 23.144 1.00 87.62 587 ASP A N 1
ATOM 4627 C CA . ASP A 1 587 ? -5.733 -7.927 22.730 1.00 87.62 587 ASP A CA 1
ATOM 4628 C C . ASP A 1 587 ? -5.707 -7.751 21.208 1.00 87.62 587 ASP A C 1
ATOM 4630 O O . ASP A 1 587 ? -5.358 -6.674 20.714 1.00 87.62 587 ASP A O 1
ATOM 4634 N N . ARG A 1 588 ? -6.165 -8.767 20.462 1.00 86.81 588 ARG A N 1
ATOM 4635 C CA . ARG A 1 588 ? -6.285 -8.716 18.998 1.00 86.81 588 ARG A CA 1
ATOM 4636 C C . ARG A 1 588 ? -7.298 -7.681 18.536 1.00 86.81 588 ARG A C 1
ATOM 4638 O O . ARG A 1 588 ? -6.936 -6.764 17.802 1.00 86.81 588 ARG A O 1
ATOM 4645 N N . VAL A 1 589 ? -8.524 -7.754 19.049 1.00 93.75 589 VAL A N 1
ATOM 4646 C CA . VAL A 1 589 ? -9.565 -6.750 18.778 1.00 93.75 589 VAL A CA 1
ATOM 4647 C C . VAL A 1 589 ? -9.095 -5.357 19.200 1.00 93.75 589 VAL A C 1
ATOM 4649 O O . VAL A 1 589 ? -9.231 -4.395 18.446 1.00 93.75 589 VAL A O 1
ATOM 4652 N N . GLY A 1 590 ? -8.455 -5.256 20.367 1.00 93.00 590 GLY A N 1
ATOM 4653 C CA . GLY A 1 590 ? -7.898 -4.005 20.858 1.00 93.00 590 GLY A CA 1
ATOM 4654 C C . GLY A 1 590 ? -6.849 -3.401 19.924 1.00 93.00 590 GLY A C 1
ATOM 4655 O O . GLY A 1 590 ? -6.840 -2.184 19.762 1.00 93.00 590 GLY A O 1
ATOM 4656 N N . SER A 1 591 ? -5.975 -4.192 19.286 1.00 89.44 591 SER A N 1
ATOM 4657 C CA . SER A 1 591 ? -5.004 -3.599 18.348 1.00 89.44 591 SER A CA 1
ATOM 4658 C C . SER A 1 591 ? -5.611 -3.211 17.004 1.00 89.44 591 SER A C 1
ATOM 4660 O O . SER A 1 591 ? -5.162 -2.210 16.457 1.00 89.44 591 SER A O 1
ATOM 4662 N N . ILE A 1 592 ? -6.657 -3.898 16.522 1.00 93.56 592 ILE A N 1
ATOM 4663 C CA . ILE A 1 592 ? -7.443 -3.432 15.361 1.00 93.56 592 ILE A CA 1
ATOM 4664 C C . ILE A 1 592 ? -8.020 -2.045 15.664 1.00 93.56 592 ILE A C 1
ATOM 4666 O O . ILE A 1 592 ? -7.816 -1.094 14.917 1.00 93.56 592 ILE A O 1
ATOM 4670 N N . GLN A 1 593 ? -8.693 -1.906 16.808 1.00 96.12 593 GLN A N 1
ATOM 4671 C CA . GLN A 1 593 ? -9.300 -0.644 17.237 1.00 96.12 593 GLN A CA 1
ATOM 4672 C C . GLN A 1 593 ? -8.272 0.482 17.395 1.00 96.12 593 GLN A C 1
ATOM 4674 O O . GLN A 1 593 ? -8.547 1.639 17.065 1.00 96.12 593 GLN A O 1
ATOM 4679 N N . ARG A 1 594 ? -7.063 0.150 17.865 1.00 94.06 594 ARG A N 1
ATOM 4680 C CA . ARG A 1 594 ? -5.970 1.117 18.002 1.00 94.06 594 ARG A CA 1
ATOM 4681 C C . ARG A 1 594 ? -5.482 1.680 16.671 1.00 94.06 594 ARG A C 1
ATOM 4683 O O . ARG A 1 594 ? -4.981 2.794 16.714 1.00 94.06 594 ARG A O 1
ATOM 4690 N N . ILE A 1 595 ? -5.644 0.996 15.532 1.00 91.50 595 ILE A N 1
ATOM 4691 C CA . ILE A 1 595 ? -5.280 1.545 14.209 1.00 91.50 595 ILE A CA 1
ATOM 4692 C C . ILE A 1 595 ? -6.047 2.852 13.968 1.00 91.50 595 ILE A C 1
ATOM 4694 O O . ILE A 1 595 ? -5.442 3.908 13.788 1.00 91.50 595 ILE A O 1
ATOM 4698 N N . VAL A 1 596 ? -7.374 2.808 14.107 1.00 96.19 596 VAL A N 1
ATOM 4699 C CA . VAL A 1 596 ? -8.245 3.980 13.926 1.00 96.19 596 VAL A CA 1
ATOM 4700 C C . VAL A 1 596 ? -7.966 5.049 14.983 1.00 96.19 596 VAL A C 1
ATOM 4702 O O . VAL A 1 596 ? -7.841 6.225 14.650 1.00 96.19 596 VAL A O 1
ATOM 4705 N N . LEU A 1 597 ? -7.841 4.664 16.260 1.00 96.19 597 LEU A N 1
ATOM 4706 C CA . LEU A 1 597 ? -7.574 5.628 17.336 1.00 96.19 597 LEU A CA 1
ATOM 4707 C C . LEU A 1 597 ? -6.199 6.294 17.212 1.00 96.19 597 LEU A C 1
ATOM 4709 O O . LEU A 1 597 ? -6.062 7.455 17.592 1.00 96.19 597 LEU A O 1
ATOM 4713 N N . ASN A 1 598 ? -5.184 5.572 16.728 1.00 89.88 598 ASN A N 1
ATOM 4714 C CA . ASN A 1 598 ? -3.856 6.120 16.466 1.00 89.88 598 ASN A CA 1
ATOM 4715 C C . ASN A 1 598 ? -3.923 7.171 15.365 1.00 89.88 598 ASN A C 1
ATOM 4717 O O . ASN A 1 598 ? -3.364 8.240 15.563 1.00 89.88 598 ASN A O 1
ATOM 4721 N N . GLN A 1 599 ? -4.632 6.892 14.270 1.00 89.44 599 GLN A N 1
ATOM 4722 C CA . GLN A 1 599 ? -4.761 7.816 13.148 1.00 89.44 599 GLN A CA 1
ATOM 4723 C C . GLN A 1 599 ? -5.595 9.049 13.520 1.00 89.44 599 GLN A C 1
ATOM 4725 O O . GLN A 1 599 ? -5.116 10.177 13.453 1.00 89.44 599 GLN A O 1
ATOM 4730 N N . CYS A 1 600 ? -6.820 8.849 14.015 1.00 94.88 600 CYS A N 1
ATOM 4731 C CA . CYS A 1 600 ? -7.768 9.943 14.260 1.00 94.88 600 CYS A CA 1
ATOM 4732 C C . CYS A 1 600 ? -7.337 10.904 15.376 1.00 94.88 600 CYS A C 1
ATOM 4734 O O . CYS A 1 600 ? -7.827 12.028 15.434 1.00 94.88 600 CYS A O 1
ATOM 4736 N N . LEU A 1 601 ? -6.482 10.455 16.302 1.00 93.44 601 LEU A N 1
ATOM 4737 C CA . LEU A 1 601 ? -5.979 11.262 17.421 1.00 93.44 601 LEU A CA 1
ATOM 4738 C C . LEU A 1 601 ? -4.483 11.592 17.283 1.00 93.44 601 LEU A C 1
ATOM 4740 O O . LEU A 1 601 ? -3.870 12.054 18.247 1.00 93.44 601 LEU A O 1
ATOM 4744 N N . ASN A 1 602 ? -3.889 11.352 16.109 1.00 89.38 602 ASN A N 1
ATOM 4745 C CA . ASN A 1 602 ? -2.518 11.751 15.814 1.00 89.38 602 ASN A CA 1
ATOM 4746 C C . ASN A 1 602 ? -2.416 13.283 15.719 1.00 89.38 602 ASN A C 1
ATOM 4748 O O . ASN A 1 602 ? -3.266 13.931 15.109 1.00 89.38 602 ASN A O 1
ATOM 4752 N N . ALA A 1 603 ? -1.358 13.874 16.282 1.00 86.94 603 ALA A N 1
ATOM 4753 C CA . ALA A 1 603 ? -1.159 15.323 16.253 1.00 86.94 603 ALA A CA 1
ATOM 4754 C C . ALA A 1 603 ? -1.051 15.892 14.825 1.00 86.94 603 ALA A C 1
ATOM 4756 O O . ALA A 1 603 ? -1.656 16.927 14.546 1.00 86.94 603 ALA A O 1
ATOM 4757 N N . ALA A 1 604 ? -0.349 15.204 13.918 1.00 85.44 604 ALA A N 1
ATOM 4758 C CA . ALA A 1 604 ? -0.207 15.616 12.523 1.00 85.44 604 ALA A CA 1
ATOM 4759 C C . ALA A 1 604 ? -1.545 15.542 11.772 1.00 85.44 604 ALA A C 1
ATOM 4761 O O . ALA A 1 604 ? -1.891 16.479 11.058 1.00 85.44 604 ALA A O 1
ATOM 4762 N N . VAL A 1 605 ? -2.337 14.488 12.000 1.00 90.88 605 VAL A N 1
ATOM 4763 C CA . VAL A 1 605 ? -3.677 14.338 11.400 1.00 90.88 605 VAL A CA 1
ATOM 4764 C C . VAL A 1 605 ? -4.623 15.431 11.895 1.00 90.88 605 VAL A C 1
ATOM 4766 O O . VAL A 1 605 ? -5.283 16.081 11.092 1.00 90.88 605 VAL A O 1
ATOM 4769 N N . LEU A 1 606 ? -4.661 15.693 13.204 1.00 93.50 606 LEU A N 1
ATOM 4770 C CA . LEU A 1 606 ? -5.505 16.746 13.776 1.00 93.50 606 LEU A CA 1
ATOM 4771 C C . LEU A 1 606 ? -5.094 18.140 13.271 1.00 93.50 606 LEU A C 1
ATOM 4773 O O . LEU A 1 606 ? -5.954 18.946 12.919 1.00 93.50 606 LEU A O 1
ATOM 4777 N N . SER A 1 607 ? -3.791 18.416 13.187 1.00 91.75 607 SER A N 1
ATOM 4778 C CA . SER A 1 607 ? -3.273 19.657 12.596 1.00 91.75 607 SER A CA 1
ATOM 4779 C C . SER A 1 607 ? -3.677 19.792 11.127 1.00 91.75 607 SER A C 1
ATOM 4781 O O . SER A 1 607 ? -4.161 20.837 10.697 1.00 91.75 607 SER A O 1
ATOM 4783 N N . ARG A 1 608 ? -3.586 18.703 10.363 1.00 92.19 608 ARG A N 1
ATOM 4784 C CA . ARG A 1 608 ? -3.996 18.681 8.961 1.00 92.19 608 ARG A CA 1
ATOM 4785 C C . ARG A 1 608 ? -5.495 18.900 8.785 1.00 92.19 608 ARG A C 1
ATOM 4787 O O . ARG A 1 608 ? -5.857 19.711 7.948 1.00 92.19 608 ARG A O 1
ATOM 4794 N N . ILE A 1 609 ? -6.356 18.288 9.598 1.00 95.12 609 ILE A N 1
ATOM 4795 C CA . ILE A 1 609 ? -7.808 18.550 9.576 1.00 95.12 609 ILE A CA 1
ATOM 4796 C C . ILE A 1 609 ? -8.095 20.041 9.803 1.00 95.12 609 ILE A C 1
ATOM 4798 O O . ILE A 1 609 ? -8.886 20.628 9.071 1.00 95.12 609 ILE A O 1
ATOM 4802 N N . GLN A 1 610 ? -7.416 20.674 10.765 1.00 93.44 610 GLN A N 1
ATOM 4803 C CA . GLN A 1 610 ? -7.549 22.115 10.997 1.00 93.44 610 GLN A CA 1
ATOM 4804 C C . GLN A 1 610 ? -7.087 22.939 9.783 1.00 93.44 610 GLN A C 1
ATOM 4806 O O . GLN A 1 610 ? -7.764 23.884 9.383 1.00 93.44 610 GLN A O 1
ATOM 4811 N N . ASN A 1 611 ? -5.964 22.566 9.163 1.00 92.12 611 ASN A N 1
ATOM 4812 C CA . ASN A 1 611 ? -5.434 23.249 7.979 1.00 92.12 611 ASN A CA 1
ATOM 4813 C C . ASN A 1 611 ? -6.323 23.063 6.744 1.00 92.12 611 ASN A C 1
ATOM 4815 O O . ASN A 1 611 ? -6.455 23.983 5.941 1.00 92.12 611 ASN A O 1
ATOM 4819 N N . GLN A 1 612 ? -6.971 21.908 6.600 1.00 93.94 612 GLN A N 1
ATOM 4820 C CA . GLN A 1 612 ? -7.881 21.633 5.491 1.00 93.94 612 GLN A CA 1
ATOM 4821 C C . GLN A 1 612 ? -9.092 22.570 5.495 1.00 93.94 612 GLN A C 1
ATOM 4823 O O . GLN A 1 612 ? -9.612 22.875 4.424 1.00 93.94 612 GLN A O 1
ATOM 4828 N N . GLU A 1 613 ? -9.507 23.102 6.653 1.00 91.56 613 GLU A N 1
ATOM 4829 C CA . GLU A 1 613 ? -10.532 24.156 6.710 1.00 91.56 613 GLU A CA 1
ATOM 4830 C C . GLU A 1 613 ? -10.091 25.438 5.983 1.00 91.56 613 GLU A C 1
ATOM 4832 O O . GLU A 1 613 ? -10.930 26.124 5.405 1.00 91.56 613 GLU A O 1
ATOM 4837 N N . LEU A 1 614 ? -8.786 25.735 5.962 1.00 91.38 614 LEU A N 1
ATOM 4838 C CA . LEU A 1 614 ? -8.204 26.882 5.253 1.00 91.38 614 LEU A CA 1
ATOM 4839 C C . LEU A 1 614 ? -7.890 26.581 3.783 1.00 91.38 614 LEU A C 1
ATOM 4841 O O . LEU A 1 614 ? -7.886 27.495 2.964 1.00 91.38 614 LEU A O 1
ATOM 4845 N N . GLN A 1 615 ? -7.599 25.320 3.458 1.00 92.38 615 GLN A N 1
ATOM 4846 C CA . GLN A 1 615 ? -7.295 24.873 2.093 1.00 92.38 615 GLN A CA 1
ATOM 4847 C C . GLN A 1 615 ? -8.550 24.603 1.254 1.00 92.38 615 GLN A C 1
ATOM 4849 O O . GLN A 1 615 ? -8.450 24.444 0.044 1.00 92.38 615 GLN A O 1
ATOM 4854 N N . SER A 1 616 ? -9.718 24.494 1.885 1.00 91.00 616 SER A N 1
ATOM 4855 C CA . SER A 1 616 ? -10.959 24.155 1.193 1.00 91.00 616 SER A CA 1
ATOM 4856 C C . SER A 1 616 ? -11.569 25.355 0.470 1.00 91.00 616 SER A C 1
ATOM 4858 O O . SER A 1 616 ? -11.608 26.464 1.004 1.00 91.00 616 SER A O 1
ATOM 4860 N N . ASP A 1 617 ? -12.139 25.101 -0.708 1.00 89.38 617 ASP A N 1
ATOM 4861 C CA . ASP A 1 617 ? -12.846 26.115 -1.489 1.00 89.38 617 ASP A CA 1
ATOM 4862 C C . ASP A 1 617 ? -14.047 26.727 -0.742 1.00 89.38 617 ASP A C 1
ATOM 4864 O O . ASP A 1 617 ? -14.708 26.057 0.067 1.00 89.38 617 ASP A O 1
ATOM 4868 N N . PRO A 1 618 ? -14.424 27.982 -1.051 1.00 89.31 618 PRO A N 1
ATOM 4869 C CA . PRO A 1 618 ? -15.635 28.592 -0.516 1.00 89.31 618 PRO A CA 1
ATOM 4870 C C . PRO A 1 618 ? -16.884 27.728 -0.753 1.00 89.31 618 PRO A C 1
ATOM 4872 O O . PRO A 1 618 ? -17.217 27.370 -1.879 1.00 89.31 618 PRO A O 1
ATOM 4875 N N . GLY A 1 619 ? -17.616 27.421 0.321 1.00 88.75 619 GLY A N 1
ATOM 4876 C CA . GLY A 1 619 ? -18.825 26.589 0.269 1.00 88.75 619 GLY A CA 1
ATOM 4877 C C . GLY A 1 619 ? -18.573 25.082 0.392 1.00 88.75 619 GLY A C 1
ATOM 4878 O O . GLY A 1 619 ? -19.530 24.333 0.617 1.00 88.75 619 GLY A O 1
ATOM 4879 N N . ALA A 1 620 ? -17.315 24.635 0.334 1.00 92.62 620 ALA A N 1
ATOM 4880 C CA . ALA A 1 620 ? -16.958 23.277 0.712 1.00 92.62 620 ALA A CA 1
ATOM 4881 C C . ALA A 1 620 ? -17.261 23.032 2.201 1.00 92.62 620 ALA A C 1
ATOM 4883 O O . ALA A 1 620 ? -17.258 23.941 3.035 1.00 92.62 620 ALA A O 1
ATOM 4884 N N . LYS A 1 621 ? -17.544 21.771 2.542 1.00 95.62 621 LYS A N 1
ATOM 4885 C CA . LYS A 1 621 ? -17.820 21.327 3.917 1.00 95.62 621 LYS A CA 1
ATOM 4886 C C . LYS A 1 621 ? -16.717 20.375 4.384 1.00 95.62 621 LYS A C 1
ATOM 4888 O O . LYS A 1 621 ? -16.997 19.174 4.495 1.00 95.62 621 LYS A O 1
ATOM 4893 N N . PRO A 1 622 ? -15.484 20.865 4.627 1.00 96.25 622 PRO A N 1
ATOM 4894 C CA . PRO A 1 622 ? -14.409 20.029 5.153 1.00 96.25 622 PRO A CA 1
ATOM 4895 C C . PRO A 1 622 ? -14.820 19.368 6.471 1.00 96.25 622 PRO A C 1
ATOM 4897 O O . PRO A 1 622 ? -15.759 19.813 7.142 1.00 96.25 622 PRO A O 1
ATOM 4900 N N . LEU A 1 623 ? -14.158 18.263 6.806 1.00 97.19 623 LEU A N 1
ATOM 4901 C CA . LEU A 1 623 ? -14.306 17.633 8.113 1.00 97.19 623 LEU A CA 1
ATOM 4902 C C . LEU A 1 623 ? -13.703 18.558 9.173 1.00 97.19 623 LEU A C 1
ATOM 4904 O O . LEU A 1 623 ? -12.595 19.049 8.991 1.00 97.19 623 LEU A O 1
ATOM 4908 N N . LYS A 1 624 ? -14.412 18.782 10.280 1.00 96.75 624 LYS A N 1
ATOM 4909 C CA . LYS A 1 624 ? -13.910 19.610 11.383 1.00 96.75 624 LYS A CA 1
ATOM 4910 C C . LYS A 1 624 ? -13.356 18.775 12.523 1.00 96.75 624 LYS A C 1
ATOM 4912 O O . LYS A 1 624 ? -13.871 17.696 12.823 1.00 96.75 624 LYS A O 1
ATOM 4917 N N . LEU A 1 625 ? -12.405 19.342 13.266 1.00 96.25 625 LEU A N 1
ATOM 4918 C CA . LEU A 1 625 ? -11.883 18.736 14.498 1.00 96.25 625 LEU A CA 1
ATOM 4919 C C . LEU A 1 625 ? -13.007 18.316 15.459 1.00 96.25 625 LEU A C 1
ATOM 4921 O O . LEU A 1 625 ? -13.037 17.181 15.933 1.00 96.25 625 LEU A O 1
ATOM 4925 N N . ALA A 1 626 ? -13.971 19.206 15.708 1.00 97.06 626 ALA A N 1
ATOM 4926 C CA . ALA A 1 626 ? -15.095 18.934 16.603 1.00 97.06 626 ALA A CA 1
ATOM 4927 C C . ALA A 1 626 ? -15.948 17.733 16.152 1.00 97.06 626 ALA A C 1
ATOM 4929 O O . ALA A 1 626 ? -16.437 16.982 16.998 1.00 97.06 626 ALA A O 1
ATOM 4930 N N . GLU A 1 627 ? -16.099 17.516 14.841 1.00 97.62 627 GLU A N 1
ATOM 4931 C CA . GLU A 1 627 ? -16.837 16.370 14.297 1.00 97.62 627 GLU A CA 1
ATOM 4932 C C . GLU A 1 627 ? -16.107 15.054 14.582 1.00 97.62 627 GLU A C 1
ATOM 4934 O O . GLU A 1 627 ? -16.756 14.072 14.947 1.00 97.62 627 GLU A O 1
ATOM 4939 N N . VAL A 1 628 ? -14.771 15.034 14.499 1.00 97.75 628 VAL A N 1
ATOM 4940 C CA . VAL A 1 628 ? -13.962 13.851 14.839 1.00 97.75 628 VAL A CA 1
ATOM 4941 C C . VAL A 1 628 ? -14.113 13.497 16.312 1.00 97.75 628 VAL A C 1
ATOM 4943 O O . VAL A 1 628 ? -14.478 12.368 16.642 1.00 97.75 628 VAL A O 1
ATOM 4946 N N . PHE A 1 629 ? -13.899 14.459 17.215 1.00 97.81 629 PHE A N 1
ATOM 4947 C CA . PHE A 1 629 ? -14.026 14.201 18.651 1.00 97.81 629 PHE A CA 1
ATOM 4948 C C . PHE A 1 629 ? -15.449 13.785 19.045 1.00 97.81 629 PHE A C 1
ATOM 4950 O O . PHE A 1 629 ? -15.605 12.866 19.854 1.00 97.81 629 PHE A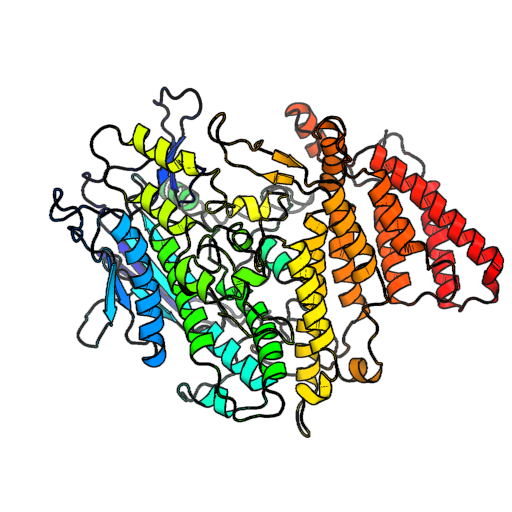 O 1
ATOM 4957 N N . THR A 1 630 ? -16.472 14.403 18.445 1.00 97.12 630 THR A N 1
ATOM 4958 C CA . THR A 1 630 ? -17.882 14.041 18.660 1.00 97.12 630 THR A CA 1
ATOM 4959 C C . THR A 1 630 ? -18.174 12.633 18.170 1.00 97.12 630 THR A C 1
ATOM 4961 O O . THR A 1 630 ? -18.656 11.822 18.954 1.00 97.12 630 THR A O 1
ATOM 4964 N N . SER A 1 631 ? -17.804 12.297 16.933 1.00 96.81 631 SER A N 1
ATOM 4965 C CA . SER A 1 631 ? -18.059 10.970 16.357 1.00 96.81 631 SER A CA 1
ATOM 4966 C C . SER A 1 631 ? -17.372 9.858 17.151 1.00 96.81 631 SER A C 1
ATOM 4968 O O . SER A 1 631 ? -17.984 8.829 17.423 1.00 96.81 631 SER A O 1
ATOM 4970 N N . LEU A 1 632 ? -16.125 10.072 17.590 1.00 96.81 632 LEU A N 1
ATOM 4971 C CA . LEU A 1 632 ? -15.410 9.106 18.429 1.00 96.81 632 LEU A CA 1
ATOM 4972 C C . LEU A 1 632 ? -16.030 8.998 19.827 1.00 96.81 632 LEU A C 1
ATOM 4974 O O . LEU A 1 632 ? -16.250 7.893 20.320 1.00 96.81 632 LEU A O 1
ATOM 4978 N N . SER A 1 633 ? -16.331 10.127 20.475 1.00 95.44 633 SER A N 1
ATOM 4979 C CA . SER A 1 633 ? -16.931 10.123 21.813 1.00 95.44 633 SER A CA 1
ATOM 4980 C C . SER A 1 633 ? -18.312 9.482 21.812 1.00 95.44 633 SER A C 1
ATOM 4982 O O . SER A 1 633 ? -18.585 8.638 22.658 1.00 95.44 633 SER A O 1
ATOM 4984 N N . ASP A 1 634 ? -19.177 9.839 20.869 1.00 93.25 634 ASP A N 1
ATOM 4985 C CA . ASP A 1 634 ? -20.527 9.290 20.782 1.00 93.25 634 ASP A CA 1
ATOM 4986 C C . ASP A 1 634 ? -20.523 7.846 20.275 1.00 93.25 634 ASP A C 1
ATOM 4988 O O . ASP A 1 634 ? -21.266 7.023 20.798 1.00 93.25 634 ASP A O 1
ATOM 4992 N N . GLY A 1 635 ? -19.628 7.483 19.355 1.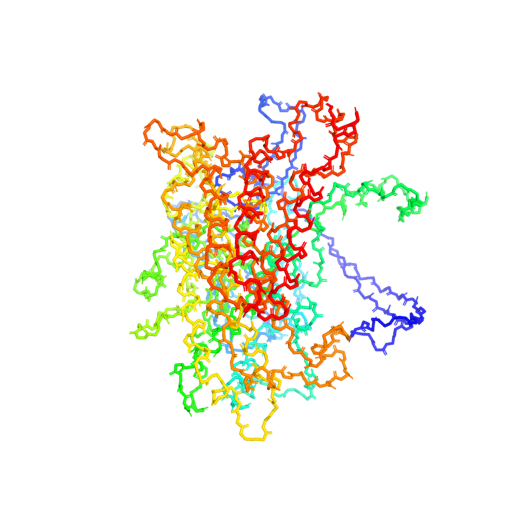00 92.69 635 GLY A N 1
ATOM 4993 C CA . GLY A 1 635 ? -19.464 6.099 18.909 1.00 92.69 635 GLY A CA 1
ATOM 4994 C C . GLY A 1 635 ? -18.974 5.150 20.009 1.00 92.69 635 GLY A C 1
ATOM 4995 O O . GLY A 1 635 ? -19.444 4.018 20.125 1.00 92.69 635 GLY A O 1
ATOM 4996 N N . ILE A 1 636 ? -18.046 5.609 20.855 1.00 93.88 636 ILE A N 1
ATOM 4997 C CA . ILE A 1 636 ? -17.430 4.784 21.907 1.00 93.88 636 ILE A CA 1
ATOM 4998 C C . ILE A 1 636 ? -18.244 4.817 23.212 1.00 93.88 636 ILE A C 1
ATOM 5000 O O . ILE A 1 636 ? -18.316 3.804 23.913 1.00 93.88 636 ILE A O 1
ATOM 5004 N N . TRP A 1 637 ? -18.859 5.961 23.538 1.00 90.81 637 TRP A N 1
ATOM 5005 C CA . TRP A 1 637 ? -19.563 6.207 24.806 1.00 90.81 637 TRP A CA 1
ATOM 5006 C C . TRP A 1 637 ? -21.079 6.410 24.679 1.00 90.81 637 TRP A C 1
ATOM 5008 O O . TRP A 1 637 ? -21.741 6.604 25.698 1.00 90.81 637 TRP A O 1
ATOM 5018 N N . GLY A 1 638 ? -21.650 6.402 23.472 1.00 77.75 638 GLY A N 1
ATOM 5019 C CA . GLY A 1 638 ? -23.082 6.637 23.251 1.00 77.75 638 GLY A CA 1
ATOM 5020 C C . GLY A 1 638 ? -23.958 5.505 23.785 1.00 77.75 638 GLY A C 1
ATOM 5021 O O . GLY A 1 638 ? -24.785 5.729 24.667 1.00 77.75 638 GLY A O 1
ATOM 5022 N N . GLU A 1 639 ? -23.735 4.271 23.317 1.00 60.72 639 GLU A N 1
ATOM 5023 C CA . GLU A 1 639 ? -24.463 3.075 23.793 1.00 60.72 639 GLU A CA 1
ATOM 5024 C C . GLU A 1 639 ? -24.053 2.667 25.226 1.00 60.72 639 GLU A C 1
ATOM 5026 O O . GLU A 1 639 ? -24.838 2.070 25.961 1.00 60.72 639 GLU A O 1
ATOM 5031 N N . ALA A 1 640 ? -22.865 3.094 25.666 1.00 53.00 640 ALA A N 1
ATOM 5032 C CA . ALA A 1 640 ? -22.213 2.777 26.944 1.00 53.00 640 ALA A CA 1
ATOM 5033 C C . ALA A 1 640 ? -22.885 3.327 28.216 1.00 53.00 640 ALA A C 1
ATOM 5035 O O . ALA A 1 640 ? -22.346 3.285 29.323 1.00 53.00 640 ALA A O 1
ATOM 5036 N N . THR A 1 641 ? -24.067 3.912 28.060 1.00 53.91 641 THR A N 1
ATOM 5037 C CA . THR A 1 641 ? -24.893 4.412 29.163 1.00 53.91 641 THR A CA 1
ATOM 5038 C C . THR A 1 641 ? -26.188 3.602 29.331 1.00 53.91 641 THR A C 1
ATOM 5040 O O . THR A 1 641 ? -27.009 3.886 30.211 1.00 53.91 641 THR A O 1
ATOM 5043 N N . ALA A 1 642 ? -26.362 2.538 28.531 1.00 55.88 642 ALA A N 1
ATOM 5044 C CA . ALA A 1 642 ? -27.549 1.689 28.542 1.00 55.88 642 ALA A CA 1
ATOM 5045 C C . ALA A 1 642 ? -27.519 0.582 29.622 1.00 55.88 642 ALA A C 1
ATOM 5047 O O . ALA A 1 642 ? -28.557 0.364 30.254 1.00 55.88 642 ALA A O 1
ATOM 5048 N N . GLY A 1 643 ? -26.360 -0.024 29.920 1.00 57.81 643 GLY A N 1
ATOM 5049 C CA . GLY A 1 643 ? -26.180 -1.074 30.942 1.00 57.81 643 GLY A CA 1
ATOM 5050 C C . GLY A 1 643 ? -25.327 -2.256 30.447 1.00 57.81 643 GLY A C 1
ATOM 5051 O O . GLY A 1 643 ? -25.403 -2.602 29.278 1.00 57.81 643 GLY A O 1
ATOM 5052 N N . ASP A 1 644 ? -24.512 -2.832 31.344 1.00 66.56 644 ASP A N 1
ATOM 5053 C CA . ASP A 1 644 ? -23.576 -3.965 31.151 1.00 66.56 644 ASP A CA 1
ATOM 5054 C C . ASP A 1 644 ? -22.754 -4.007 29.845 1.00 66.56 644 ASP A C 1
ATOM 5056 O O . ASP A 1 644 ? -22.802 -4.961 29.068 1.00 66.56 644 ASP A O 1
ATOM 5060 N N . ASP A 1 645 ? -21.898 -2.996 29.661 1.00 80.31 645 ASP A N 1
ATOM 5061 C CA . ASP A 1 645 ? -20.898 -2.943 28.588 1.00 80.31 645 ASP A CA 1
ATOM 5062 C C . ASP A 1 645 ? -20.035 -4.212 28.516 1.00 80.31 645 ASP A C 1
ATOM 5064 O O . ASP A 1 645 ? -19.505 -4.685 29.527 1.00 80.31 645 ASP A O 1
ATOM 5068 N N . SER A 1 646 ? -19.801 -4.716 27.301 1.00 89.56 646 SER A N 1
ATOM 5069 C CA . SER A 1 646 ? -18.910 -5.854 27.063 1.00 89.56 646 SER A CA 1
ATOM 5070 C C . SER A 1 646 ? -17.456 -5.553 27.462 1.00 89.56 646 SER A C 1
ATOM 5072 O O . SER A 1 646 ? -17.016 -4.404 27.528 1.00 89.56 646 SER A O 1
ATOM 5074 N N . THR A 1 647 ? -16.643 -6.590 27.696 1.00 92.44 647 THR A N 1
ATOM 5075 C CA . THR A 1 647 ? -15.204 -6.403 27.970 1.00 92.44 647 THR A CA 1
ATOM 5076 C C . THR A 1 647 ? -14.484 -5.684 26.824 1.00 92.44 647 THR A C 1
ATOM 5078 O O . THR A 1 647 ? -13.633 -4.837 27.095 1.00 92.44 647 THR A O 1
ATOM 5081 N N . ILE A 1 648 ? -14.857 -5.962 25.568 1.00 93.56 648 ILE A N 1
ATOM 5082 C CA . ILE A 1 648 ? -14.315 -5.280 24.381 1.00 93.56 648 ILE A CA 1
ATOM 5083 C C . ILE A 1 648 ? -14.626 -3.784 24.453 1.00 93.56 648 ILE A C 1
ATOM 5085 O O . ILE A 1 648 ? -13.715 -2.962 24.351 1.00 93.56 648 ILE A O 1
ATOM 5089 N N . ARG A 1 649 ? -15.889 -3.431 24.722 1.00 92.69 649 ARG A N 1
ATOM 5090 C CA . ARG A 1 649 ? -16.333 -2.040 24.856 1.00 92.69 649 ARG A CA 1
ATOM 5091 C C . ARG A 1 649 ? -15.581 -1.303 25.967 1.00 92.69 649 ARG A C 1
ATOM 5093 O O . ARG A 1 649 ? -15.024 -0.235 25.721 1.00 92.69 649 ARG A O 1
ATOM 5100 N N . ARG A 1 650 ? -15.470 -1.908 27.153 1.00 93.69 650 ARG A N 1
ATOM 5101 C CA . ARG A 1 650 ? -14.731 -1.328 28.290 1.00 93.69 650 ARG A CA 1
ATOM 5102 C C . ARG A 1 650 ? -13.242 -1.142 27.997 1.00 93.69 650 ARG A C 1
ATOM 5104 O O . ARG A 1 650 ? -12.633 -0.175 28.450 1.00 93.69 650 ARG A O 1
ATOM 5111 N N . ASN A 1 651 ? -12.622 -2.058 27.254 1.00 95.31 651 ASN A N 1
ATOM 5112 C CA . ASN A 1 651 ? -11.217 -1.931 26.857 1.00 95.31 651 ASN A CA 1
ATOM 5113 C C . ASN A 1 651 ? -11.013 -0.785 25.860 1.00 95.31 651 ASN A C 1
ATOM 5115 O O . ASN A 1 651 ? -10.109 0.029 26.058 1.00 95.31 651 ASN A O 1
ATOM 5119 N N . LEU A 1 652 ? -11.891 -0.672 24.861 1.00 95.56 652 LEU A N 1
ATOM 5120 C CA . LEU A 1 652 ? -11.899 0.428 23.899 1.00 95.56 652 LEU A CA 1
ATOM 5121 C C . LEU A 1 652 ? -12.056 1.793 24.590 1.00 95.56 652 LEU A C 1
ATOM 5123 O O . LEU A 1 652 ? -11.285 2.719 24.341 1.00 95.56 652 LEU A O 1
ATOM 5127 N N . GLN A 1 653 ? -13.006 1.900 25.518 1.00 95.38 653 GLN A N 1
ATOM 5128 C CA . GLN A 1 653 ? -13.241 3.095 26.332 1.00 95.38 653 GLN A CA 1
ATOM 5129 C C . GLN A 1 653 ? -12.009 3.518 27.138 1.00 95.38 653 GLN A C 1
ATOM 5131 O O . GLN A 1 653 ? -11.660 4.700 27.164 1.00 95.38 653 GLN A O 1
ATOM 5136 N N . ARG A 1 654 ? -11.316 2.562 27.777 1.00 95.56 654 ARG A N 1
ATOM 5137 C CA . ARG A 1 654 ? -10.066 2.838 28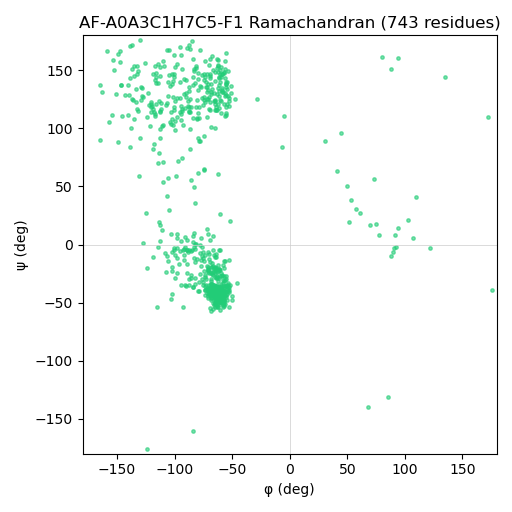.507 1.00 95.56 654 ARG A CA 1
ATOM 5138 C C . ARG A 1 654 ? -8.966 3.344 27.580 1.00 95.56 654 ARG A C 1
ATOM 5140 O O . ARG A 1 654 ? -8.247 4.264 27.966 1.00 95.56 654 ARG A O 1
ATOM 5147 N N . ASP A 1 655 ? -8.820 2.752 26.394 1.00 95.00 655 ASP A N 1
ATOM 5148 C CA . ASP A 1 655 ? -7.795 3.175 25.435 1.00 95.00 655 ASP A CA 1
ATOM 5149 C C . ASP A 1 655 ? -8.070 4.585 24.900 1.00 95.00 655 ASP A C 1
ATOM 5151 O O . ASP A 1 655 ? -7.178 5.432 24.895 1.00 95.00 655 ASP A O 1
ATOM 5155 N N . TYR A 1 656 ? -9.327 4.880 24.563 1.00 97.00 656 TYR A N 1
ATOM 5156 C CA . TYR A 1 656 ? -9.741 6.215 24.144 1.00 97.00 656 TYR A CA 1
ATOM 5157 C C . TYR A 1 656 ? -9.516 7.268 25.240 1.00 97.00 656 TYR A C 1
ATOM 5159 O O . TYR A 1 656 ? -8.903 8.304 24.983 1.00 97.00 656 TYR A O 1
ATOM 5167 N N . LEU A 1 657 ? -9.916 6.988 26.489 1.00 96.06 657 LEU A N 1
ATOM 5168 C CA . LEU A 1 657 ? -9.665 7.897 27.614 1.00 96.06 657 LEU A CA 1
ATOM 5169 C C . LEU A 1 657 ? -8.178 8.130 27.851 1.00 96.06 657 LEU A C 1
ATOM 5171 O O . LEU A 1 657 ? -7.782 9.266 28.096 1.00 96.06 657 LEU A O 1
ATOM 5175 N N . ARG A 1 658 ? -7.346 7.084 27.764 1.00 95.00 658 ARG A N 1
ATOM 5176 C CA . ARG A 1 658 ? -5.889 7.218 27.901 1.00 95.00 658 ARG A CA 1
ATOM 5177 C C . ARG A 1 658 ? -5.340 8.247 26.910 1.00 95.00 658 ARG A C 1
ATOM 5179 O O . ARG A 1 658 ? -4.517 9.069 27.299 1.00 95.00 658 ARG A O 1
ATOM 5186 N N . ARG A 1 659 ? -5.815 8.230 25.663 1.00 93.44 659 ARG A N 1
ATOM 5187 C CA . ARG A 1 659 ? -5.381 9.157 24.604 1.00 93.44 659 ARG A CA 1
ATOM 5188 C C . ARG A 1 659 ? -5.876 10.576 24.836 1.00 93.44 659 ARG A C 1
ATOM 5190 O O . ARG A 1 659 ? -5.076 11.500 24.761 1.00 93.44 659 ARG A O 1
ATOM 5197 N N . LEU A 1 660 ? -7.152 10.752 25.187 1.00 95.25 660 LEU A N 1
ATOM 5198 C CA . LEU A 1 660 ? -7.689 12.075 25.527 1.00 95.25 660 LEU A CA 1
ATOM 5199 C C . LEU A 1 660 ? -6.973 12.689 26.736 1.00 95.25 660 LEU A C 1
ATOM 5201 O O . LEU A 1 660 ? -6.643 13.870 26.725 1.00 95.25 660 LEU A O 1
ATOM 5205 N N . ILE A 1 661 ? -6.694 11.886 27.766 1.00 93.94 661 ILE A N 1
ATOM 5206 C CA . ILE A 1 661 ? -5.915 12.316 28.932 1.00 93.94 661 ILE A CA 1
ATOM 5207 C C . ILE A 1 661 ? -4.495 12.698 28.507 1.00 93.94 661 ILE A C 1
ATOM 5209 O O . ILE A 1 661 ? -4.021 13.756 28.904 1.00 93.94 661 ILE A O 1
ATOM 5213 N N . GLY A 1 662 ? -3.836 11.885 27.673 1.00 90.62 662 GLY A N 1
ATOM 5214 C CA . GLY A 1 662 ? -2.510 12.198 27.133 1.00 90.62 662 GLY A CA 1
ATOM 5215 C C . GLY A 1 662 ? -2.482 13.519 26.359 1.00 90.62 662 GLY A C 1
ATOM 5216 O O . GLY A 1 662 ? -1.586 14.330 26.562 1.00 90.62 662 GLY A O 1
ATOM 5217 N N . ILE A 1 663 ? -3.509 13.780 25.548 1.00 90.25 663 ILE A N 1
ATOM 5218 C CA . ILE A 1 663 ? -3.700 15.054 24.848 1.00 90.25 663 ILE A CA 1
ATOM 5219 C C . ILE A 1 663 ? -3.830 16.228 25.838 1.00 90.25 663 ILE A C 1
ATOM 5221 O O . ILE A 1 663 ? -3.187 17.262 25.662 1.00 90.25 663 ILE A O 1
ATOM 5225 N N . VAL A 1 664 ? -4.656 16.089 26.881 1.00 90.62 664 VAL A N 1
ATOM 5226 C CA . VAL A 1 664 ? -4.915 17.170 27.849 1.00 90.62 664 VAL A CA 1
ATOM 5227 C C . VAL A 1 664 ? -3.707 17.453 28.738 1.00 90.62 664 VAL A C 1
ATOM 5229 O O . VAL A 1 664 ? -3.424 18.619 29.013 1.00 90.62 664 VAL A O 1
ATOM 5232 N N . LEU A 1 665 ? -2.996 16.415 29.175 1.00 87.12 665 LEU A N 1
ATOM 5233 C CA . LEU A 1 665 ? -1.814 16.559 30.025 1.00 87.12 665 LEU A CA 1
ATOM 5234 C C . LEU A 1 665 ? -0.570 16.983 29.232 1.00 87.12 665 LEU A C 1
ATOM 5236 O O . LEU A 1 665 ? 0.302 17.637 29.792 1.00 87.12 665 LEU A O 1
ATOM 5240 N N . GLY A 1 666 ? -0.514 16.680 27.933 1.00 76.75 666 GLY A N 1
ATOM 5241 C CA . GLY A 1 666 ? 0.654 16.935 27.092 1.00 76.75 666 GLY A CA 1
ATOM 5242 C C . GLY A 1 666 ? 1.752 15.873 27.249 1.00 76.75 666 GLY A C 1
ATOM 5243 O O . GLY A 1 666 ? 1.775 15.093 28.202 1.00 76.75 666 GLY A O 1
ATOM 5244 N N . GLY A 1 667 ? 2.657 15.817 26.268 1.00 67.44 667 GLY A N 1
ATOM 5245 C CA . GLY A 1 667 ? 3.857 14.974 26.305 1.00 67.44 667 GLY A CA 1
ATOM 5246 C C . GLY A 1 667 ? 5.033 15.661 27.007 1.00 67.44 667 GLY A C 1
ATOM 5247 O O . GLY A 1 667 ? 5.009 16.867 27.243 1.00 67.44 667 GLY A O 1
ATOM 5248 N N . ARG A 1 668 ? 6.096 14.904 27.318 1.00 58.41 668 ARG A N 1
ATOM 5249 C CA . ARG A 1 668 ? 7.359 15.495 27.793 1.00 58.41 668 ARG A CA 1
ATOM 5250 C C . ARG A 1 668 ? 7.939 16.392 26.700 1.00 58.41 668 ARG A C 1
ATOM 5252 O O . ARG A 1 668 ? 8.236 15.912 25.611 1.00 58.41 668 ARG A O 1
ATOM 5259 N N . ARG A 1 669 ? 8.119 17.671 27.022 1.00 62.81 669 ARG A N 1
ATOM 5260 C CA . ARG A 1 669 ? 8.755 18.666 26.154 1.00 62.81 669 ARG A CA 1
ATOM 5261 C C . ARG A 1 669 ? 10.211 18.272 25.882 1.00 62.81 669 ARG A C 1
ATOM 5263 O O . ARG A 1 669 ? 10.918 17.898 26.819 1.00 62.81 669 ARG A O 1
ATOM 5270 N N . ASN A 1 670 ? 10.654 18.363 24.628 1.00 66.31 670 ASN A N 1
ATOM 5271 C CA . ASN A 1 670 ? 12.051 18.173 24.246 1.00 66.31 670 ASN A CA 1
ATOM 5272 C C . ASN A 1 670 ? 12.687 19.553 23.977 1.00 66.31 670 ASN A C 1
ATOM 5274 O O . ASN A 1 670 ? 12.445 20.130 22.918 1.00 66.31 670 ASN A O 1
ATOM 5278 N N . PRO A 1 671 ? 13.513 20.093 24.896 1.00 72.00 671 PRO A N 1
ATOM 5279 C CA . PRO A 1 671 ? 14.106 21.424 24.739 1.00 72.00 671 PRO A CA 1
ATOM 5280 C C . PRO A 1 671 ? 14.962 21.574 23.477 1.00 72.00 671 PRO A C 1
ATOM 5282 O O . PRO A 1 671 ? 15.115 22.680 22.967 1.00 72.00 671 PRO A O 1
ATOM 5285 N N . TYR A 1 672 ? 15.527 20.470 22.976 1.00 70.94 672 TYR A N 1
ATOM 5286 C CA . TYR A 1 672 ? 16.306 20.479 21.743 1.00 70.94 672 TYR A CA 1
ATOM 5287 C C . TYR A 1 672 ? 15.419 20.689 20.513 1.00 70.94 672 TYR A C 1
ATOM 5289 O O . TYR A 1 672 ? 15.754 21.502 19.656 1.00 70.94 672 TYR A O 1
ATOM 5297 N N . GLU A 1 673 ? 14.278 20.000 20.442 1.00 66.12 673 GLU A N 1
ATOM 5298 C CA . GLU A 1 673 ? 13.310 20.183 19.355 1.00 66.12 673 GLU A CA 1
ATOM 5299 C C . GLU A 1 673 ? 12.717 21.588 19.370 1.00 66.12 673 GLU A C 1
ATOM 5301 O O . GLU A 1 673 ? 12.623 22.202 18.316 1.00 66.12 673 GLU A O 1
ATOM 5306 N N . ASP A 1 674 ? 12.398 22.130 20.547 1.00 66.38 674 ASP A N 1
ATOM 5307 C CA . ASP A 1 674 ? 11.883 23.497 20.672 1.00 66.38 674 ASP A CA 1
ATOM 5308 C C . ASP A 1 674 ? 12.915 24.540 20.208 1.00 66.38 674 ASP A C 1
ATOM 5310 O O . ASP A 1 674 ? 12.577 25.477 19.483 1.00 66.38 674 ASP A O 1
ATOM 5314 N N . ALA A 1 675 ? 14.190 24.371 20.579 1.00 72.19 675 ALA A N 1
ATOM 5315 C CA . ALA A 1 675 ? 15.265 25.250 20.124 1.00 72.19 675 ALA A CA 1
ATOM 5316 C C . ALA A 1 675 ? 15.507 25.123 18.612 1.00 72.19 675 ALA A C 1
ATOM 5318 O O . ALA A 1 675 ? 15.674 26.133 17.928 1.00 72.19 675 ALA A O 1
ATOM 5319 N N . TYR A 1 676 ? 15.499 23.898 18.077 1.00 70.06 676 TYR A N 1
ATOM 5320 C CA . TYR A 1 676 ? 15.637 23.663 16.642 1.00 70.06 676 TYR A CA 1
ATOM 5321 C C . TYR A 1 676 ? 14.460 24.257 15.865 1.00 70.06 676 TYR A C 1
ATOM 5323 O O . TYR A 1 676 ? 14.684 24.951 14.877 1.00 70.06 676 TYR A O 1
ATOM 5331 N N . ALA A 1 677 ? 13.228 24.060 16.334 1.00 71.69 677 ALA A N 1
ATOM 5332 C CA . ALA A 1 677 ? 12.013 24.639 15.768 1.00 71.69 677 ALA A CA 1
ATOM 5333 C C . ALA A 1 677 ? 12.057 26.172 15.758 1.00 71.69 677 ALA A C 1
ATOM 5335 O O . ALA A 1 677 ? 11.750 26.795 14.744 1.00 71.69 677 ALA A O 1
ATOM 5336 N N . TYR A 1 678 ? 12.519 26.785 16.853 1.00 72.69 678 TYR A N 1
ATOM 5337 C CA . TYR A 1 678 ? 12.700 28.233 16.942 1.00 72.69 678 TYR A CA 1
ATOM 5338 C C . TYR A 1 678 ? 13.730 28.758 15.932 1.00 72.69 678 TYR A C 1
ATOM 5340 O O . TYR A 1 678 ? 13.479 29.750 15.253 1.00 72.69 678 TYR A O 1
ATOM 5348 N N . VAL A 1 679 ? 14.884 28.092 15.813 1.00 80.62 679 VAL A N 1
ATOM 5349 C CA . VAL A 1 679 ? 15.969 28.527 14.916 1.00 80.62 679 VAL A CA 1
ATOM 5350 C C . VAL A 1 679 ? 15.639 28.272 13.445 1.00 80.62 679 VAL A C 1
ATOM 5352 O O . VAL A 1 679 ? 15.971 29.090 12.592 1.00 80.62 679 VAL A O 1
ATOM 5355 N N . SER A 1 680 ? 15.006 27.142 13.133 1.00 78.00 680 SER A N 1
ATOM 5356 C CA . SER A 1 680 ? 14.682 26.746 11.757 1.00 78.00 680 SER A CA 1
ATOM 5357 C C . SER A 1 680 ? 13.341 27.289 11.266 1.00 78.00 680 SER A C 1
ATOM 5359 O O . SER A 1 680 ? 12.989 27.066 10.110 1.00 78.00 680 SER A O 1
ATOM 5361 N N . PHE A 1 681 ? 12.578 27.968 12.131 1.00 77.00 681 PHE A N 1
ATOM 5362 C CA . PHE A 1 681 ? 11.173 28.315 11.899 1.00 77.00 681 PHE A CA 1
ATOM 5363 C C . PHE A 1 681 ? 10.313 27.105 11.488 1.00 77.00 681 PHE A C 1
ATOM 5365 O O . PHE A 1 681 ? 9.228 27.273 10.928 1.00 77.00 681 PHE A O 1
ATOM 5372 N N . SER A 1 682 ? 10.773 25.877 11.757 1.00 67.81 682 SER A N 1
ATOM 5373 C CA . SER A 1 682 ? 9.973 24.680 11.553 1.00 67.81 682 SER A CA 1
ATOM 5374 C C . SER A 1 682 ? 8.966 24.600 12.690 1.00 67.81 682 SER A C 1
ATOM 5376 O O . SER A 1 682 ? 9.367 24.623 13.854 1.00 67.81 682 SER A O 1
ATOM 5378 N N . GLY A 1 683 ? 7.672 24.478 12.395 1.00 59.66 683 GLY A N 1
ATOM 5379 C CA . GLY A 1 683 ? 6.711 24.141 13.442 1.00 59.66 683 GLY A CA 1
ATOM 5380 C C . GLY A 1 683 ? 7.159 22.851 14.132 1.00 59.66 683 GLY A C 1
ATOM 5381 O O . GLY A 1 683 ? 7.427 21.857 13.459 1.00 59.66 683 GLY A O 1
ATOM 5382 N N . SER A 1 684 ? 7.255 22.840 15.463 1.00 56.03 684 SER A N 1
ATOM 5383 C CA . SER A 1 684 ? 7.241 21.564 16.176 1.00 56.03 684 SER A CA 1
ATOM 5384 C C . SER A 1 684 ? 5.885 20.945 15.850 1.00 56.03 684 SER A C 1
ATOM 5386 O O . SER A 1 684 ? 4.887 21.659 15.935 1.00 56.03 684 SER A O 1
ATOM 5388 N N . GLY A 1 685 ? 5.842 19.694 15.372 1.00 57.03 685 GLY A N 1
ATOM 5389 C CA . GLY A 1 685 ? 4.634 18.969 14.933 1.00 57.03 685 GLY A CA 1
ATOM 5390 C C . GLY A 1 685 ? 3.623 18.768 16.065 1.00 57.03 685 GLY A C 1
ATOM 5391 O O . GLY A 1 685 ? 3.329 17.655 16.493 1.00 57.03 685 GLY A O 1
ATOM 5392 N N . THR A 1 686 ? 3.156 19.879 16.609 1.00 68.50 686 THR A N 1
ATOM 5393 C CA . THR A 1 686 ? 2.506 20.014 17.892 1.00 68.50 686 THR A CA 1
ATOM 5394 C C . THR A 1 686 ? 1.023 19.875 17.695 1.00 68.50 686 THR A C 1
ATOM 5396 O O . THR A 1 686 ? 0.432 20.295 16.701 1.00 68.50 686 THR A O 1
ATOM 5399 N N . LEU A 1 687 ? 0.421 19.229 18.678 1.00 82.31 687 LEU A N 1
ATOM 5400 C CA . LEU A 1 687 ? -1.010 19.077 18.741 1.00 82.31 687 LEU A CA 1
ATOM 5401 C C . LEU A 1 687 ? -1.688 20.467 18.737 1.00 82.31 687 LEU A C 1
ATOM 5403 O O . LEU A 1 687 ? -1.325 21.302 19.572 1.00 82.31 687 LEU A O 1
ATOM 5407 N N . PRO A 1 688 ? -2.708 20.701 17.889 1.00 88.38 688 PRO A N 1
ATOM 5408 C CA . PRO A 1 688 ? -3.469 21.946 17.905 1.00 88.38 688 PRO A CA 1
ATOM 5409 C C . PRO A 1 688 ? -4.051 22.286 19.284 1.00 88.38 688 PRO A C 1
ATOM 5411 O O . PRO A 1 688 ? -4.601 21.421 19.975 1.00 88.38 688 PRO A O 1
ATOM 5414 N N . ALA A 1 689 ? -4.012 23.565 19.667 1.00 88.12 689 ALA A N 1
ATOM 5415 C CA . ALA A 1 689 ? -4.586 24.038 20.933 1.00 88.12 689 ALA A CA 1
ATOM 5416 C C . ALA A 1 689 ? -6.099 23.752 21.034 1.00 88.12 689 ALA A C 1
ATOM 5418 O O . ALA A 1 689 ? -6.603 23.381 22.101 1.00 88.12 689 ALA A O 1
ATOM 5419 N N . ASP A 1 690 ? -6.811 23.839 19.909 1.00 91.19 690 ASP A N 1
ATOM 5420 C CA . ASP A 1 690 ? -8.231 23.494 19.827 1.00 91.19 690 ASP A CA 1
ATOM 5421 C C . ASP A 1 690 ? -8.462 22.000 20.050 1.00 91.19 690 ASP A C 1
ATOM 5423 O O . ASP A 1 690 ? -9.395 21.630 20.759 1.00 91.19 690 ASP A O 1
ATOM 5427 N N . ALA A 1 691 ? -7.582 21.127 19.550 1.00 93.06 691 ALA A N 1
ATOM 5428 C CA . ALA A 1 691 ? -7.669 19.693 19.817 1.00 93.06 691 ALA A CA 1
ATOM 5429 C C . ALA A 1 691 ? -7.486 19.383 21.313 1.00 93.06 691 ALA A C 1
ATOM 5431 O O . ALA A 1 691 ? -8.212 18.555 21.865 1.00 93.06 691 ALA A O 1
ATOM 5432 N N . LYS A 1 692 ? -6.581 20.093 22.004 1.00 92.00 692 LYS A N 1
ATOM 5433 C CA . LYS A 1 692 ? -6.426 19.995 23.468 1.00 92.00 692 LYS A CA 1
ATOM 5434 C C . LYS A 1 692 ? -7.688 20.456 24.207 1.00 92.00 692 LYS A C 1
ATOM 5436 O O . LYS A 1 692 ? -8.141 19.793 25.145 1.00 92.00 692 LYS A O 1
ATOM 5441 N N . SER A 1 693 ? -8.278 21.566 23.768 1.00 94.31 693 SER A N 1
ATOM 5442 C CA . SER A 1 693 ? -9.509 22.124 24.343 1.00 94.31 693 SER A CA 1
ATOM 5443 C C . SER A 1 693 ? -10.716 21.206 24.123 1.00 94.31 693 SER A C 1
ATOM 5445 O O . SER A 1 693 ? -11.463 20.930 25.064 1.00 94.31 693 SER A O 1
ATOM 5447 N N . LEU A 1 694 ? -10.864 20.656 22.915 1.00 96.62 694 LEU A N 1
ATOM 5448 C CA . LEU A 1 694 ? -11.885 19.668 22.571 1.00 96.62 694 LEU A CA 1
ATOM 5449 C C . LEU A 1 694 ? -11.699 18.384 23.380 1.00 96.62 694 LEU A C 1
ATOM 5451 O O . LEU A 1 694 ? -12.652 17.913 23.993 1.00 96.62 694 LEU A O 1
ATOM 5455 N N . ALA A 1 695 ? -10.482 17.854 23.498 1.00 96.06 695 ALA A N 1
ATOM 5456 C CA . ALA A 1 695 ? -10.234 16.690 24.346 1.00 96.06 695 ALA A CA 1
ATOM 5457 C C . ALA A 1 695 ? -10.694 16.928 25.795 1.00 96.06 695 ALA A C 1
ATOM 5459 O O . ALA A 1 695 ? -11.377 16.080 26.370 1.00 96.06 695 ALA A O 1
ATOM 5460 N N . ARG A 1 696 ? -10.414 18.108 26.370 1.00 95.62 696 ARG A N 1
ATOM 5461 C CA . ARG A 1 696 ? -10.895 18.497 27.708 1.00 95.62 696 ARG A CA 1
ATOM 5462 C C . ARG A 1 696 ? -12.427 18.606 27.774 1.00 95.62 696 ARG A C 1
ATOM 5464 O O . ARG A 1 696 ? -13.021 18.166 28.760 1.00 95.62 696 ARG A O 1
ATOM 5471 N N . LEU A 1 697 ? -13.080 19.151 26.747 1.00 96.75 697 LEU A N 1
ATOM 5472 C CA . LEU A 1 697 ? -14.546 19.204 26.642 1.00 96.75 697 LEU A CA 1
ATOM 5473 C C . LEU A 1 697 ? -15.164 17.796 26.614 1.00 96.75 697 LEU A C 1
ATOM 5475 O O . LEU A 1 697 ? -16.117 17.509 27.345 1.00 96.75 697 LEU A O 1
ATOM 5479 N N . HIS A 1 698 ? -14.602 16.901 25.807 1.00 96.50 698 HIS A N 1
ATOM 5480 C CA . HIS A 1 698 ? -15.084 15.532 25.666 1.00 96.50 698 HIS A CA 1
ATOM 5481 C C . HIS A 1 698 ? -14.828 14.701 26.929 1.00 96.50 698 HIS A C 1
ATOM 5483 O O . HIS A 1 698 ? -15.717 13.966 27.354 1.00 96.50 698 HIS A O 1
ATOM 5489 N N . LEU A 1 699 ? -13.697 14.895 27.617 1.00 96.56 699 LEU A N 1
ATOM 5490 C CA . LEU A 1 699 ? -13.463 14.316 28.944 1.00 96.56 699 LEU A CA 1
ATOM 5491 C C . LEU A 1 699 ? -14.529 14.748 29.964 1.00 96.56 699 LEU A C 1
ATOM 5493 O O . LEU A 1 699 ? -15.077 13.897 30.663 1.00 96.56 699 LEU A O 1
ATOM 5497 N N . ASN A 1 700 ? -14.877 16.039 30.021 1.00 96.06 700 ASN A N 1
ATOM 5498 C CA . ASN A 1 700 ? -15.966 16.525 30.880 1.00 96.06 700 ASN A CA 1
ATOM 5499 C C . ASN A 1 700 ? -17.321 15.905 30.508 1.00 96.06 700 ASN A C 1
ATOM 5501 O O . ASN A 1 700 ? -18.085 15.494 31.381 1.00 96.06 700 ASN A O 1
ATOM 5505 N N . THR A 1 701 ? -17.614 15.806 29.211 1.00 94.00 701 THR A N 1
ATOM 5506 C CA . THR A 1 701 ? -18.860 15.208 28.708 1.00 94.00 701 THR A CA 1
ATOM 5507 C C . THR A 1 701 ? -18.971 13.738 29.110 1.00 94.00 701 THR A C 1
ATOM 5509 O O . THR A 1 701 ? -19.997 13.314 29.644 1.00 94.00 701 THR A O 1
ATOM 5512 N N . ILE A 1 702 ? -17.897 12.968 28.920 1.00 94.38 702 ILE A N 1
ATOM 5513 C CA . ILE A 1 702 ? -17.817 11.560 29.315 1.00 94.38 702 ILE A CA 1
ATOM 5514 C C . ILE A 1 702 ? -17.959 11.422 30.833 1.00 94.38 702 ILE A C 1
ATOM 5516 O O . ILE A 1 702 ? -18.747 10.602 31.296 1.00 94.38 702 ILE A O 1
ATOM 5520 N N . LEU A 1 703 ? -17.271 12.254 31.620 1.00 94.81 703 LEU A N 1
ATOM 5521 C CA . LEU A 1 703 ? -17.373 12.242 33.081 1.00 94.81 703 LEU A CA 1
ATOM 5522 C C . LEU A 1 703 ? -18.813 12.471 33.560 1.00 94.81 703 LEU A C 1
ATOM 5524 O O . LEU A 1 703 ? -19.294 11.746 34.431 1.00 94.81 703 LEU A O 1
ATOM 5528 N N . THR A 1 704 ? -19.517 13.436 32.968 1.00 93.56 704 THR A N 1
ATOM 5529 C CA . THR A 1 704 ? -20.930 13.703 33.268 1.00 93.56 704 THR A CA 1
ATOM 5530 C C . THR A 1 704 ? -21.810 12.499 32.935 1.00 93.56 704 THR A C 1
ATOM 5532 O O . THR A 1 704 ? -22.631 12.097 33.761 1.00 93.56 704 THR A O 1
ATOM 5535 N N . ARG A 1 705 ? -21.608 11.872 31.766 1.00 91.06 705 ARG A N 1
ATOM 5536 C CA . ARG A 1 705 ? -22.332 10.653 31.364 1.00 91.06 705 ARG A CA 1
ATOM 5537 C C . ARG A 1 705 ? -22.090 9.504 32.347 1.00 91.06 705 ARG A C 1
ATOM 5539 O O . ARG A 1 705 ? -23.049 8.907 32.829 1.00 91.06 705 ARG A O 1
ATOM 5546 N N . ILE A 1 706 ? -20.832 9.244 32.704 1.00 91.94 706 ILE A N 1
ATOM 5547 C CA . ILE A 1 706 ? -20.449 8.199 33.663 1.00 91.94 706 ILE A CA 1
ATOM 5548 C C . ILE A 1 706 ? -21.107 8.439 35.026 1.00 91.94 706 ILE A C 1
ATOM 5550 O O . ILE A 1 706 ? -21.716 7.528 35.587 1.00 91.94 706 ILE A O 1
ATOM 5554 N N . ARG A 1 707 ? -21.013 9.664 35.562 1.00 92.50 707 ARG A N 1
ATOM 5555 C CA . ARG A 1 707 ? -21.594 10.016 36.867 1.00 92.50 707 ARG A CA 1
ATOM 5556 C C . ARG A 1 707 ? -23.109 9.845 36.877 1.00 92.50 707 ARG A C 1
ATOM 5558 O O . ARG A 1 707 ? -23.630 9.283 37.835 1.00 92.50 707 ARG A O 1
ATOM 5565 N N . LYS A 1 708 ? -23.789 10.251 35.800 1.00 91.06 708 LYS A N 1
ATOM 5566 C CA . LYS A 1 708 ? -25.234 10.052 35.632 1.00 91.06 708 LYS A CA 1
ATOM 5567 C C . LYS A 1 708 ? -25.609 8.566 35.684 1.00 91.06 708 LYS A C 1
ATOM 5569 O O . LYS A 1 708 ? -26.495 8.181 36.442 1.00 91.06 708 LYS A O 1
ATOM 5574 N N . VAL A 1 709 ? -24.898 7.717 34.941 1.00 89.56 709 VAL A N 1
ATOM 5575 C CA . VAL A 1 709 ? -25.142 6.264 34.935 1.00 89.56 709 VAL A CA 1
ATOM 5576 C C . VAL A 1 709 ? -24.882 5.643 36.306 1.00 89.56 709 VAL A C 1
ATOM 5578 O O . VAL A 1 709 ? -25.689 4.847 36.781 1.00 89.56 709 VAL A O 1
ATOM 5581 N N . LEU A 1 710 ? -23.791 6.026 36.975 1.00 89.50 710 LEU A N 1
ATOM 5582 C CA . LEU A 1 710 ? -23.484 5.549 38.324 1.00 89.50 710 LEU A CA 1
ATOM 5583 C C . LEU A 1 710 ? -24.545 5.984 39.345 1.00 89.50 710 LEU A C 1
ATOM 5585 O O . LEU A 1 710 ? -24.875 5.194 40.226 1.00 89.50 710 LEU A O 1
ATOM 5589 N N . SER A 1 711 ? -25.115 7.189 39.221 1.00 90.81 711 SER A N 1
ATOM 5590 C CA . SER A 1 711 ? -26.191 7.640 40.112 1.00 90.81 711 SER A CA 1
ATOM 5591 C C . SER A 1 711 ? -27.536 6.968 39.834 1.00 90.81 711 SER A C 1
ATOM 5593 O O . SER A 1 711 ? -28.250 6.642 40.774 1.00 90.81 711 SER A O 1
ATOM 5595 N N . GLU A 1 712 ? -27.889 6.751 38.563 1.00 89.00 712 GLU A N 1
ATOM 5596 C CA . GLU A 1 712 ? -29.205 6.217 38.175 1.00 89.00 712 GLU A CA 1
ATOM 5597 C C . GLU A 1 712 ? -29.267 4.686 38.248 1.00 89.00 712 GLU A C 1
ATOM 5599 O O . GLU A 1 712 ? -30.299 4.120 38.600 1.00 89.00 712 GLU A O 1
ATOM 5604 N N . LYS A 1 713 ? -28.169 4.005 37.899 1.00 85.62 713 LYS A N 1
ATOM 5605 C CA . LYS A 1 713 ? -28.114 2.545 37.721 1.00 85.62 713 LYS A CA 1
ATOM 5606 C C . LYS A 1 713 ? -26.992 1.871 38.512 1.00 85.62 713 LYS A C 1
ATOM 5608 O O . LYS A 1 713 ? -26.852 0.658 38.439 1.00 85.62 713 LYS A O 1
ATOM 5613 N N . GLY A 1 714 ? -26.187 2.598 39.290 1.00 81.00 714 GLY A N 1
ATOM 5614 C CA . GLY A 1 714 ? -24.989 2.043 39.938 1.00 81.00 714 GLY A CA 1
ATOM 5615 C C . GLY A 1 714 ? -25.228 0.777 40.767 1.00 81.00 714 GLY A C 1
ATOM 5616 O O . GLY A 1 714 ? -24.396 -0.126 40.749 1.00 81.00 714 GLY A O 1
ATOM 5617 N N . ALA A 1 715 ? -26.373 0.680 41.448 1.00 82.69 715 ALA A N 1
ATOM 5618 C CA . ALA A 1 715 ? -26.736 -0.495 42.242 1.00 82.69 715 ALA A CA 1
ATOM 5619 C C . ALA A 1 715 ? -27.176 -1.711 41.402 1.00 82.69 715 ALA A C 1
ATOM 5621 O O . ALA A 1 715 ? -27.095 -2.832 41.894 1.00 82.69 715 ALA A O 1
ATOM 5622 N N . SER A 1 716 ? -27.634 -1.507 40.160 1.00 84.12 716 SER A N 1
ATOM 5623 C CA . SER A 1 716 ? -28.102 -2.569 39.257 1.00 84.12 716 SER A CA 1
ATOM 5624 C C . SER A 1 716 ? -27.071 -3.000 38.209 1.00 84.12 716 SER A C 1
ATOM 5626 O O . SER A 1 716 ? -27.291 -3.994 37.524 1.00 84.12 716 SER A O 1
ATOM 5628 N N . LEU A 1 717 ? -25.953 -2.280 38.079 1.00 85.19 717 LEU A N 1
ATOM 5629 C CA . LEU A 1 717 ? -24.843 -2.660 37.203 1.00 85.19 717 LEU A CA 1
ATOM 5630 C C . LEU A 1 717 ? -24.052 -3.836 37.783 1.00 85.19 717 LEU A C 1
ATOM 5632 O O . LEU A 1 717 ? -23.789 -3.875 38.988 1.00 85.19 717 LEU A O 1
ATOM 5636 N N . GLY A 1 718 ? -23.566 -4.728 36.914 1.00 86.06 718 GLY A N 1
ATOM 5637 C CA . GLY A 1 718 ? -22.601 -5.746 37.315 1.00 86.06 718 GLY A CA 1
ATOM 5638 C C . GLY A 1 718 ? -21.327 -5.123 37.901 1.00 86.06 718 GLY A C 1
ATOM 5639 O O . GLY A 1 718 ? -20.876 -4.058 37.464 1.00 86.06 718 GLY A O 1
ATOM 5640 N N . ASP A 1 719 ? -20.708 -5.800 38.873 1.00 90.25 719 ASP A N 1
ATOM 5641 C CA . ASP A 1 719 ? -19.551 -5.277 39.617 1.00 90.25 719 ASP A CA 1
ATOM 5642 C C . ASP A 1 719 ? -18.397 -4.838 38.703 1.00 90.25 719 ASP A C 1
ATOM 5644 O O . ASP A 1 719 ? -17.772 -3.806 38.947 1.00 90.25 719 ASP A O 1
ATOM 5648 N N . SER A 1 720 ? -18.139 -5.570 37.613 1.00 90.00 720 SER A N 1
ATOM 5649 C CA . SER A 1 720 ? -17.105 -5.207 36.631 1.00 90.00 720 SER A CA 1
ATOM 5650 C C . SER A 1 720 ? -17.421 -3.910 35.884 1.00 90.00 720 SER A C 1
ATOM 5652 O O . SER A 1 720 ? -16.528 -3.084 35.686 1.00 90.00 720 SER A O 1
ATOM 5654 N N . THR A 1 721 ? -18.678 -3.715 35.481 1.00 90.00 721 THR A N 1
ATOM 5655 C CA . THR A 1 721 ? -19.139 -2.498 34.801 1.00 90.00 721 THR A CA 1
ATOM 5656 C C . THR A 1 721 ? -19.081 -1.313 35.763 1.00 90.00 721 THR A C 1
ATOM 5658 O O . THR A 1 721 ? -18.506 -0.276 35.432 1.00 90.00 721 THR A O 1
ATOM 5661 N N . ARG A 1 722 ? -19.572 -1.486 36.999 1.00 90.38 722 ARG A N 1
ATOM 5662 C CA . ARG A 1 722 ? -19.507 -0.458 38.048 1.00 90.38 722 ARG A CA 1
ATOM 5663 C C . ARG A 1 722 ? -18.064 -0.057 38.363 1.00 90.38 722 ARG A C 1
ATOM 5665 O O . ARG A 1 722 ? -17.748 1.130 38.346 1.00 90.38 722 ARG A O 1
ATOM 5672 N N . ALA A 1 723 ? -17.177 -1.027 38.596 1.00 93.00 723 ALA A N 1
ATOM 5673 C CA . ALA A 1 723 ? -15.766 -0.774 38.885 1.00 93.00 723 ALA A CA 1
ATOM 5674 C C . ALA A 1 723 ? -15.058 -0.059 37.725 1.00 93.00 723 ALA A C 1
ATOM 5676 O O . ALA A 1 723 ? -14.290 0.875 37.950 1.00 93.00 723 ALA A O 1
ATOM 5677 N N . HIS A 1 724 ? -15.346 -0.457 36.483 1.00 93.56 724 HIS A N 1
ATOM 5678 C CA . HIS A 1 724 ? -14.817 0.203 35.294 1.00 93.56 724 HIS A CA 1
ATOM 5679 C C . HIS A 1 724 ? -15.233 1.676 35.213 1.00 93.56 724 HIS A C 1
ATOM 5681 O O . HIS A 1 724 ? -14.371 2.541 35.067 1.00 93.56 724 HIS A O 1
ATOM 5687 N N . LEU A 1 725 ? -16.529 1.963 35.352 1.00 92.75 725 LEU A N 1
ATOM 5688 C CA . LEU A 1 725 ? -17.052 3.326 35.305 1.00 92.75 725 LEU A CA 1
ATOM 5689 C C . LEU A 1 725 ? -16.487 4.192 36.444 1.00 92.75 725 LEU A C 1
ATOM 5691 O O . LEU A 1 725 ? -16.113 5.342 36.212 1.00 92.75 725 LEU A O 1
ATOM 5695 N N . MET A 1 726 ? -16.345 3.641 37.655 1.00 93.19 726 MET A N 1
ATOM 5696 C CA . MET A 1 726 ? -15.713 4.341 38.781 1.00 93.19 726 MET A CA 1
ATOM 5697 C C . MET A 1 726 ? -14.230 4.652 38.519 1.00 93.19 726 MET A C 1
ATOM 5699 O O . MET A 1 726 ? -13.799 5.782 38.751 1.00 93.19 726 MET A O 1
ATOM 5703 N N . ASP A 1 727 ? -13.452 3.695 38.001 1.00 95.06 727 ASP A N 1
ATOM 5704 C CA . ASP A 1 727 ? -12.045 3.910 37.623 1.00 95.06 727 ASP A CA 1
ATOM 5705 C C . ASP A 1 727 ? -11.916 4.987 36.538 1.00 95.06 727 ASP A C 1
ATOM 5707 O O . ASP A 1 727 ? -11.130 5.925 36.684 1.00 95.06 727 ASP A O 1
ATOM 5711 N N . CYS A 1 728 ? -12.741 4.923 35.490 1.00 94.69 728 CYS A N 1
ATOM 5712 C CA . CYS A 1 728 ? -12.768 5.943 34.446 1.00 94.69 728 CYS A CA 1
ATOM 5713 C C . CYS A 1 728 ? -13.127 7.327 35.005 1.00 94.69 728 CYS A C 1
ATOM 5715 O O . CYS A 1 728 ? -12.397 8.283 34.745 1.00 94.69 728 CYS A O 1
ATOM 5717 N N . SER A 1 729 ? -14.170 7.437 35.835 1.00 94.69 729 SER A N 1
ATOM 5718 C CA . SER A 1 729 ? -14.540 8.690 36.511 1.00 94.69 729 SER A CA 1
ATOM 5719 C C . SER A 1 729 ? -13.375 9.266 37.324 1.00 94.69 729 SER A C 1
ATOM 5721 O O . SER A 1 729 ? -13.072 10.458 37.226 1.00 94.69 729 SER A O 1
ATOM 5723 N N . ASN A 1 730 ? -12.681 8.425 38.094 1.00 95.62 730 ASN A N 1
ATOM 5724 C CA . ASN A 1 730 ? -11.555 8.844 38.926 1.00 95.62 730 ASN A CA 1
ATOM 5725 C C . ASN A 1 730 ? -10.366 9.327 38.089 1.00 95.62 730 ASN A C 1
ATOM 5727 O O . ASN A 1 730 ? -9.786 10.370 38.391 1.00 95.62 730 ASN A O 1
ATOM 5731 N N . ARG A 1 731 ? -10.005 8.601 37.023 1.00 94.75 731 ARG A N 1
ATOM 5732 C CA . ARG A 1 731 ? -8.903 8.989 36.125 1.00 94.75 731 ARG A CA 1
ATOM 5733 C C . ARG A 1 731 ? -9.177 10.313 35.431 1.00 94.75 731 ARG A C 1
ATOM 5735 O O . ARG A 1 731 ? -8.297 11.167 35.394 1.00 94.75 731 ARG A O 1
ATOM 5742 N N . VAL A 1 732 ? -10.391 10.485 34.912 1.00 94.62 732 VAL A N 1
ATOM 5743 C CA . VAL A 1 732 ? -10.784 11.716 34.223 1.00 94.62 732 VAL A CA 1
ATOM 5744 C C . VAL A 1 732 ? -10.808 12.896 35.192 1.00 94.62 732 VAL A C 1
ATOM 5746 O O . VAL A 1 732 ? -10.255 13.940 34.868 1.00 94.62 732 VAL A O 1
ATOM 5749 N N . THR A 1 733 ? -11.356 12.718 36.399 1.00 95.19 733 THR A N 1
ATOM 5750 C CA . THR A 1 733 ? -11.354 13.761 37.442 1.00 95.19 733 THR A CA 1
ATOM 5751 C C . THR A 1 733 ? -9.923 14.218 37.749 1.00 95.19 733 THR A C 1
ATOM 5753 O O . THR A 1 733 ? -9.621 15.400 37.613 1.00 95.19 733 THR A O 1
ATOM 5756 N N . LYS A 1 734 ? -9.004 13.279 38.024 1.00 93.12 734 LYS A N 1
ATOM 5757 C CA . LYS A 1 734 ? -7.588 13.595 38.286 1.00 93.12 734 LYS A CA 1
ATOM 5758 C C . LYS A 1 734 ? -6.898 14.300 37.117 1.00 93.12 734 LYS A C 1
ATOM 5760 O O . LYS A 1 734 ? -6.107 15.207 37.337 1.00 93.12 734 LYS A O 1
ATOM 5765 N N . ALA A 1 735 ? -7.175 13.887 35.880 1.00 91.12 735 ALA A N 1
ATOM 5766 C CA . ALA A 1 735 ? -6.588 14.512 34.697 1.00 91.12 735 ALA A CA 1
ATOM 5767 C C . ALA A 1 735 ? -7.098 15.946 34.467 1.00 91.12 735 ALA A C 1
ATOM 5769 O O . ALA A 1 735 ? -6.349 16.799 33.999 1.00 91.12 735 ALA A O 1
ATOM 5770 N N . LEU A 1 736 ? -8.364 16.225 34.794 1.00 90.69 736 LEU A N 1
ATOM 5771 C CA . LEU A 1 736 ? -8.954 17.562 34.678 1.00 90.69 736 LEU A CA 1
ATOM 5772 C C . LEU A 1 736 ? -8.483 18.513 35.790 1.00 90.69 736 LEU A C 1
ATOM 5774 O O . LEU A 1 736 ? -8.345 19.712 35.535 1.00 90.69 736 LEU A O 1
ATOM 5778 N N . GLU A 1 737 ? -8.224 17.971 36.983 1.00 89.44 737 GLU A N 1
ATOM 5779 C CA . GLU A 1 737 ? -7.713 18.682 38.164 1.00 89.44 737 GLU A CA 1
ATOM 5780 C C . GLU A 1 737 ? -6.189 18.868 38.170 1.00 89.44 737 GLU A C 1
ATOM 5782 O O . GLU A 1 737 ? -5.680 19.617 39.001 1.00 89.44 737 GLU A O 1
ATOM 5787 N N . ALA A 1 738 ? -5.452 18.203 37.274 1.00 82.31 738 ALA A N 1
ATOM 5788 C CA . ALA A 1 738 ? -4.001 18.331 37.193 1.00 82.31 738 ALA A CA 1
ATOM 5789 C C . ALA A 1 738 ? -3.593 19.807 37.009 1.00 82.31 738 ALA A C 1
ATOM 5791 O O . ALA A 1 738 ? -3.971 20.458 36.031 1.00 82.31 738 ALA A O 1
ATOM 5792 N N . SER A 1 739 ? -2.845 20.330 37.983 1.00 59.94 739 SER A N 1
ATOM 5793 C CA . SER A 1 739 ? -2.361 21.710 38.004 1.00 59.94 739 SER A CA 1
ATOM 5794 C C . SER A 1 739 ? -1.281 21.930 36.949 1.00 59.94 739 SER A C 1
ATOM 5796 O O . SER A 1 739 ? -0.373 21.113 36.820 1.00 59.94 739 SER A O 1
ATOM 5798 N N . TYR A 1 740 ? -1.334 23.067 36.256 1.00 55.78 740 TYR A N 1
ATOM 5799 C CA . TYR A 1 740 ? -0.223 23.532 35.427 1.00 55.78 740 TYR A CA 1
ATOM 5800 C C . TYR A 1 740 ? 0.941 23.938 36.334 1.00 55.78 740 TYR A C 1
ATOM 5802 O O . TYR A 1 740 ? 0.780 24.798 37.204 1.00 55.78 740 TYR A O 1
ATOM 5810 N N . THR A 1 741 ? 2.109 23.328 36.149 1.00 45.91 741 THR A N 1
ATOM 5811 C CA . THR A 1 741 ? 3.348 23.836 36.745 1.00 45.91 741 THR A CA 1
ATOM 5812 C C . THR A 1 741 ? 3.916 24.939 35.855 1.00 45.91 741 THR A C 1
ATOM 5814 O O . THR A 1 741 ? 3.708 24.934 34.648 1.00 45.91 741 THR A O 1
ATOM 5817 N N . SER A 1 742 ? 4.637 25.913 36.416 1.00 39.50 742 SER A N 1
ATOM 5818 C CA . SER A 1 742 ? 5.118 27.098 35.678 1.00 39.50 742 SER A CA 1
ATOM 5819 C C . SER A 1 742 ? 6.079 26.806 34.511 1.00 39.50 742 SER A C 1
ATOM 5821 O O . SER A 1 742 ? 6.475 27.742 33.834 1.00 39.50 742 SER A O 1
ATOM 5823 N N . GLY A 1 743 ? 6.488 25.548 34.298 1.00 41.91 743 GLY A N 1
ATOM 5824 C CA . GLY A 1 743 ? 7.238 25.102 33.114 1.00 41.91 743 GLY A CA 1
ATOM 5825 C C . GLY A 1 743 ? 6.367 24.573 31.962 1.00 41.91 743 GLY A C 1
ATOM 5826 O O . GLY A 1 743 ? 6.905 24.242 30.906 1.00 41.91 743 GLY A O 1
ATOM 5827 N N . ASP A 1 744 ? 5.048 24.475 32.169 1.00 41.59 744 ASP A N 1
ATOM 5828 C CA . ASP A 1 744 ? 4.050 24.035 31.181 1.00 41.59 744 ASP A CA 1
ATOM 5829 C C . ASP A 1 744 ? 3.331 25.212 30.483 1.00 41.59 744 ASP A C 1
ATOM 5831 O O . ASP A 1 744 ? 2.616 24.994 29.502 1.00 41.59 744 ASP A O 1
ATOM 5835 N N . LEU A 1 745 ? 3.503 26.434 31.006 1.00 36.22 745 LEU A N 1
ATOM 5836 C CA . LEU A 1 745 ? 3.144 27.719 30.384 1.00 36.22 745 LEU A CA 1
ATOM 5837 C C . LEU A 1 745 ? 4.362 28.264 29.633 1.00 36.22 745 LEU A C 1
ATOM 5839 O O . LEU A 1 745 ? 4.154 28.877 28.563 1.00 36.22 745 LEU A O 1
#